Protein AF-A0AAD5JR32-F1 (afdb_monomer)

Radius of gyration: 33.58 Å; Cα contacts (8 Å, |Δi|>4): 907; chains: 1; bounding box: 87×78×101 Å

Mean predicted aligned error: 21.68 Å

Foldseek 3Di:
DPDDADQEDEDQPPVVVVVVCCVPPVNHDYDYPCCLAPVQQAPVSSVVVLVVVCVVSVPVPPPVSVVCVVCCCPGHCNNCLQAADQPDDPPDPCSDVCVLLAVQDDPPQDPVSNVVSNVVSVVVVVVVVVVQLVCQVPPQDDQPDPQLALVVCSVWFRPVVSVVQSVQVVQLVQWDKDADPPDPPALKIWIWGWDDDPDDDIDIDIKIWGADPVQRDIDISSSCCSHNLHDGNRSVNVCVVVVNRHGDCVSVDPVRTSPDDDVVVVDDDPVVCCCVDPVSVVVVVVVVVVVVQCVVQVVPPVSVVVVVVVVVVVVVVVVVVVVVVVVPDDDDDDDDDDDDDDDDDDDDDDDDDDDDDDDDDDDDDDRPVRVVVVVVVVVVVVVVVVVPDDDDDDDDDDDDDDDDDAAEVVVVVVVVCVQQPDPDDPPAQAAQADAPEQGAYEEEDDQSQQCCVVRHLHQHYAPYNYAYEDDHHQHQQPRHQADAHAHYVAQPQDDDPNQLAHPRHAHEAHAHRNHQEELVPRHRPDLQNHQYDAHAQYAYEEACLVRQVRHQNHAEDHHANYAYEDEQVSGDDHLNHAYDHHHHYAYEEEHDLSVQSHNYAAHEQYAYADEDNDQPDAPRSHHNYDHYADPVHHHHDD

Organism: Acer negundo (NCBI:txid4023)

Secondary structure (DSSP, 8-state):
--SPPPSEEEE---HHHHHHHHHH-TTSEEEEHHHHHTS--SHHHHHHHHHHHHHHHT-TT-HHHHHHHHTHHHH-HHHHTTS--TT--TT-TTTSHHHHTTTT--TT--HHHHHHHHHHHHHHHHHHHHHHHHHHHH-PPPPSS--HHHHHHHHHB-HHHHHHHHHHHHHGGGEEEEEPTT-TT-SEEEEEEEEEETTTEEEEEEEEEEEETTTTEEEETT-HHHHHSS--HHHHHHHHHTT-----GGGS-GGGBSS---GGGGS--GGGGGGGSHHHHHHHHHHHHHHHHHHHHHT-HHHHHHHHHHHHHHHHHHHHHHHHTTTS--------------------PPPPPP-------------HHHHHHHHHHHHHHHHHHHSSS-----------PPPP--EEHHHHHHHTHHHHSSS--GGGTT--EEE--SS-EEEEPPGGGGGHHHHS---EEE--SSEEESPPPPPP-SS--EEE--SSS---BS--HHHHT-SS--EEE-TTS-B--BGGG---S-STT-SEEE--SS--EE-SHHHHTT-TT--EEE--SSEE--BGGG----TT--EEE--SS--EEPPPGGGGG-SEEE--SSEEEEE-S-TTS-GGGT-S-SEEESTTSPPPP-

Sequence (638 aa):
MLGCPPKSIITDQDKAIKNAIEVVFSSTQHRWCLWLYNDSITPDEFEERWTMFLENFHVSNNEWLNGLYVERQRWVLAFVKNSFWAGMSSTQHSESMHAFFDGYVNSKTSLKQFVEQYENALHDKVEKEKHADFNSLNTQITCITHYAIEKQFQAVYTNTKFREFQQEVTSKLYCEVSPFPNNILSENFIVKEYVQVGEDNHRSIDFTVHLNEVGCEINCSCRLFESKGILCRHAIAVLIRQGIFCVPNKYILKRWRKDVKRCHSKVKISYDNWDVKPEGQHFDKMCNSFYEVEDLATNNEAKFCMVMEAIECLKAKLTLDARDERSSQCGANLIEDAIGNGELNSNILTPRVAKSNGRPPYKRRQSKVEQIVWKKKKGKQREMKLADNNNCLKDQKAVESAEVATINIESFASLGCHIFGTQESTALEALDTLDLSQNRFSGTVPKSFGNLTKISKIFNLDLSHNSLVDPFPVMNVEGIESLDLSYNTFHLNQIPKWVTSSLIIYSLKLAKCGLKLKLDDWKPAETYSYDYIDLSENKISGSPVPLLNRTDYLVGFWVSGNMLKFNIESLRIVKRLKNLNLSRNLVFGKLPEAVSGLDKLNVSYNHLCGKIPAAKFPATAYVGNDCLCGSPLQPCKE

Nearest PDB structures (foldseek):
  1ogq-assembly1_A  TM=8.318E-01  e=1.800E-09  Phaseolus vulgaris
  8ikw-assembly1_A  TM=7.771E-01  e=3.739E-10  Phaseolus vulgaris
  5xjx-assembly4_D  TM=7.301E-01  e=1.100E-05  Arabidopsis thaliana
  6qwn-assembly1_A  TM=6.883E-01  e=1.921E-05  Arabidopsis thaliana
  6tme-assembly2_B  TM=6.934E-01  e=8.790E-05  Arabidopsis thaliana

InterPro domains:
  IPR001611 Leucine-rich repeat [PF00560] (431-452)
  IPR006564 Zinc finger, PMZ-type [SM00575] (218-245)
  IPR007527 Zinc finger, SWIM-type [PF04434] (207-241)
  IPR007527 Zinc finger, SWIM-type [PS50966] (207-243)
  IPR018289 MULE transposase domain [PF10551] (4-36)
  IPR031052 FHY3/FAR1 family [PTHR31669] (1-319)
  IPR032675 Leucine-rich repeat domain superfamily [G3DSA:3.80.10.10] (366-637)

Structure (mmCIF, N/CA/C/O backbone):
data_AF-A0AAD5JR32-F1
#
_entry.id   AF-A0AAD5JR32-F1
#
loop_
_atom_site.group_PDB
_atom_site.id
_atom_site.type_symbol
_atom_site.label_atom_id
_atom_site.label_alt_id
_atom_site.label_comp_id
_atom_site.label_asym_id
_atom_site.label_entity_id
_atom_site.label_seq_id
_atom_site.pdbx_PDB_ins_code
_atom_site.Cartn_x
_atom_site.Cartn_y
_atom_site.Cartn_z
_atom_site.occupancy
_atom_site.B_iso_or_equiv
_atom_site.auth_seq_id
_atom_site.auth_comp_id
_atom_site.auth_asym_id
_atom_site.auth_atom_id
_atom_site.pdbx_PDB_model_num
ATOM 1 N N . MET A 1 1 ? 47.779 -24.381 -17.313 1.00 39.00 1 MET A N 1
ATOM 2 C CA . MET A 1 1 ? 48.203 -22.995 -17.607 1.00 39.00 1 MET A CA 1
ATOM 3 C C . MET A 1 1 ? 48.065 -22.181 -16.330 1.00 39.00 1 MET A C 1
ATOM 5 O O . MET A 1 1 ? 46.946 -21.959 -15.894 1.00 39.00 1 MET A O 1
ATOM 9 N N . LEU A 1 2 ? 49.170 -21.838 -15.669 1.00 37.72 2 LEU A N 1
ATOM 10 C CA . LEU A 1 2 ? 49.171 -21.070 -14.418 1.00 37.72 2 LEU A CA 1
ATOM 11 C C . LEU A 1 2 ? 49.887 -19.743 -14.682 1.00 37.72 2 LEU A C 1
ATOM 13 O O . LEU A 1 2 ? 51.057 -19.761 -15.042 1.00 37.72 2 LEU A O 1
ATOM 17 N N . GLY A 1 3 ? 49.178 -18.622 -14.527 1.00 49.91 3 GLY A N 1
ATOM 18 C CA . GLY A 1 3 ? 49.776 -17.279 -14.503 1.00 49.91 3 GLY A CA 1
ATOM 19 C C . GLY A 1 3 ? 49.304 -16.282 -15.566 1.00 49.91 3 GLY A C 1
ATOM 20 O O . GLY A 1 3 ? 49.646 -15.111 -15.453 1.00 49.91 3 GLY A O 1
ATOM 21 N N . CYS A 1 4 ? 48.506 -16.682 -16.560 1.00 55.41 4 CYS A N 1
ATOM 22 C CA . CYS A 1 4 ? 47.946 -15.739 -17.537 1.00 55.41 4 CYS A CA 1
ATOM 23 C C . CYS A 1 4 ? 46.508 -15.343 -17.155 1.00 55.41 4 CYS A C 1
ATOM 25 O O . CYS A 1 4 ? 45.722 -16.236 -16.820 1.00 55.41 4 CYS A O 1
ATOM 27 N N . PRO A 1 5 ? 46.141 -14.048 -17.213 1.00 52.25 5 PRO A N 1
ATOM 28 C CA . PRO A 1 5 ? 44.753 -13.629 -17.050 1.00 52.25 5 PRO A CA 1
ATOM 29 C C . PRO A 1 5 ? 43.883 -14.259 -18.157 1.00 52.25 5 PRO A C 1
ATOM 31 O O . PRO A 1 5 ? 44.352 -14.416 -19.290 1.00 52.25 5 PRO A O 1
ATOM 34 N N . PRO A 1 6 ? 42.640 -14.673 -17.853 1.00 60.19 6 PRO A N 1
ATOM 35 C CA . PRO A 1 6 ? 41.743 -15.245 -18.854 1.00 60.19 6 PRO A CA 1
ATOM 36 C C . PRO A 1 6 ? 41.482 -14.227 -19.971 1.00 60.19 6 PRO A C 1
ATOM 38 O O . PRO A 1 6 ? 41.302 -13.044 -19.703 1.00 60.19 6 PRO A O 1
ATOM 41 N N . LYS A 1 7 ? 41.452 -14.666 -21.234 1.00 58.16 7 LYS A N 1
ATOM 42 C CA . LYS A 1 7 ? 41.224 -13.762 -22.381 1.00 58.16 7 LYS A CA 1
ATOM 43 C C . LYS A 1 7 ? 39.828 -13.122 -22.356 1.00 58.16 7 LYS A C 1
ATOM 45 O O . LYS A 1 7 ? 39.668 -11.974 -22.759 1.00 58.16 7 LYS A O 1
ATOM 50 N N . SER A 1 8 ? 38.837 -13.854 -21.850 1.00 57.09 8 SER A N 1
ATOM 51 C CA . SER A 1 8 ? 37.471 -13.377 -21.637 1.00 57.09 8 SER A CA 1
ATOM 52 C C . SER A 1 8 ? 36.865 -14.046 -20.401 1.00 57.09 8 SER A C 1
ATOM 54 O O . SER A 1 8 ? 37.230 -15.177 -20.068 1.00 57.09 8 SER A O 1
ATOM 56 N N . ILE A 1 9 ? 35.964 -13.341 -19.711 1.00 60.50 9 ILE A N 1
ATOM 57 C CA . ILE A 1 9 ? 35.181 -13.861 -18.585 1.00 60.50 9 ILE A CA 1
ATOM 58 C C . ILE A 1 9 ? 33.697 -13.606 -18.870 1.00 60.50 9 ILE A C 1
ATOM 60 O O . ILE A 1 9 ? 33.314 -12.484 -19.207 1.00 60.50 9 ILE A O 1
ATOM 64 N N . ILE A 1 10 ? 32.885 -14.654 -18.702 1.00 59.47 10 ILE A N 1
ATOM 65 C CA . ILE A 1 10 ? 31.426 -14.628 -18.844 1.00 59.47 10 ILE A CA 1
ATOM 66 C C . ILE A 1 10 ? 30.810 -14.716 -17.447 1.00 59.47 10 ILE A C 1
ATOM 68 O O . ILE A 1 10 ? 31.121 -15.636 -16.691 1.00 59.47 10 ILE A O 1
ATOM 72 N N . THR A 1 11 ? 29.951 -13.756 -17.105 1.00 58.25 11 THR A N 1
ATOM 73 C CA . THR A 1 11 ? 29.276 -13.664 -15.799 1.00 58.25 11 THR A CA 1
ATOM 74 C C . THR A 1 11 ? 27.777 -13.402 -15.966 1.00 58.25 11 THR A C 1
ATOM 76 O O . THR A 1 11 ? 27.306 -13.016 -17.043 1.00 58.25 11 THR A O 1
ATOM 79 N N . ASP A 1 12 ? 27.022 -13.615 -14.891 1.00 52.78 12 ASP A N 1
ATOM 80 C CA . ASP A 1 12 ? 25.567 -13.465 -14.760 1.00 52.78 12 ASP A CA 1
ATOM 81 C C . ASP A 1 12 ? 25.119 -12.032 -14.394 1.00 52.78 12 ASP A C 1
ATOM 83 O O . ASP A 1 12 ? 24.034 -11.836 -13.859 1.00 52.78 12 ASP A O 1
ATOM 87 N N . GLN A 1 13 ? 25.931 -11.018 -14.724 1.00 48.25 13 GLN A N 1
ATOM 88 C CA . GLN A 1 13 ? 25.723 -9.596 -14.389 1.00 48.25 13 GLN A CA 1
ATOM 89 C C . GLN A 1 13 ? 25.782 -9.230 -12.892 1.00 48.25 13 GLN A C 1
ATOM 91 O O . GLN A 1 13 ? 25.357 -8.133 -12.521 1.00 48.25 13 GLN A O 1
ATOM 96 N N . ASP A 1 14 ? 26.367 -10.053 -12.015 1.00 51.72 14 ASP A N 1
ATOM 97 C CA . ASP A 1 14 ? 26.630 -9.601 -10.643 1.00 51.72 14 ASP A CA 1
ATOM 98 C C . ASP A 1 14 ? 27.580 -8.379 -10.652 1.00 51.72 14 ASP A C 1
ATOM 100 O O . ASP A 1 14 ? 28.755 -8.452 -11.031 1.00 51.72 14 ASP A O 1
ATOM 104 N N . LYS A 1 15 ? 27.051 -7.219 -10.237 1.00 51.50 15 LYS A N 1
ATOM 105 C CA . LYS A 1 15 ? 27.754 -5.924 -10.238 1.00 51.50 15 LYS A CA 1
ATOM 106 C C . LYS A 1 15 ? 29.010 -5.947 -9.359 1.00 51.50 15 LYS A C 1
ATOM 108 O O . LYS A 1 15 ? 29.984 -5.264 -9.667 1.00 51.50 15 LYS A O 1
ATOM 113 N N . ALA A 1 16 ? 29.020 -6.743 -8.289 1.00 55.22 16 ALA A N 1
ATOM 114 C CA . ALA A 1 16 ? 30.195 -6.901 -7.441 1.00 55.22 16 ALA A CA 1
ATOM 115 C C . ALA A 1 16 ? 31.270 -7.754 -8.129 1.00 55.22 16 ALA A C 1
ATOM 117 O O . ALA A 1 16 ? 32.452 -7.422 -8.035 1.00 55.22 16 ALA A O 1
ATOM 118 N N . ILE A 1 17 ? 30.874 -8.804 -8.857 1.00 55.25 17 ILE A N 1
ATOM 119 C CA . ILE A 1 17 ? 31.794 -9.611 -9.669 1.00 55.25 17 ILE A CA 1
ATOM 120 C C . ILE A 1 17 ? 32.388 -8.771 -10.806 1.00 55.25 17 ILE A C 1
ATOM 122 O O . ILE A 1 17 ? 33.600 -8.817 -11.004 1.00 55.25 17 ILE A O 1
ATOM 126 N N . LYS A 1 18 ? 31.580 -7.949 -11.491 1.00 56.31 18 LYS A N 1
ATOM 127 C CA . LYS A 1 18 ? 32.058 -7.009 -12.520 1.00 56.31 18 LYS A CA 1
ATOM 128 C C . LYS A 1 18 ? 33.171 -6.111 -11.975 1.00 56.31 18 LYS A C 1
ATOM 130 O O . LYS A 1 18 ? 34.277 -6.107 -12.509 1.00 56.31 18 LYS A O 1
ATOM 135 N N . ASN A 1 19 ? 32.892 -5.408 -10.878 1.00 60.81 19 ASN A N 1
ATOM 136 C CA . ASN A 1 19 ? 33.844 -4.479 -10.272 1.00 60.81 19 ASN A CA 1
ATOM 137 C C . ASN A 1 19 ? 35.122 -5.201 -9.813 1.00 60.81 19 ASN A C 1
ATOM 139 O O . ASN A 1 19 ? 36.224 -4.681 -9.954 1.00 60.81 19 ASN A O 1
ATOM 143 N N . ALA A 1 20 ? 34.993 -6.421 -9.283 1.00 63.84 20 ALA A N 1
ATOM 144 C CA . ALA A 1 20 ? 36.144 -7.221 -8.880 1.00 63.84 20 ALA A CA 1
ATOM 145 C C . ALA A 1 20 ? 36.997 -7.667 -10.080 1.00 63.84 20 ALA A C 1
ATOM 147 O O . ALA A 1 20 ? 38.223 -7.650 -9.991 1.00 63.84 20 ALA A O 1
ATOM 148 N N . ILE A 1 21 ? 36.377 -8.049 -11.199 1.00 60.19 21 ILE A N 1
ATOM 149 C CA . ILE A 1 21 ? 37.086 -8.458 -12.417 1.00 60.19 21 ILE A CA 1
ATOM 150 C C . ILE A 1 21 ? 37.795 -7.269 -13.065 1.00 60.19 21 ILE A C 1
ATOM 152 O O . ILE A 1 21 ? 38.949 -7.423 -13.444 1.00 60.19 21 ILE A O 1
ATOM 156 N N . GLU A 1 22 ? 37.165 -6.095 -13.148 1.00 62.47 22 GLU A N 1
ATOM 157 C CA . GLU A 1 22 ? 37.807 -4.883 -13.687 1.00 62.47 22 GLU A CA 1
ATOM 158 C C . GLU A 1 22 ? 39.073 -4.506 -12.900 1.00 62.47 22 GLU A C 1
ATOM 160 O O . GLU A 1 22 ? 40.083 -4.119 -13.486 1.00 62.47 22 GLU A O 1
ATOM 165 N N . VAL A 1 23 ? 39.049 -4.686 -11.575 1.00 67.06 23 VAL A N 1
ATOM 166 C CA . VAL A 1 23 ? 40.195 -4.410 -10.694 1.00 67.06 23 VAL A CA 1
ATOM 167 C C . VAL A 1 23 ? 41.284 -5.483 -10.802 1.00 67.06 23 VAL A C 1
ATOM 169 O O . VAL A 1 23 ? 42.470 -5.163 -10.760 1.00 67.06 23 VAL A O 1
ATOM 172 N N . VAL A 1 24 ? 40.908 -6.761 -10.908 1.00 67.44 24 VAL A N 1
ATOM 173 C CA . VAL A 1 24 ? 41.855 -7.892 -10.847 1.00 67.44 24 VAL A CA 1
ATOM 174 C C . VAL A 1 24 ? 42.393 -8.292 -12.228 1.00 67.44 24 VAL A C 1
ATOM 176 O O . VAL A 1 24 ? 43.522 -8.770 -12.331 1.00 67.44 24 VAL A O 1
ATOM 179 N N . PHE A 1 25 ? 41.616 -8.089 -13.291 1.00 63.97 25 PHE A N 1
ATOM 180 C CA . PHE A 1 25 ? 41.894 -8.526 -14.660 1.00 63.97 25 PHE A CA 1
ATOM 181 C C . PHE A 1 25 ? 41.648 -7.393 -15.670 1.00 63.97 25 PHE A C 1
ATOM 183 O O . PHE A 1 25 ? 40.810 -7.495 -16.564 1.00 63.97 25 PHE A O 1
ATOM 190 N N . SER A 1 26 ? 42.417 -6.310 -15.548 1.00 62.31 26 SER A N 1
ATOM 191 C CA . SER A 1 26 ? 42.266 -5.083 -16.348 1.00 62.31 26 SER A CA 1
ATOM 192 C C . SER A 1 26 ? 42.460 -5.255 -17.863 1.00 62.31 26 SER A C 1
ATOM 194 O O . SER A 1 26 ? 42.002 -4.418 -18.636 1.00 62.31 26 SER A O 1
ATOM 196 N N . SER A 1 27 ? 43.121 -6.331 -18.305 1.00 58.84 27 SER A N 1
ATOM 197 C CA . SER A 1 27 ? 43.336 -6.663 -19.723 1.00 58.84 27 SER A CA 1
ATOM 198 C C . SER A 1 27 ? 42.332 -7.675 -20.292 1.00 58.84 27 SER A C 1
ATOM 200 O O . SER A 1 27 ? 42.397 -8.009 -21.476 1.00 58.84 27 SER A O 1
ATOM 202 N N . THR A 1 28 ? 41.407 -8.178 -19.472 1.00 61.22 28 THR A N 1
ATOM 203 C CA . THR A 1 28 ? 40.421 -9.185 -19.871 1.00 61.22 28 THR A CA 1
ATOM 204 C C . THR A 1 28 ? 39.158 -8.522 -20.412 1.00 61.22 28 THR A C 1
ATOM 206 O O . THR A 1 28 ? 38.538 -7.701 -19.739 1.00 61.22 28 THR A O 1
ATOM 209 N N . GLN A 1 29 ? 38.716 -8.912 -21.612 1.00 55.75 29 GLN A N 1
ATOM 210 C CA . GLN A 1 29 ? 37.454 -8.412 -22.161 1.00 55.75 29 GLN A CA 1
ATOM 211 C C . GLN A 1 29 ? 36.259 -9.087 -21.466 1.00 55.75 29 GLN A C 1
ATOM 213 O O . GLN A 1 29 ? 36.004 -10.284 -21.638 1.00 55.75 29 GLN A O 1
ATOM 218 N N . HIS A 1 30 ? 35.528 -8.305 -20.671 1.00 56.25 30 HIS A N 1
ATOM 219 C CA . HIS A 1 30 ? 34.352 -8.735 -19.915 1.00 56.25 30 HIS A CA 1
ATOM 220 C C . HIS A 1 30 ? 33.094 -8.686 -20.795 1.00 56.25 30 HIS A C 1
ATOM 222 O O . HIS A 1 30 ? 32.743 -7.610 -21.281 1.00 56.25 30 HIS A O 1
ATOM 228 N N . ARG A 1 31 ? 32.380 -9.808 -20.990 1.00 53.22 31 ARG A N 1
ATOM 229 C CA . ARG A 1 31 ? 31.105 -9.809 -21.739 1.00 53.22 31 ARG A CA 1
ATOM 230 C C . ARG A 1 31 ? 30.033 -10.699 -21.117 1.00 53.22 31 ARG A C 1
ATOM 232 O O . ARG A 1 31 ? 30.304 -11.723 -20.501 1.00 53.22 31 ARG A O 1
ATOM 239 N N . TRP A 1 32 ? 28.800 -10.214 -21.231 1.00 53.72 32 TRP A N 1
ATOM 240 C CA . TRP A 1 32 ? 27.646 -10.621 -20.436 1.00 53.72 32 TRP A CA 1
ATOM 241 C C . TRP A 1 32 ? 26.884 -11.758 -21.119 1.00 53.72 32 TRP A C 1
ATOM 243 O O . TRP A 1 32 ? 26.597 -11.672 -22.311 1.00 53.72 32 TRP A O 1
ATOM 253 N N . CYS A 1 33 ? 26.466 -12.773 -20.360 1.00 48.09 33 CYS A N 1
ATOM 254 C CA . CYS A 1 33 ? 25.623 -13.855 -20.886 1.00 48.09 33 CYS A CA 1
ATOM 255 C C . CYS A 1 33 ? 24.252 -13.335 -21.387 1.00 48.09 33 CYS A C 1
ATOM 257 O O . CYS A 1 33 ? 23.667 -13.877 -22.324 1.00 48.09 33 CYS A O 1
ATOM 259 N N . LEU A 1 34 ? 23.772 -12.215 -20.826 1.00 47.44 34 LEU A N 1
ATOM 260 C CA . LEU A 1 34 ? 22.494 -11.602 -21.198 1.00 47.44 34 LEU A CA 1
ATOM 261 C C . LEU A 1 34 ? 22.444 -11.043 -22.632 1.00 47.44 34 LEU A C 1
ATOM 263 O O . LEU A 1 34 ? 21.370 -11.042 -23.217 1.00 47.44 34 LEU A O 1
ATOM 267 N N . TRP A 1 35 ? 23.564 -10.603 -23.216 1.00 47.50 35 TRP A N 1
ATOM 268 C CA . TRP A 1 35 ? 23.573 -10.026 -24.574 1.00 47.50 35 TRP A CA 1
ATOM 269 C C . TRP A 1 35 ? 23.298 -11.077 -25.668 1.00 47.50 35 TRP A C 1
ATOM 271 O O . TRP A 1 35 ? 22.727 -10.770 -26.710 1.00 47.50 35 TRP A O 1
ATOM 281 N N . LEU A 1 36 ? 23.649 -12.343 -25.415 1.00 51.78 36 LEU A N 1
ATOM 282 C CA . LEU A 1 36 ? 23.286 -13.477 -26.276 1.00 51.78 36 LEU A CA 1
ATOM 283 C C . LEU A 1 36 ? 21.884 -14.017 -25.938 1.00 51.78 36 LEU A C 1
ATOM 285 O O . LEU A 1 36 ? 21.149 -14.428 -26.834 1.00 51.78 36 LEU A O 1
ATOM 289 N N . TYR A 1 37 ? 21.514 -13.980 -24.653 1.00 50.06 37 TYR A N 1
ATOM 290 C CA . TYR A 1 37 ? 20.273 -14.533 -24.100 1.00 50.06 37 TYR A CA 1
ATOM 291 C C . TYR A 1 37 ? 19.019 -13.660 -24.323 1.00 50.06 37 TYR A C 1
ATOM 293 O O . TYR A 1 37 ? 17.992 -14.203 -24.715 1.00 50.06 37 TYR A O 1
ATOM 301 N N . ASN A 1 38 ? 19.079 -12.340 -24.094 1.00 51.16 38 ASN A N 1
ATOM 302 C CA . ASN A 1 38 ? 17.919 -11.429 -24.107 1.00 51.16 38 ASN A CA 1
ATOM 303 C C . ASN A 1 38 ? 17.800 -10.565 -25.371 1.00 51.16 38 ASN A C 1
ATOM 305 O O . ASN A 1 38 ? 16.684 -10.190 -25.728 1.00 51.16 38 ASN A O 1
ATOM 309 N N . ASP A 1 39 ? 18.910 -10.262 -26.052 1.00 53.44 39 ASP A N 1
ATOM 310 C CA . ASP A 1 39 ? 18.891 -9.310 -27.175 1.00 53.44 39 ASP A CA 1
ATOM 311 C C . ASP A 1 39 ? 18.708 -9.970 -28.546 1.00 53.44 39 ASP A C 1
ATOM 313 O O . ASP A 1 39 ? 18.448 -9.253 -29.516 1.00 53.44 39 ASP A O 1
ATOM 317 N N . SER A 1 40 ? 18.836 -11.301 -28.620 1.00 61.16 40 SER A N 1
ATOM 318 C CA . SER A 1 40 ? 18.624 -12.086 -29.840 1.00 61.16 40 SER A CA 1
ATOM 319 C C . SER A 1 40 ? 17.138 -12.398 -29.990 1.00 61.16 40 SER A C 1
ATOM 321 O O . SER A 1 40 ? 16.545 -13.158 -29.214 1.00 61.16 40 SER A O 1
ATOM 323 N N . ILE A 1 41 ? 16.501 -11.770 -30.971 1.00 62.19 41 ILE A N 1
ATOM 324 C CA . ILE A 1 41 ? 15.051 -11.827 -31.141 1.00 62.19 41 ILE A CA 1
ATOM 325 C C . ILE A 1 41 ? 14.666 -13.060 -31.954 1.00 62.19 41 ILE A C 1
ATOM 327 O O . ILE A 1 41 ? 13.665 -13.706 -31.616 1.00 62.19 41 ILE A O 1
ATOM 331 N N . THR A 1 42 ? 15.489 -13.419 -32.940 1.00 71.31 42 THR A N 1
ATOM 332 C CA . THR A 1 42 ? 15.329 -14.593 -33.803 1.00 71.31 42 THR A CA 1
ATOM 333 C C . THR A 1 42 ? 16.439 -15.627 -33.568 1.00 71.31 42 THR A C 1
ATOM 335 O O . THR A 1 42 ? 17.523 -15.277 -33.091 1.00 71.31 42 THR A O 1
ATOM 338 N N . PRO A 1 43 ? 16.189 -16.911 -33.890 1.00 78.19 43 PRO A N 1
ATOM 339 C CA . PRO A 1 43 ? 17.229 -17.935 -33.938 1.00 78.19 43 PRO A CA 1
ATOM 340 C C . PRO A 1 43 ? 18.428 -17.525 -34.798 1.00 78.19 43 PRO A C 1
ATOM 342 O O . PRO A 1 43 ? 19.556 -17.663 -34.349 1.00 78.19 43 PRO A O 1
ATOM 345 N N . ASP A 1 44 ? 18.190 -16.951 -35.978 1.00 77.38 44 ASP A N 1
ATOM 346 C CA . ASP A 1 44 ? 19.260 -16.578 -36.910 1.00 77.38 44 ASP A CA 1
ATOM 347 C C . ASP A 1 44 ? 20.156 -15.461 -36.352 1.00 77.38 44 ASP A C 1
ATOM 349 O O . ASP A 1 44 ? 21.378 -15.559 -36.430 1.00 77.38 44 ASP A O 1
ATOM 353 N N . GLU A 1 45 ? 19.570 -14.447 -35.700 1.00 74.25 45 GLU A N 1
ATOM 354 C CA . GLU A 1 45 ? 20.330 -13.387 -35.020 1.00 74.25 45 GLU A CA 1
ATOM 355 C C . GLU A 1 45 ? 21.186 -13.964 -33.883 1.00 74.25 45 GLU A C 1
ATOM 357 O O . GLU A 1 45 ? 22.315 -13.522 -33.664 1.00 74.25 45 GLU A O 1
ATOM 362 N N . PHE A 1 46 ? 20.674 -14.972 -33.167 1.00 81.38 46 PHE A N 1
ATOM 363 C CA . PHE A 1 46 ? 21.465 -15.679 -32.164 1.00 81.38 46 PHE A CA 1
ATOM 364 C C . PHE A 1 46 ? 22.636 -16.432 -32.806 1.00 81.38 46 PHE A C 1
ATOM 366 O O . PHE A 1 46 ? 23.755 -16.308 -32.318 1.00 81.38 46 PHE A O 1
ATOM 373 N N . GLU A 1 47 ? 22.401 -17.197 -33.876 1.00 83.88 47 GLU A N 1
ATOM 374 C CA . GLU A 1 47 ? 23.437 -17.990 -34.553 1.00 83.88 47 GLU A CA 1
ATOM 375 C C . GLU A 1 47 ? 24.549 -17.094 -35.130 1.00 83.88 47 GLU A C 1
ATOM 377 O O . GLU A 1 47 ? 25.737 -17.381 -34.951 1.00 83.88 47 GLU A O 1
ATOM 382 N N . GLU A 1 48 ? 24.187 -15.962 -35.740 1.00 80.88 48 GLU A N 1
ATOM 383 C CA . GLU A 1 48 ? 25.135 -14.964 -36.246 1.00 80.88 48 GLU A CA 1
ATOM 384 C C . GLU A 1 48 ? 25.960 -14.353 -35.104 1.00 80.88 48 GLU A C 1
ATOM 386 O O . GLU A 1 48 ? 27.194 -14.384 -35.129 1.00 80.88 48 GLU A O 1
ATOM 391 N N . ARG A 1 49 ? 25.301 -13.867 -34.044 1.00 75.50 49 ARG A N 1
ATOM 392 C CA . ARG A 1 49 ? 25.986 -13.270 -32.885 1.00 75.50 49 ARG A CA 1
ATOM 393 C C . ARG A 1 49 ? 26.844 -14.275 -32.127 1.00 75.50 49 ARG A C 1
ATOM 395 O O . ARG A 1 49 ? 27.902 -13.901 -31.619 1.00 75.50 49 ARG A O 1
ATOM 402 N N . TRP A 1 50 ? 26.406 -15.528 -32.036 1.00 80.62 50 TRP A N 1
ATOM 403 C CA . TRP A 1 50 ? 27.163 -16.616 -31.426 1.00 80.62 50 TRP A CA 1
ATOM 404 C C . TRP A 1 50 ? 28.427 -16.917 -32.232 1.00 80.62 50 TRP A C 1
ATOM 406 O O . TRP A 1 50 ? 29.512 -17.013 -31.659 1.00 80.62 50 TRP A O 1
ATOM 416 N N . THR A 1 51 ? 28.315 -16.976 -33.560 1.00 82.56 51 THR A N 1
ATOM 417 C CA . THR A 1 51 ? 29.456 -17.187 -34.463 1.00 82.56 51 THR A CA 1
ATOM 418 C C . THR A 1 51 ? 30.448 -16.029 -34.373 1.00 82.56 51 THR A C 1
ATOM 420 O O . THR A 1 51 ? 31.624 -16.252 -34.078 1.00 82.56 51 THR A O 1
ATOM 423 N N . MET A 1 52 ? 29.967 -14.784 -34.476 1.00 77.19 52 MET A N 1
ATOM 424 C CA . MET A 1 52 ? 30.789 -13.587 -34.267 1.00 77.19 52 MET A CA 1
ATOM 425 C C . MET A 1 52 ? 31.462 -13.588 -32.893 1.00 77.19 52 MET A C 1
ATOM 427 O O . MET A 1 52 ? 32.602 -13.148 -32.751 1.00 77.19 52 MET A O 1
ATOM 431 N N . PHE A 1 53 ? 30.770 -14.052 -31.853 1.00 76.06 53 PHE A N 1
ATOM 432 C CA . PHE A 1 53 ? 31.341 -14.184 -30.519 1.00 76.06 53 PHE A CA 1
ATOM 433 C C . PHE A 1 53 ? 32.494 -15.201 -30.502 1.00 76.06 53 PHE A C 1
ATOM 435 O O . PHE A 1 53 ? 33.578 -14.882 -30.018 1.00 76.06 53 PHE A O 1
ATOM 442 N N . LEU A 1 54 ? 32.319 -16.395 -31.067 1.00 78.06 54 LEU A N 1
ATOM 443 C CA . LEU A 1 54 ? 33.387 -17.399 -31.098 1.00 78.06 54 LEU A CA 1
ATOM 444 C C . LEU A 1 54 ? 34.627 -16.910 -31.866 1.00 78.06 54 LEU A C 1
ATOM 446 O O . LEU A 1 54 ? 35.753 -17.104 -31.394 1.00 78.06 54 LEU A O 1
ATOM 450 N N . GLU A 1 55 ? 34.417 -16.248 -33.006 1.00 79.75 55 GLU A N 1
ATOM 451 C CA . GLU A 1 55 ? 35.476 -15.729 -33.878 1.00 79.75 55 GLU A CA 1
ATOM 452 C C . GLU A 1 55 ? 36.242 -14.567 -33.245 1.00 79.75 55 GLU A C 1
ATOM 454 O O . GLU A 1 55 ? 37.467 -14.634 -33.130 1.00 79.75 55 GLU A O 1
ATOM 459 N N . ASN A 1 56 ? 35.531 -13.540 -32.765 1.00 72.62 56 ASN A N 1
ATOM 460 C CA . ASN A 1 56 ? 36.138 -12.338 -32.184 1.00 72.62 56 ASN A CA 1
ATOM 461 C C . ASN A 1 56 ? 36.991 -12.639 -30.945 1.00 72.62 56 ASN A C 1
ATOM 463 O O . ASN A 1 56 ? 37.917 -11.893 -30.630 1.00 72.62 56 ASN A O 1
ATOM 467 N N . PHE A 1 57 ? 36.676 -13.720 -30.228 1.00 67.88 57 PHE A N 1
ATOM 468 C CA . PHE A 1 57 ? 37.381 -14.110 -29.008 1.00 67.88 57 PHE A CA 1
ATOM 469 C C . PHE A 1 57 ? 38.327 -15.297 -29.191 1.00 67.88 57 PHE A C 1
ATOM 471 O O . PHE A 1 57 ? 39.042 -15.652 -28.249 1.00 67.88 57 PHE A O 1
ATOM 478 N N . HIS A 1 58 ? 38.374 -15.889 -30.387 1.00 73.12 58 HIS A N 1
ATOM 479 C CA . HIS A 1 58 ? 39.169 -17.080 -30.690 1.00 73.12 58 HIS A CA 1
ATOM 480 C C . HIS A 1 58 ? 38.912 -18.236 -29.702 1.00 73.12 58 HIS A C 1
ATOM 482 O O . HIS A 1 58 ? 39.846 -18.891 -29.230 1.00 73.12 58 HIS A O 1
ATOM 488 N N . VAL A 1 59 ? 37.640 -18.468 -29.354 1.00 73.88 59 VAL A N 1
ATOM 489 C CA . VAL A 1 59 ? 37.203 -19.480 -28.365 1.00 73.88 59 VAL A CA 1
ATOM 490 C C . VAL A 1 59 ? 36.420 -20.641 -28.983 1.00 73.88 59 VAL A C 1
ATOM 492 O O . VAL A 1 59 ? 35.818 -21.432 -28.261 1.00 73.88 59 VAL A O 1
ATOM 495 N N . SER A 1 60 ? 36.474 -20.797 -30.305 1.00 75.12 60 SER A N 1
ATOM 496 C CA . SER A 1 60 ? 35.732 -21.809 -31.074 1.00 75.12 60 SER A CA 1
ATOM 497 C C . SER A 1 60 ? 35.975 -23.260 -30.620 1.00 75.12 60 SER A C 1
ATOM 499 O O . SER A 1 60 ? 35.109 -24.112 -30.775 1.00 75.12 60 SER A O 1
ATOM 501 N N . ASN A 1 61 ? 37.131 -23.545 -30.009 1.00 76.31 61 ASN A N 1
ATOM 502 C CA . ASN A 1 61 ? 37.514 -24.889 -29.553 1.00 76.31 61 ASN A CA 1
ATOM 503 C C . ASN A 1 61 ? 37.214 -25.147 -28.063 1.00 76.31 61 ASN A C 1
ATOM 505 O O . ASN A 1 61 ? 37.735 -26.096 -27.480 1.00 76.31 61 ASN A O 1
ATOM 509 N N . ASN A 1 62 ? 36.433 -24.289 -27.405 1.00 77.44 62 ASN A N 1
ATOM 510 C CA . ASN A 1 62 ? 36.113 -24.451 -25.990 1.00 77.44 62 ASN A CA 1
ATOM 511 C C . ASN A 1 62 ? 34.983 -25.480 -25.791 1.00 77.44 62 ASN A C 1
ATOM 513 O O . ASN A 1 62 ? 33.841 -25.242 -26.182 1.00 77.44 62 ASN A O 1
ATOM 517 N N . GLU A 1 63 ? 35.285 -26.605 -25.134 1.00 76.69 63 GLU A N 1
ATOM 518 C CA . GLU A 1 63 ? 34.318 -27.690 -24.894 1.00 76.69 63 GLU A CA 1
ATOM 519 C C . GLU A 1 63 ? 33.073 -27.244 -24.114 1.00 76.69 63 GLU A C 1
ATOM 521 O O . GLU A 1 63 ? 31.968 -27.690 -24.415 1.00 76.69 63 GLU A O 1
ATOM 526 N N . TRP A 1 64 ? 33.222 -26.338 -23.142 1.00 76.69 64 TRP A N 1
ATOM 527 C CA . TRP A 1 64 ? 32.093 -25.844 -22.352 1.00 76.69 64 TRP A CA 1
ATOM 528 C C . TRP A 1 64 ? 31.160 -24.955 -23.182 1.00 76.69 64 TRP A C 1
ATOM 530 O O . TRP A 1 64 ? 29.944 -25.124 -23.109 1.00 76.69 64 TRP A O 1
ATOM 540 N N . LEU A 1 65 ? 31.706 -24.060 -24.016 1.00 74.31 65 LEU A N 1
ATOM 541 C CA . LEU A 1 65 ? 30.906 -23.242 -24.937 1.00 74.31 65 LEU A CA 1
ATOM 542 C C . LEU A 1 65 ? 30.193 -24.104 -25.981 1.00 74.31 65 LEU A C 1
ATOM 544 O O . LEU A 1 65 ? 29.024 -23.861 -26.269 1.00 74.31 65 LEU A O 1
ATOM 548 N N . ASN A 1 66 ? 30.854 -25.144 -26.490 1.00 78.31 66 ASN A N 1
ATOM 549 C CA . ASN A 1 66 ? 30.224 -26.102 -27.395 1.00 78.31 66 ASN A CA 1
ATOM 550 C C . ASN A 1 66 ? 29.082 -26.862 -26.706 1.00 78.31 66 ASN A C 1
ATOM 552 O O . ASN A 1 66 ? 27.996 -26.971 -27.271 1.00 78.31 66 ASN A O 1
ATOM 556 N N . GLY A 1 67 ? 29.276 -27.314 -25.463 1.00 78.69 67 GLY A N 1
ATOM 557 C CA . GLY A 1 67 ? 28.205 -27.917 -24.665 1.00 78.69 67 GLY A CA 1
ATOM 558 C C . GLY A 1 67 ? 27.032 -26.959 -24.424 1.00 78.69 67 GLY A C 1
ATOM 559 O O . GLY A 1 67 ? 25.874 -27.339 -24.589 1.00 78.69 67 GLY A O 1
ATOM 560 N N . LEU A 1 68 ? 27.316 -25.692 -24.109 1.00 77.06 68 LEU A N 1
ATOM 561 C CA . LEU A 1 68 ? 26.293 -24.663 -23.914 1.00 77.06 68 LEU A CA 1
ATOM 562 C C . LEU A 1 68 ? 25.507 -24.384 -25.209 1.00 77.06 68 LEU A C 1
ATOM 564 O O . LEU A 1 68 ? 24.285 -24.235 -25.171 1.00 77.06 68 LEU A O 1
ATOM 568 N N . TYR A 1 69 ? 26.185 -24.370 -26.357 1.00 81.62 69 TYR A N 1
ATOM 569 C CA . TYR A 1 69 ? 25.571 -24.201 -27.674 1.00 81.62 69 TYR A CA 1
ATOM 570 C C . TYR A 1 69 ? 24.676 -25.383 -28.080 1.00 81.62 69 TYR A C 1
ATOM 572 O O . TYR A 1 69 ? 23.588 -25.183 -28.630 1.00 81.62 69 TYR A O 1
ATOM 580 N N . VAL A 1 70 ? 25.087 -26.622 -27.784 1.00 84.56 70 VAL A N 1
ATOM 581 C CA . VAL A 1 70 ? 24.254 -27.821 -28.005 1.00 84.56 70 VAL A CA 1
ATOM 582 C C . VAL A 1 70 ? 22.924 -27.698 -27.256 1.00 84.56 70 VAL A C 1
ATOM 584 O O . VAL A 1 70 ? 21.868 -28.024 -27.794 1.00 84.56 70 VAL A O 1
ATOM 587 N N . GLU A 1 71 ? 22.960 -27.124 -26.055 1.00 80.38 71 GLU A N 1
ATOM 588 C CA . GLU A 1 71 ? 21.802 -26.944 -25.179 1.00 80.38 71 GLU A CA 1
ATOM 589 C C . GLU A 1 71 ? 21.021 -25.637 -25.425 1.00 80.38 71 GLU A C 1
ATOM 591 O O . GLU A 1 71 ? 20.104 -25.320 -24.665 1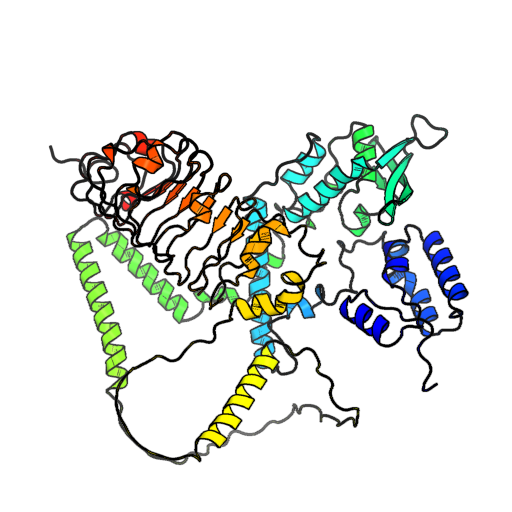.00 80.38 71 GLU A O 1
ATOM 596 N N . ARG A 1 72 ? 21.321 -24.871 -26.487 1.00 82.19 72 ARG A N 1
ATOM 597 C CA . ARG A 1 72 ? 20.712 -23.546 -26.760 1.00 82.19 72 ARG A CA 1
ATOM 598 C C . ARG A 1 72 ? 19.184 -23.531 -26.771 1.00 82.19 72 ARG A C 1
ATOM 600 O O . ARG A 1 72 ? 18.577 -22.561 -26.332 1.00 82.19 72 ARG A O 1
ATOM 607 N N . GLN A 1 73 ? 18.556 -24.639 -27.157 1.00 79.62 73 GLN A N 1
ATOM 608 C CA . GLN A 1 73 ? 17.097 -24.812 -27.138 1.00 79.62 73 GLN A CA 1
ATOM 609 C C . GLN A 1 73 ? 16.479 -24.730 -25.730 1.00 79.62 73 GLN A C 1
ATOM 611 O O . GLN A 1 73 ? 15.267 -24.583 -25.601 1.00 79.62 73 GLN A O 1
ATOM 616 N N . ARG A 1 74 ? 17.285 -24.857 -24.668 1.00 73.12 74 ARG A N 1
ATOM 617 C CA . ARG A 1 74 ? 16.820 -24.878 -23.272 1.00 73.12 74 ARG A CA 1
ATOM 618 C C . ARG A 1 74 ? 17.021 -23.564 -22.533 1.00 73.12 74 ARG A C 1
ATOM 620 O O . ARG A 1 74 ? 16.385 -23.359 -21.504 1.00 73.12 74 ARG A O 1
ATOM 627 N N . TRP A 1 75 ? 17.903 -22.698 -23.024 1.00 71.44 75 TRP A N 1
ATOM 628 C CA . TRP A 1 75 ? 18.251 -21.464 -22.325 1.00 71.44 75 TRP A CA 1
ATOM 629 C C . TRP A 1 75 ? 18.211 -20.226 -23.213 1.00 71.44 75 TRP A C 1
ATOM 631 O O . TRP A 1 75 ? 18.106 -19.145 -22.673 1.00 71.44 75 TRP A O 1
ATOM 641 N N . VAL A 1 76 ? 18.237 -20.310 -24.542 1.00 73.19 76 VAL A N 1
ATOM 642 C CA . VAL A 1 76 ? 18.193 -19.104 -25.383 1.00 73.19 76 VAL A CA 1
ATOM 643 C C . VAL A 1 76 ? 16.748 -18.667 -25.610 1.00 73.19 76 VAL A C 1
ATOM 645 O O . VAL A 1 76 ? 15.932 -19.438 -26.122 1.00 73.19 76 VAL A O 1
ATOM 648 N N . LEU A 1 77 ? 16.439 -17.405 -25.284 1.00 69.69 77 LEU A N 1
ATOM 649 C CA . LEU A 1 77 ? 15.086 -16.845 -25.350 1.00 69.69 77 LEU A CA 1
ATOM 650 C C . LEU A 1 77 ? 14.435 -17.043 -26.726 1.00 69.69 77 LEU A C 1
ATOM 652 O O . LEU A 1 77 ? 13.277 -17.444 -26.802 1.00 69.69 77 LEU A O 1
ATOM 656 N N . ALA A 1 78 ? 15.186 -16.825 -27.811 1.00 74.75 78 ALA A N 1
ATOM 657 C CA . ALA A 1 78 ? 14.717 -17.012 -29.186 1.00 74.75 78 ALA A CA 1
ATOM 658 C C . ALA A 1 78 ? 14.150 -18.420 -29.464 1.00 74.75 78 ALA A C 1
ATOM 660 O O . ALA A 1 78 ? 13.231 -18.553 -30.268 1.00 74.75 78 ALA A O 1
ATOM 661 N N . PHE A 1 79 ? 14.644 -19.448 -28.767 1.00 76.31 79 PHE A N 1
ATOM 662 C CA . PHE A 1 79 ? 14.220 -20.838 -28.936 1.00 76.31 79 PHE A CA 1
ATOM 663 C C . PHE A 1 79 ? 13.158 -21.284 -27.915 1.00 76.31 79 PHE A C 1
ATOM 665 O O . PHE A 1 79 ? 12.313 -22.116 -28.236 1.00 76.31 79 PHE A O 1
ATOM 672 N N . VAL A 1 80 ? 13.128 -20.699 -26.708 1.00 75.62 80 VAL A N 1
ATOM 673 C CA . VAL A 1 80 ? 12.137 -21.049 -25.662 1.00 75.62 80 VAL A CA 1
ATOM 674 C C . VAL A 1 80 ? 10.836 -20.242 -25.733 1.00 75.62 80 VAL A C 1
ATOM 676 O O . VAL A 1 80 ? 9.871 -20.558 -25.039 1.00 75.62 80 VAL A O 1
ATOM 679 N N . LYS A 1 81 ? 10.783 -19.208 -26.578 1.00 74.25 81 LYS A N 1
ATOM 680 C CA . LYS A 1 81 ? 9.635 -18.302 -26.771 1.00 74.25 81 LYS A CA 1
ATOM 681 C C . LYS A 1 81 ? 8.298 -19.008 -27.046 1.00 74.25 81 LYS A C 1
ATOM 683 O O . LYS A 1 81 ? 7.257 -18.472 -26.687 1.00 74.25 81 LYS A O 1
ATOM 688 N N . ASN A 1 82 ? 8.320 -20.206 -27.629 1.00 77.62 82 ASN A N 1
ATOM 689 C CA . ASN A 1 82 ? 7.111 -20.974 -27.956 1.00 77.62 82 ASN A CA 1
ATOM 690 C C . ASN A 1 82 ? 6.536 -21.782 -26.777 1.00 77.62 82 ASN A C 1
ATOM 692 O O . ASN A 1 82 ? 5.457 -22.357 -26.902 1.00 77.62 82 ASN A O 1
ATOM 696 N N . SER A 1 83 ? 7.236 -21.843 -25.645 1.00 81.56 83 SER A N 1
ATOM 697 C CA . SER A 1 83 ? 6.812 -22.587 -24.456 1.00 81.56 83 SER A CA 1
ATOM 698 C C . SER A 1 83 ? 6.295 -21.634 -23.388 1.00 81.56 83 SER A C 1
ATOM 700 O O . SER A 1 83 ? 6.853 -20.559 -23.215 1.00 81.56 83 SER A O 1
ATOM 702 N N . PHE A 1 84 ? 5.284 -22.036 -22.615 1.00 83.38 84 PHE A N 1
ATOM 703 C CA . PHE A 1 84 ? 4.795 -21.234 -21.490 1.00 83.38 84 PHE A CA 1
ATOM 704 C C . PHE A 1 84 ? 5.665 -21.431 -20.242 1.00 83.38 84 PHE A C 1
ATOM 706 O O . PHE A 1 84 ? 5.715 -22.526 -19.682 1.00 83.38 84 PHE A O 1
ATOM 713 N N . TRP A 1 85 ? 6.297 -20.357 -19.763 1.00 78.56 85 TRP A N 1
ATOM 714 C CA . TRP A 1 85 ? 7.132 -20.349 -18.549 1.00 78.56 85 TRP A CA 1
ATOM 715 C C . TRP A 1 85 ? 6.819 -19.177 -17.609 1.00 78.56 85 TRP A C 1
ATOM 717 O O . TRP A 1 85 ? 7.517 -18.969 -16.618 1.00 78.56 85 TRP A O 1
ATOM 727 N N . ALA A 1 86 ? 5.743 -18.425 -17.874 1.00 80.38 86 ALA A N 1
ATOM 728 C CA . ALA A 1 86 ? 5.246 -17.350 -17.010 1.00 80.38 86 ALA A CA 1
ATOM 729 C C . ALA A 1 86 ? 6.280 -16.248 -16.688 1.00 80.38 86 ALA A C 1
ATOM 731 O O . ALA A 1 86 ? 6.121 -15.520 -15.710 1.00 80.38 86 ALA A O 1
ATOM 732 N N . GLY A 1 87 ? 7.327 -16.115 -17.506 1.00 70.38 87 GLY A N 1
ATOM 733 C CA . GLY A 1 87 ? 8.414 -15.165 -17.275 1.00 70.38 87 GLY A CA 1
ATOM 734 C C . GLY A 1 87 ? 9.466 -15.608 -16.249 1.00 70.38 87 GLY A C 1
ATOM 735 O O . GLY A 1 87 ? 10.363 -14.820 -15.981 1.00 70.38 87 GLY A O 1
ATOM 736 N N . MET A 1 88 ? 9.395 -16.833 -15.713 1.00 67.81 88 MET A N 1
ATOM 737 C CA . MET A 1 88 ? 10.386 -17.392 -14.778 1.00 67.81 88 MET A CA 1
ATOM 738 C C . MET A 1 88 ? 11.643 -17.912 -15.496 1.00 67.81 88 MET A C 1
ATOM 740 O O . MET A 1 88 ? 11.585 -18.927 -16.192 1.00 67.81 88 MET A O 1
ATOM 744 N N . SER A 1 89 ? 12.798 -17.279 -15.291 1.00 60.44 89 SER A N 1
ATOM 745 C CA . SER A 1 89 ? 14.083 -17.784 -15.800 1.00 60.44 89 SER A CA 1
ATOM 746 C C . SER A 1 89 ? 14.902 -18.398 -14.666 1.00 60.44 89 SER A C 1
ATOM 748 O O . SER A 1 89 ? 15.282 -17.708 -13.725 1.00 60.44 89 SER A O 1
ATOM 750 N N . SER A 1 90 ? 15.221 -19.692 -14.757 1.00 51.62 90 SER A N 1
ATOM 751 C CA . SER A 1 90 ? 15.885 -20.474 -13.697 1.00 51.62 90 SER A CA 1
ATOM 752 C C . SER A 1 90 ? 17.327 -20.058 -13.366 1.00 51.62 90 SER A C 1
ATOM 754 O O . SER A 1 90 ? 17.982 -20.717 -12.562 1.00 51.62 90 SER A O 1
ATOM 756 N N . THR A 1 91 ? 17.853 -19.005 -13.990 1.00 51.78 91 THR A N 1
ATOM 757 C CA . THR A 1 91 ? 19.225 -18.518 -13.797 1.00 51.78 91 THR A CA 1
ATOM 758 C C . THR A 1 91 ? 19.372 -17.559 -12.615 1.00 51.78 91 THR A C 1
ATOM 760 O O . THR A 1 91 ? 20.497 -17.256 -12.231 1.00 51.78 91 THR A O 1
ATOM 763 N N . GLN A 1 92 ? 18.278 -17.107 -11.991 1.00 47.09 92 GLN A N 1
ATOM 764 C CA . GLN A 1 92 ? 18.348 -16.161 -10.878 1.00 47.09 92 GLN A CA 1
ATOM 765 C C . GLN A 1 92 ? 18.296 -16.857 -9.512 1.00 47.09 92 GLN A C 1
ATOM 767 O O . GLN A 1 92 ? 17.282 -17.426 -9.102 1.00 47.09 92 GLN A O 1
ATOM 772 N N . HIS A 1 93 ? 19.385 -16.748 -8.745 1.00 47.72 93 HIS A N 1
ATOM 773 C CA . HIS A 1 93 ? 19.448 -17.193 -7.347 1.00 47.72 93 HIS A CA 1
ATOM 774 C C . HIS A 1 93 ? 18.334 -16.568 -6.474 1.00 47.72 93 HIS A C 1
ATOM 776 O O . HIS A 1 93 ? 17.872 -17.219 -5.534 1.00 47.72 93 HIS A O 1
ATOM 782 N N . SER A 1 94 ? 17.866 -15.362 -6.824 1.00 45.41 94 SER A N 1
ATOM 783 C CA . SER A 1 94 ? 16.764 -14.617 -6.191 1.00 45.41 94 SER A CA 1
ATOM 784 C C . SER A 1 94 ? 15.358 -15.151 -6.487 1.00 45.41 94 SER A C 1
ATOM 786 O O . SER A 1 94 ? 14.428 -14.797 -5.772 1.00 45.41 94 SER A O 1
ATOM 788 N N . GLU A 1 95 ? 15.186 -16.013 -7.491 1.00 46.59 95 GLU A N 1
ATOM 789 C CA . GLU A 1 95 ? 13.895 -16.648 -7.822 1.00 46.59 95 GLU A CA 1
ATOM 790 C C . GLU A 1 95 ? 13.859 -18.139 -7.429 1.00 46.59 95 GLU A C 1
ATOM 792 O O . GLU A 1 95 ? 12.833 -18.811 -7.534 1.00 46.59 95 GLU A O 1
ATOM 797 N N . SER A 1 96 ? 14.991 -18.672 -6.958 1.00 58.00 96 SER A N 1
ATOM 798 C CA . SER A 1 96 ? 15.175 -20.087 -6.618 1.00 58.00 96 SER A CA 1
ATOM 799 C C . SER A 1 96 ? 14.643 -20.456 -5.222 1.00 58.00 96 SER A C 1
ATOM 801 O O . SER A 1 96 ? 14.327 -19.591 -4.402 1.00 58.00 96 SER A O 1
ATOM 803 N N . MET A 1 97 ? 14.636 -21.756 -4.884 1.00 57.19 97 MET A N 1
ATOM 804 C CA . MET A 1 97 ? 14.351 -22.230 -3.515 1.00 57.19 97 MET A CA 1
ATOM 805 C C . MET A 1 97 ? 15.215 -21.543 -2.444 1.00 57.19 97 MET A C 1
ATOM 807 O O . MET A 1 97 ? 14.799 -21.453 -1.293 1.00 57.19 97 MET A O 1
ATOM 811 N N . HIS A 1 98 ? 16.394 -21.022 -2.800 1.00 60.28 98 HIS A N 1
ATOM 812 C CA . HIS A 1 98 ? 17.216 -20.266 -1.861 1.00 60.28 98 HIS A CA 1
ATOM 813 C C . HIS A 1 98 ? 16.576 -18.951 -1.425 1.00 60.28 98 HIS A C 1
ATOM 815 O O . HIS A 1 98 ? 16.711 -18.619 -0.257 1.00 60.28 98 HIS A O 1
ATOM 821 N N . ALA A 1 99 ? 15.859 -18.249 -2.306 1.00 64.94 99 ALA A N 1
ATOM 822 C CA . ALA A 1 99 ? 15.129 -17.036 -1.945 1.00 64.94 99 ALA A CA 1
ATOM 823 C C . ALA A 1 99 ? 13.914 -17.343 -1.063 1.00 64.94 99 ALA A C 1
ATOM 825 O O . ALA A 1 99 ? 13.623 -16.600 -0.132 1.00 64.94 99 ALA A O 1
ATOM 826 N N . PHE A 1 100 ? 13.248 -18.478 -1.303 1.00 69.62 100 PHE A N 1
ATOM 827 C CA . PHE A 1 100 ? 12.154 -18.946 -0.448 1.00 69.62 100 PHE A CA 1
ATOM 828 C C . PHE A 1 100 ? 12.616 -19.217 0.993 1.00 69.62 100 PHE A C 1
ATOM 830 O O . PHE A 1 100 ? 11.914 -18.869 1.935 1.00 69.62 100 PHE A O 1
ATOM 837 N N . PHE A 1 101 ? 13.806 -19.800 1.170 1.00 75.31 101 PHE A N 1
ATOM 838 C CA . PHE A 1 101 ? 14.380 -20.057 2.495 1.00 75.31 101 PHE A CA 1
ATOM 839 C C . PHE A 1 101 ? 15.313 -18.953 3.000 1.00 75.31 101 PHE A C 1
ATOM 841 O O . PHE A 1 101 ? 15.930 -19.125 4.061 1.00 75.31 101 PHE A O 1
ATOM 848 N N . ASP A 1 102 ? 15.457 -17.844 2.269 1.00 70.50 102 ASP A N 1
ATOM 849 C CA . ASP A 1 102 ? 16.376 -16.785 2.666 1.00 70.50 102 ASP A CA 1
ATOM 850 C C . ASP A 1 102 ? 15.871 -16.128 3.953 1.00 70.50 102 ASP A C 1
ATOM 852 O O . ASP A 1 102 ? 14.717 -15.728 4.071 1.00 70.50 102 ASP A O 1
ATOM 856 N N . GLY A 1 103 ? 16.733 -16.085 4.967 1.00 74.69 103 GLY A N 1
ATOM 857 C CA . GLY A 1 103 ? 16.361 -15.682 6.327 1.00 74.69 103 GLY A CA 1
ATOM 858 C C . GLY A 1 103 ? 15.845 -16.804 7.241 1.00 74.69 103 GLY A C 1
ATOM 859 O O . GLY A 1 103 ? 15.898 -16.617 8.456 1.00 74.69 103 GLY A O 1
ATOM 860 N N . TYR A 1 104 ? 15.465 -17.970 6.709 1.00 75.00 104 TYR A N 1
ATOM 861 C CA . TYR A 1 104 ? 14.927 -19.103 7.482 1.00 75.00 104 TYR A CA 1
ATOM 862 C C . TYR A 1 104 ? 15.953 -20.232 7.688 1.00 75.00 104 TYR A C 1
ATOM 864 O O . TYR A 1 104 ? 16.083 -20.784 8.783 1.00 75.00 104 TYR A O 1
ATOM 872 N N . VAL A 1 105 ? 16.741 -20.569 6.659 1.00 78.38 105 VAL A N 1
ATOM 873 C CA . VAL A 1 105 ? 17.655 -21.731 6.674 1.00 78.38 105 VAL A CA 1
ATOM 874 C C . VAL A 1 105 ? 19.101 -21.318 6.387 1.00 78.38 105 VAL A C 1
ATOM 876 O O . VAL A 1 105 ? 19.377 -20.426 5.591 1.00 78.38 105 VAL A O 1
ATOM 879 N N . ASN A 1 106 ? 20.064 -21.979 7.035 1.00 79.12 106 ASN A N 1
ATOM 880 C CA . ASN A 1 106 ? 21.492 -21.835 6.747 1.00 79.12 106 ASN A CA 1
ATOM 881 C C . ASN A 1 106 ? 22.232 -23.178 6.891 1.00 79.12 106 ASN A C 1
ATOM 883 O O . ASN A 1 106 ? 21.662 -24.178 7.316 1.00 79.12 106 ASN A O 1
ATOM 887 N N . SER A 1 107 ? 23.533 -23.192 6.583 1.00 75.31 107 SER A N 1
ATOM 888 C CA . SER A 1 107 ? 24.379 -24.398 6.611 1.00 75.31 107 SER A CA 1
ATOM 889 C C . SER A 1 107 ? 24.527 -25.068 7.985 1.00 75.31 107 SER A C 1
ATOM 891 O O . SER A 1 107 ? 25.046 -26.177 8.058 1.00 75.31 107 SER A O 1
ATOM 893 N N . LYS A 1 108 ? 24.111 -24.407 9.072 1.00 73.81 108 LYS A N 1
ATOM 894 C CA . LYS A 1 108 ? 24.141 -24.923 10.449 1.00 73.81 108 LYS A CA 1
ATOM 895 C C . LYS A 1 108 ? 22.754 -25.292 10.978 1.00 73.81 108 LYS A C 1
ATOM 897 O O . LYS A 1 108 ? 22.663 -25.739 12.119 1.00 73.81 108 LYS A O 1
ATOM 902 N N . THR A 1 109 ? 21.692 -25.088 10.197 1.00 74.06 109 THR A N 1
ATOM 903 C CA . THR A 1 109 ? 20.333 -25.490 10.573 1.00 74.06 109 THR A CA 1
ATOM 904 C C . THR A 1 109 ? 20.274 -27.016 10.635 1.00 74.06 109 THR A C 1
ATOM 906 O O . THR A 1 109 ? 20.579 -27.691 9.652 1.00 74.06 109 THR A O 1
ATOM 909 N N . SER A 1 110 ? 19.924 -27.572 11.798 1.00 81.94 110 SER A N 1
ATOM 910 C CA . SER A 1 110 ? 19.752 -29.023 11.939 1.00 81.94 110 SER A CA 1
ATOM 911 C C . SER A 1 110 ? 18.506 -29.496 11.188 1.00 81.94 110 SER A C 1
ATOM 913 O O . SER A 1 110 ? 17.611 -28.703 10.916 1.00 81.94 110 SER A O 1
ATOM 915 N N . LEU A 1 111 ? 18.402 -30.794 10.890 1.00 75.62 111 LEU A N 1
ATOM 916 C CA . LEU A 1 111 ? 17.249 -31.328 10.157 1.00 75.62 111 LEU A CA 1
ATOM 917 C C . LEU A 1 111 ? 15.914 -31.063 10.880 1.00 75.62 111 LEU A C 1
ATOM 919 O O . LEU A 1 111 ? 14.933 -30.711 10.237 1.00 75.62 111 LEU A O 1
ATOM 923 N N . LYS A 1 112 ? 15.890 -31.147 12.217 1.00 75.00 112 LYS A N 1
ATOM 924 C CA . LYS A 1 112 ? 14.700 -30.805 13.014 1.00 75.00 112 LYS A CA 1
ATOM 925 C C . LYS A 1 112 ? 14.333 -29.324 12.871 1.00 75.00 112 LYS A C 1
ATOM 927 O O . LYS A 1 112 ? 13.187 -28.999 12.591 1.00 75.00 112 LYS A O 1
ATOM 932 N N . GLN A 1 113 ? 15.317 -28.436 13.016 1.00 65.62 113 GLN A N 1
ATOM 933 C CA . GLN A 1 113 ? 15.107 -26.994 12.858 1.00 65.62 113 GLN A CA 1
ATOM 934 C C . GLN A 1 113 ? 14.727 -26.627 11.425 1.00 65.62 113 GLN A C 1
ATOM 936 O O . GLN A 1 113 ? 14.010 -25.661 11.212 1.00 65.62 113 GLN A O 1
ATOM 941 N N . PHE A 1 114 ? 15.207 -27.380 10.436 1.00 80.25 114 PHE A N 1
ATOM 942 C CA . PHE A 1 114 ? 14.853 -27.167 9.042 1.00 80.25 114 PHE A CA 1
ATOM 943 C C . PHE A 1 114 ? 13.363 -27.387 8.817 1.00 80.25 114 PHE A C 1
ATOM 945 O O . PHE A 1 114 ? 12.759 -26.571 8.136 1.00 80.25 114 PHE A O 1
ATOM 952 N N . VAL A 1 115 ? 12.777 -28.433 9.413 1.00 76.25 115 VAL A N 1
ATOM 953 C CA . VAL A 1 115 ? 11.329 -28.661 9.335 1.00 76.25 115 VAL A CA 1
ATOM 954 C C . VAL A 1 115 ? 10.596 -27.442 9.888 1.00 76.25 115 VAL A C 1
ATOM 956 O O . VAL A 1 115 ? 9.883 -26.803 9.132 1.00 76.25 115 VAL A O 1
ATOM 959 N N . GLU A 1 116 ? 10.880 -27.023 11.125 1.00 69.31 116 GLU A N 1
ATOM 960 C CA . GLU A 1 116 ? 10.253 -25.842 11.756 1.00 69.31 116 GLU A CA 1
ATOM 961 C C . GLU A 1 116 ? 10.446 -24.538 10.949 1.00 69.31 116 GLU A C 1
ATOM 963 O O . GLU A 1 116 ? 9.557 -23.697 10.864 1.00 69.31 116 GLU A O 1
ATOM 968 N N . GLN A 1 117 ? 11.612 -24.334 10.335 1.00 75.94 117 GLN A N 1
ATOM 969 C CA . GLN A 1 117 ? 11.882 -23.139 9.526 1.00 75.94 117 GLN A CA 1
ATOM 970 C C . GLN A 1 117 ? 11.238 -23.202 8.138 1.00 75.94 117 GLN A C 1
ATOM 972 O O . GLN A 1 117 ? 10.853 -22.169 7.595 1.00 75.94 117 GLN A O 1
ATOM 977 N N . TYR A 1 118 ? 11.086 -24.401 7.579 1.00 78.69 118 TYR A N 1
ATOM 978 C CA . TYR A 1 118 ? 10.312 -24.638 6.368 1.00 78.69 118 TYR A CA 1
ATOM 979 C C . TYR A 1 118 ? 8.839 -24.292 6.596 1.00 78.69 118 TYR A C 1
ATOM 981 O O . TYR A 1 118 ? 8.234 -23.615 5.767 1.00 78.69 118 TYR A O 1
ATOM 989 N N . GLU A 1 119 ? 8.298 -24.710 7.743 1.00 71.50 119 GLU A N 1
ATOM 990 C CA . GLU A 1 119 ? 6.939 -24.396 8.186 1.00 71.50 119 GLU A CA 1
ATOM 991 C C . GLU A 1 119 ? 6.695 -22.879 8.209 1.00 71.50 119 GLU A C 1
ATOM 993 O O . GLU A 1 119 ? 5.757 -22.375 7.589 1.00 71.50 119 GLU A O 1
ATOM 998 N N . ASN A 1 120 ? 7.609 -22.135 8.839 1.00 72.75 120 ASN A N 1
ATOM 999 C CA . ASN A 1 120 ? 7.538 -20.676 8.931 1.00 72.75 120 ASN A CA 1
ATOM 1000 C C . ASN A 1 120 ? 7.671 -19.981 7.565 1.00 72.75 120 ASN A C 1
ATOM 1002 O O . ASN A 1 120 ? 6.909 -19.061 7.270 1.00 72.75 120 ASN A O 1
ATOM 1006 N N . ALA A 1 121 ? 8.602 -20.428 6.713 1.00 78.06 121 ALA A N 1
ATOM 1007 C CA . ALA A 1 121 ? 8.777 -19.878 5.365 1.00 78.06 121 ALA A CA 1
ATOM 1008 C C . ALA A 1 121 ? 7.526 -20.084 4.495 1.00 78.06 121 ALA A C 1
ATOM 1010 O O . ALA A 1 121 ? 7.144 -19.217 3.705 1.00 78.06 121 ALA A O 1
ATOM 1011 N N . LEU A 1 122 ? 6.860 -21.233 4.653 1.00 77.62 122 LEU A N 1
ATOM 1012 C CA . LEU A 1 122 ? 5.608 -21.522 3.967 1.00 77.62 122 LEU A CA 1
ATOM 1013 C C . LEU A 1 122 ? 4.467 -20.637 4.486 1.00 77.62 122 LEU A C 1
ATOM 1015 O O . LEU A 1 122 ? 3.703 -20.116 3.675 1.00 77.62 122 LEU A O 1
ATOM 1019 N N . HIS A 1 123 ? 4.377 -20.436 5.803 1.00 70.56 123 HIS A N 1
ATOM 1020 C CA . HIS A 1 123 ? 3.372 -19.572 6.422 1.00 70.56 123 HIS A CA 1
ATOM 1021 C C . HIS A 1 123 ? 3.465 -18.121 5.926 1.00 70.56 123 HIS A C 1
ATOM 1023 O O . HIS A 1 123 ? 2.488 -17.602 5.390 1.00 70.56 123 HIS A O 1
ATOM 1029 N N . ASP A 1 124 ? 4.654 -17.514 5.983 1.00 76.75 124 ASP A N 1
ATOM 1030 C CA . ASP A 1 124 ? 4.910 -16.152 5.484 1.00 76.75 124 ASP A CA 1
ATOM 1031 C C . ASP A 1 124 ? 4.539 -16.007 3.995 1.00 76.75 124 ASP A C 1
ATOM 1033 O O . ASP A 1 124 ? 3.927 -15.025 3.571 1.00 76.75 124 ASP A O 1
ATOM 1037 N N . LYS A 1 125 ? 4.828 -17.027 3.176 1.00 79.06 125 LYS A N 1
ATOM 1038 C CA . LYS A 1 125 ? 4.431 -17.031 1.761 1.00 79.06 125 LYS A CA 1
ATOM 1039 C C . LYS A 1 125 ? 2.911 -17.050 1.576 1.00 79.06 125 LYS A C 1
ATOM 1041 O O . LYS A 1 125 ? 2.405 -16.354 0.695 1.00 79.06 125 LYS A O 1
ATOM 1046 N N . VAL A 1 126 ? 2.190 -17.830 2.381 1.00 76.25 126 VAL A N 1
ATOM 1047 C CA . VAL A 1 126 ? 0.720 -17.890 2.345 1.00 76.25 126 VAL A CA 1
ATOM 1048 C C . VAL A 1 126 ? 0.109 -16.572 2.817 1.00 76.25 126 VAL A C 1
ATOM 1050 O O . VAL A 1 126 ? -0.839 -16.094 2.197 1.00 76.25 126 VAL A O 1
ATOM 1053 N N . GLU A 1 127 ? 0.643 -15.953 3.870 1.00 75.88 127 GLU A N 1
ATOM 1054 C CA . GLU A 1 127 ? 0.184 -14.640 4.338 1.00 75.88 127 GLU A CA 1
ATOM 1055 C C . GLU A 1 127 ? 0.389 -13.552 3.280 1.00 75.88 127 GLU A C 1
ATOM 1057 O O . GLU A 1 127 ? -0.542 -12.800 2.982 1.00 75.88 127 GLU A O 1
ATOM 1062 N N . LYS A 1 128 ? 1.559 -13.523 2.629 1.00 80.31 128 LYS A N 1
ATOM 1063 C CA . LYS A 1 128 ? 1.832 -12.617 1.501 1.00 80.31 128 LYS A CA 1
ATOM 1064 C C . LYS A 1 128 ? 0.876 -12.839 0.330 1.00 80.31 128 LYS A C 1
ATOM 1066 O O . LYS A 1 128 ? 0.399 -11.863 -0.249 1.00 80.31 128 LYS A O 1
ATOM 1071 N N . GLU A 1 129 ? 0.555 -14.092 -0.010 1.00 80.56 129 GLU A N 1
ATOM 1072 C CA . GLU A 1 129 ? -0.448 -14.401 -1.041 1.00 80.56 129 GLU A CA 1
ATOM 1073 C C . GLU A 1 129 ? -1.842 -13.897 -0.630 1.00 80.56 129 GLU A C 1
ATOM 1075 O O . GLU A 1 129 ? -2.484 -13.201 -1.415 1.00 80.56 129 GLU A O 1
ATOM 1080 N N . LYS A 1 130 ? -2.281 -14.159 0.612 1.00 77.69 130 LYS A N 1
ATOM 1081 C CA . LYS A 1 130 ? -3.571 -13.676 1.145 1.00 77.69 130 LYS A CA 1
ATOM 1082 C C . LYS A 1 130 ? -3.668 -12.152 1.094 1.00 77.69 130 LYS A C 1
ATOM 1084 O O . LYS A 1 130 ? -4.696 -11.617 0.683 1.00 77.69 130 LYS A O 1
ATOM 1089 N N . HIS A 1 131 ? -2.602 -11.453 1.478 1.00 78.56 131 HIS A N 1
ATOM 1090 C CA . HIS A 1 131 ? -2.550 -9.995 1.432 1.00 78.56 131 HIS A CA 1
ATOM 1091 C C . HIS A 1 131 ? -2.601 -9.464 -0.013 1.00 78.56 131 HIS A C 1
ATOM 1093 O O . HIS A 1 131 ? -3.350 -8.535 -0.311 1.00 78.56 131 HIS A O 1
ATOM 1099 N N . ALA A 1 132 ? -1.868 -10.083 -0.945 1.00 80.69 132 ALA A N 1
ATOM 1100 C CA . ALA A 1 132 ? -1.891 -9.707 -2.360 1.00 80.69 132 ALA A CA 1
ATOM 1101 C C . ALA A 1 132 ? -3.254 -9.968 -3.034 1.00 80.69 132 ALA A C 1
ATOM 1103 O O . ALA A 1 132 ? -3.712 -9.151 -3.844 1.00 80.69 132 ALA A O 1
ATOM 1104 N N . ASP A 1 133 ? -3.918 -11.075 -2.689 1.00 80.44 133 ASP A N 1
ATOM 1105 C CA . ASP A 1 133 ? -5.273 -11.389 -3.148 1.00 80.44 133 ASP A CA 1
ATOM 1106 C C . ASP A 1 133 ? -6.283 -10.379 -2.569 1.00 80.44 133 ASP A C 1
ATOM 1108 O O . ASP A 1 133 ? -7.091 -9.827 -3.319 1.00 80.44 133 ASP A O 1
ATOM 1112 N N . PHE A 1 134 ? -6.187 -10.047 -1.273 1.00 78.19 134 PHE A N 1
ATOM 1113 C CA . PHE A 1 134 ? -7.003 -9.002 -0.642 1.00 78.19 134 PHE A CA 1
ATOM 1114 C C . PHE A 1 134 ? -6.835 -7.651 -1.349 1.00 78.19 134 PHE A C 1
ATOM 1116 O O . PHE A 1 134 ? -7.827 -7.023 -1.719 1.00 78.19 134 PHE A O 1
ATOM 1123 N N . ASN A 1 135 ? -5.599 -7.224 -1.615 1.00 78.38 135 ASN A N 1
ATOM 1124 C CA . ASN A 1 135 ? -5.332 -5.969 -2.318 1.00 78.38 135 ASN A CA 1
ATOM 1125 C C . ASN A 1 135 ? -5.868 -5.988 -3.756 1.00 78.38 135 ASN A C 1
ATOM 1127 O O . ASN A 1 135 ? -6.400 -4.988 -4.226 1.00 78.38 135 ASN A O 1
ATOM 1131 N N . SER A 1 136 ? -5.777 -7.119 -4.462 1.00 83.94 136 SER A N 1
ATOM 1132 C CA . SER A 1 136 ? -6.299 -7.244 -5.833 1.00 83.94 136 SER A CA 1
ATOM 1133 C C . SER A 1 136 ? -7.829 -7.179 -5.910 1.00 83.94 136 SER A C 1
ATOM 1135 O O . SER A 1 136 ? -8.375 -6.771 -6.939 1.00 83.94 136 SER A O 1
ATOM 1137 N N . LEU A 1 137 ? -8.522 -7.585 -4.842 1.00 79.38 137 LEU A N 1
ATOM 1138 C CA . LEU A 1 137 ? -9.982 -7.544 -4.744 1.00 79.38 137 LEU A CA 1
ATOM 1139 C C . LEU A 1 137 ? -10.508 -6.184 -4.274 1.00 79.38 137 LEU A C 1
ATOM 1141 O O . LEU A 1 137 ? -11.554 -5.753 -4.752 1.00 79.38 137 LEU A O 1
ATOM 1145 N N . ASN A 1 138 ? -9.794 -5.517 -3.364 1.00 72.44 138 ASN A N 1
ATOM 1146 C CA . ASN A 1 138 ? -10.274 -4.296 -2.709 1.00 72.44 138 ASN A CA 1
ATOM 1147 C C . ASN A 1 138 ? -9.695 -3.002 -3.295 1.00 72.44 138 ASN A C 1
ATOM 1149 O O . ASN A 1 138 ? -10.278 -1.937 -3.108 1.00 72.44 138 ASN A O 1
ATOM 1153 N N . THR A 1 139 ? -8.583 -3.083 -4.026 1.00 78.19 139 THR A N 1
ATOM 1154 C CA . THR A 1 139 ? -7.926 -1.922 -4.634 1.00 78.19 139 THR A CA 1
ATOM 1155 C C . THR A 1 139 ? -7.964 -2.043 -6.150 1.00 78.19 139 THR A C 1
ATOM 1157 O O . THR A 1 139 ? -7.447 -3.007 -6.714 1.00 78.19 139 THR A O 1
ATOM 1160 N N . GLN A 1 140 ? -8.538 -1.044 -6.825 1.00 83.75 140 GLN A N 1
ATOM 1161 C CA . GLN A 1 140 ? -8.610 -0.983 -8.285 1.00 83.75 140 GLN A CA 1
ATOM 1162 C C . GLN A 1 140 ? -7.578 0.009 -8.830 1.00 83.75 140 GLN A C 1
ATOM 1164 O O . GLN A 1 140 ? -7.630 1.200 -8.539 1.00 83.75 140 GLN A O 1
ATOM 1169 N N . ILE A 1 141 ? -6.646 -0.482 -9.648 1.00 86.50 141 ILE A N 1
ATOM 1170 C CA . ILE A 1 141 ? -5.678 0.364 -10.361 1.00 86.50 141 ILE A CA 1
ATOM 1171 C C . ILE A 1 141 ? -6.402 1.086 -11.490 1.00 86.50 141 ILE A C 1
ATOM 1173 O O . ILE A 1 141 ? -7.070 0.429 -12.282 1.00 86.50 141 ILE A O 1
ATOM 1177 N N . THR A 1 142 ? -6.273 2.405 -11.594 1.00 90.19 142 THR A N 1
ATOM 1178 C CA . THR A 1 142 ? -6.905 3.213 -12.645 1.00 90.19 142 THR A CA 1
ATOM 1179 C C . THR A 1 142 ? -6.357 2.883 -14.037 1.00 90.19 142 THR A C 1
ATOM 1181 O O . THR A 1 142 ? -5.175 2.588 -14.207 1.00 90.19 142 THR A O 1
ATOM 1184 N N . CYS A 1 143 ? -7.230 2.916 -15.049 1.00 92.19 143 CYS A N 1
ATOM 1185 C CA . CYS A 1 143 ? -6.802 2.794 -16.443 1.00 92.19 143 CYS A CA 1
ATOM 1186 C C . CYS A 1 143 ? -6.069 4.071 -16.871 1.00 92.19 143 CYS A C 1
ATOM 1188 O O . CYS A 1 143 ? -6.524 5.173 -16.564 1.00 92.19 143 CYS A O 1
ATOM 1190 N N . ILE A 1 144 ? -4.970 3.913 -17.601 1.00 92.06 144 ILE A N 1
ATOM 1191 C CA . ILE A 1 144 ? -4.172 5.011 -18.162 1.00 92.06 144 ILE A CA 1
ATOM 1192 C C . ILE A 1 144 ? -4.695 5.462 -19.530 1.00 92.06 144 ILE A C 1
ATOM 1194 O O . ILE A 1 144 ? -4.420 6.576 -19.964 1.00 92.06 144 ILE A O 1
ATOM 1198 N N . THR A 1 145 ? -5.462 4.615 -20.217 1.00 91.06 145 THR A N 1
ATOM 1199 C CA . THR A 1 145 ? -6.117 4.933 -21.485 1.00 91.06 145 THR A CA 1
ATOM 1200 C C . THR A 1 145 ? -7.626 4.709 -21.400 1.00 91.06 145 THR A C 1
ATOM 1202 O O . THR A 1 145 ? -8.161 4.122 -20.458 1.00 91.06 145 THR A O 1
ATOM 1205 N N . HIS A 1 146 ? -8.341 5.175 -22.422 1.00 91.62 146 HIS A N 1
ATOM 1206 C CA . HIS A 1 146 ? -9.783 4.963 -22.550 1.00 91.62 146 HIS A CA 1
ATOM 1207 C C . HIS A 1 146 ? -10.148 3.703 -23.349 1.00 91.62 146 HIS A C 1
ATOM 1209 O O . HIS A 1 146 ? -11.335 3.446 -23.558 1.00 91.62 146 HIS A O 1
ATOM 1215 N N . TYR A 1 147 ? -9.166 2.907 -23.793 1.00 91.75 147 TYR A N 1
ATOM 1216 C CA . TYR A 1 147 ? -9.437 1.709 -24.585 1.00 91.75 147 TYR A CA 1
ATOM 1217 C C . TYR A 1 147 ? -10.192 0.657 -23.761 1.00 91.75 147 TYR A C 1
ATOM 1219 O O . TYR A 1 147 ? -9.806 0.328 -22.638 1.00 91.75 147 TYR A O 1
ATOM 1227 N N . ALA A 1 148 ? -11.253 0.081 -24.336 1.00 93.88 148 ALA A N 1
ATOM 1228 C CA . ALA A 1 148 ? -12.067 -0.925 -23.649 1.00 93.88 148 ALA A CA 1
ATOM 1229 C C . ALA A 1 148 ? -11.264 -2.187 -23.282 1.00 93.88 148 ALA A C 1
ATOM 1231 O O . ALA A 1 148 ? -11.544 -2.800 -22.253 1.00 93.88 148 ALA A O 1
ATOM 1232 N N . ILE A 1 149 ? -10.216 -2.507 -24.049 1.00 94.44 149 ILE A N 1
ATOM 1233 C CA . ILE A 1 149 ? -9.352 -3.666 -23.802 1.00 94.44 149 ILE A CA 1
ATOM 1234 C C . ILE A 1 149 ? -8.651 -3.514 -22.453 1.00 94.44 149 ILE A C 1
ATOM 1236 O O . ILE A 1 149 ? -8.561 -4.464 -21.687 1.00 94.44 149 ILE A O 1
ATOM 1240 N N . GLU A 1 150 ? -8.250 -2.293 -22.095 1.00 95.50 150 GLU A N 1
ATOM 1241 C CA . GLU A 1 150 ? -7.634 -2.015 -20.802 1.00 95.50 150 GLU A CA 1
ATOM 1242 C C . GLU A 1 150 ? -8.617 -2.242 -19.653 1.00 95.50 150 GLU A C 1
ATOM 1244 O O . GLU A 1 150 ? -8.299 -2.962 -18.706 1.00 95.50 150 GLU A O 1
ATOM 1249 N N . LYS A 1 151 ? -9.848 -1.734 -19.777 1.00 94.00 151 LYS A N 1
ATOM 1250 C CA . LYS A 1 151 ? -10.913 -1.988 -18.795 1.00 94.00 151 LYS A CA 1
ATOM 1251 C C . LYS A 1 151 ? -11.243 -3.477 -18.671 1.00 94.00 151 LYS A C 1
ATOM 1253 O O . LYS A 1 151 ? -11.482 -3.958 -17.564 1.00 94.00 151 LYS A O 1
ATOM 1258 N N . GLN A 1 152 ? -11.231 -4.213 -19.784 1.00 95.75 152 GLN A N 1
ATOM 1259 C CA . GLN A 1 152 ? -11.480 -5.653 -19.801 1.00 95.75 152 GLN A CA 1
ATOM 1260 C C . GLN A 1 152 ? -10.462 -6.399 -18.930 1.00 95.75 152 GLN A C 1
ATOM 1262 O O . GLN A 1 152 ? -10.857 -7.204 -18.089 1.00 95.75 152 GLN A O 1
ATOM 1267 N N . PHE A 1 153 ? -9.167 -6.108 -19.086 1.00 95.44 153 PHE A N 1
ATOM 1268 C CA . PHE A 1 153 ? -8.119 -6.726 -18.271 1.00 95.44 153 PHE A CA 1
ATOM 1269 C C . PHE A 1 153 ? -8.128 -6.220 -16.817 1.00 95.44 153 PHE A C 1
ATOM 1271 O O . PHE A 1 153 ? -7.967 -7.032 -15.907 1.00 95.44 153 PHE A O 1
ATOM 1278 N N . GLN A 1 154 ? -8.405 -4.934 -16.568 1.00 95.31 154 GLN A N 1
ATOM 1279 C CA . GLN A 1 154 ? -8.526 -4.346 -15.219 1.00 95.31 154 GLN A CA 1
ATOM 1280 C C . GLN A 1 154 ? -9.564 -5.072 -14.347 1.00 95.31 154 GLN A C 1
ATOM 1282 O O . GLN A 1 154 ? -9.363 -5.280 -13.145 1.00 95.31 154 GLN A O 1
ATOM 1287 N N . ALA A 1 155 ? -10.687 -5.461 -14.956 1.00 92.38 155 ALA A N 1
ATOM 1288 C CA . ALA A 1 155 ? -11.783 -6.120 -14.259 1.00 92.38 155 ALA A CA 1
ATOM 1289 C C . ALA A 1 155 ? -11.399 -7.514 -13.734 1.00 92.38 155 ALA A C 1
ATOM 1291 O O . ALA A 1 155 ? -11.882 -7.924 -12.679 1.00 92.38 155 ALA A O 1
ATOM 1292 N N . VAL A 1 156 ? -10.520 -8.234 -14.439 1.00 93.75 156 VAL A N 1
ATOM 1293 C CA . VAL A 1 156 ? -10.273 -9.666 -14.198 1.00 93.75 156 VAL A CA 1
ATOM 1294 C C . VAL A 1 156 ? -8.864 -9.995 -13.719 1.00 93.75 156 VAL A C 1
ATOM 1296 O O . VAL A 1 156 ? -8.701 -10.995 -13.023 1.00 93.75 156 VAL A O 1
ATOM 1299 N N . TYR A 1 157 ? -7.841 -9.209 -14.058 1.00 94.81 157 TYR A N 1
ATOM 1300 C CA . TYR A 1 157 ? -6.459 -9.485 -13.655 1.00 94.81 157 TYR A CA 1
ATOM 1301 C C . TYR A 1 157 ? -6.190 -9.124 -12.193 1.00 94.81 157 TYR A C 1
ATOM 1303 O O . TYR A 1 157 ? -6.820 -8.233 -11.620 1.00 94.81 157 TYR A O 1
ATOM 1311 N N . THR A 1 158 ? -5.228 -9.825 -11.586 1.00 92.50 158 THR A N 1
ATOM 1312 C CA . THR A 1 158 ? -4.602 -9.369 -10.337 1.00 92.50 158 THR A CA 1
ATOM 1313 C C . THR A 1 158 ? -3.897 -8.034 -10.561 1.00 92.50 158 THR A C 1
ATOM 1315 O O . THR A 1 158 ? -3.468 -7.731 -11.676 1.00 92.50 158 THR A O 1
ATOM 1318 N N . ASN A 1 159 ? -3.731 -7.239 -9.503 1.00 91.19 159 ASN A N 1
ATOM 1319 C CA . ASN A 1 159 ? -3.158 -5.895 -9.621 1.00 91.19 159 ASN A CA 1
ATOM 1320 C C . ASN A 1 159 ? -1.759 -5.905 -10.257 1.00 91.19 159 ASN A C 1
ATOM 1322 O O . ASN A 1 159 ? -1.479 -5.106 -11.148 1.00 91.19 159 ASN A O 1
ATOM 1326 N N . THR A 1 160 ? -0.908 -6.862 -9.883 1.00 91.25 160 THR A N 1
ATOM 1327 C CA . THR A 1 160 ? 0.427 -7.027 -10.479 1.00 91.25 160 THR A CA 1
ATOM 1328 C C . THR A 1 160 ? 0.356 -7.328 -11.975 1.00 91.25 160 THR A C 1
ATOM 1330 O O . THR A 1 160 ? 1.038 -6.682 -12.767 1.00 91.25 160 THR A O 1
ATOM 1333 N N . LYS A 1 161 ? -0.502 -8.269 -12.390 1.00 93.38 161 LYS A N 1
ATOM 1334 C CA . LYS A 1 161 ? -0.619 -8.649 -13.805 1.00 93.38 161 LYS A CA 1
ATOM 1335 C C . LYS A 1 161 ? -1.302 -7.588 -14.650 1.00 93.38 161 LYS A C 1
ATOM 1337 O O . LYS A 1 161 ? -0.958 -7.435 -15.819 1.00 93.38 161 LYS A O 1
ATOM 1342 N N . PHE A 1 162 ? -2.208 -6.811 -14.066 1.00 95.81 162 PHE A N 1
ATOM 1343 C CA . PHE A 1 162 ? -2.770 -5.654 -14.741 1.00 95.81 162 PHE A CA 1
ATOM 1344 C C . PHE A 1 162 ? -1.712 -4.570 -14.997 1.00 95.81 162 PHE A C 1
ATOM 1346 O O . PHE A 1 162 ? -1.676 -4.041 -16.101 1.00 95.81 162 PHE A O 1
ATOM 1353 N N . ARG A 1 163 ? -0.789 -4.307 -14.057 1.00 94.38 163 ARG A N 1
ATOM 1354 C CA . ARG A 1 163 ? 0.332 -3.374 -14.294 1.00 94.38 163 ARG A CA 1
ATOM 1355 C C . ARG A 1 163 ? 1.245 -3.827 -15.433 1.00 94.38 163 ARG A C 1
ATOM 1357 O O . ARG A 1 163 ? 1.588 -3.013 -16.283 1.00 94.38 163 ARG A O 1
ATOM 1364 N N . GLU A 1 164 ? 1.602 -5.113 -15.482 1.00 93.94 164 GLU A N 1
ATOM 1365 C CA . GLU A 1 164 ? 2.384 -5.675 -16.599 1.00 93.94 164 GLU A CA 1
ATOM 1366 C C . GLU A 1 164 ? 1.652 -5.487 -17.941 1.00 93.94 164 GLU A C 1
ATOM 1368 O O . GLU A 1 164 ? 2.255 -5.091 -18.934 1.00 93.94 164 GLU A O 1
ATOM 1373 N N . PHE A 1 165 ? 0.331 -5.693 -17.971 1.00 95.69 165 PHE A N 1
ATOM 1374 C CA . PHE A 1 165 ? -0.471 -5.426 -19.166 1.00 95.69 165 PHE A CA 1
ATOM 1375 C C . PHE A 1 165 ? -0.526 -3.927 -19.520 1.00 95.69 165 PHE A C 1
ATOM 1377 O O . PHE A 1 165 ? -0.383 -3.572 -20.688 1.00 95.69 165 PHE A O 1
ATOM 1384 N N . GLN A 1 166 ? -0.678 -3.030 -18.538 1.00 95.62 166 GLN A N 1
ATOM 1385 C CA . GLN A 1 166 ? -0.656 -1.578 -18.766 1.00 95.62 166 GLN A CA 1
ATOM 1386 C C . GLN A 1 166 ? 0.675 -1.112 -19.359 1.00 95.62 166 GLN A C 1
ATOM 1388 O O . GLN A 1 166 ? 0.677 -0.259 -20.243 1.00 95.62 166 GLN A O 1
ATOM 1393 N N . GLN A 1 167 ? 1.797 -1.701 -18.938 1.00 94.06 167 GLN A N 1
ATOM 1394 C CA . GLN A 1 167 ? 3.100 -1.425 -19.544 1.00 94.06 167 GLN A CA 1
ATOM 1395 C C . GLN A 1 167 ? 3.112 -1.766 -21.040 1.00 94.06 167 GLN A C 1
ATOM 1397 O O . GLN A 1 167 ? 3.610 -0.966 -21.830 1.00 94.06 167 GLN A O 1
ATOM 1402 N N . GLU A 1 168 ? 2.517 -2.888 -21.459 1.00 95.62 168 GLU A N 1
ATOM 1403 C CA . GLU A 1 168 ? 2.372 -3.229 -22.883 1.00 95.62 168 GLU A CA 1
ATOM 1404 C C . GLU A 1 168 ? 1.432 -2.254 -23.619 1.00 95.62 168 GLU A C 1
ATOM 1406 O O . GLU A 1 168 ? 1.728 -1.835 -24.741 1.00 95.62 168 GLU A O 1
ATOM 1411 N N . VAL A 1 169 ? 0.340 -1.814 -22.979 1.00 95.06 169 VAL A N 1
ATOM 1412 C CA . VAL A 1 169 ? -0.587 -0.810 -23.539 1.00 95.06 169 VAL A CA 1
ATOM 1413 C C . VAL A 1 169 ? 0.095 0.544 -23.750 1.00 95.06 169 VAL A C 1
ATOM 1415 O O . VAL A 1 169 ? -0.168 1.186 -24.770 1.00 95.06 169 VAL A O 1
ATOM 1418 N N . THR A 1 170 ? 0.952 0.993 -22.830 1.00 92.94 170 THR A N 1
ATOM 1419 C CA . THR A 1 170 ? 1.741 2.228 -22.988 1.00 92.94 170 THR A CA 1
ATOM 1420 C C . THR A 1 170 ? 2.830 2.048 -24.032 1.00 92.94 170 THR A C 1
ATOM 1422 O O . THR A 1 170 ? 2.995 2.894 -24.905 1.00 92.94 170 THR A O 1
ATOM 1425 N N . SER A 1 171 ? 3.540 0.920 -23.990 1.00 90.62 171 SER A N 1
ATOM 1426 C CA . SER A 1 171 ? 4.682 0.664 -24.872 1.00 90.62 171 SER A CA 1
ATOM 1427 C C . SER A 1 171 ? 4.290 0.539 -26.344 1.00 90.62 171 SER A C 1
ATOM 1429 O O . SER A 1 171 ? 5.139 0.703 -27.216 1.00 90.62 171 SER A O 1
ATOM 1431 N N . LYS A 1 172 ? 3.001 0.337 -26.655 1.00 92.25 172 LYS A N 1
ATOM 1432 C CA . LYS A 1 172 ? 2.504 0.414 -28.038 1.00 92.25 172 LYS A CA 1
ATOM 1433 C C . LYS A 1 172 ? 2.778 1.770 -28.703 1.00 92.25 172 LYS A C 1
ATOM 1435 O O . LYS A 1 172 ? 2.767 1.837 -29.922 1.00 92.25 172 LYS A O 1
ATOM 1440 N N . LEU A 1 173 ? 2.984 2.847 -27.932 1.00 89.81 173 LEU A N 1
ATOM 1441 C CA . LEU A 1 173 ? 3.316 4.174 -28.471 1.00 89.81 173 LEU A CA 1
ATOM 1442 C C . LEU A 1 173 ? 4.619 4.163 -29.282 1.00 89.81 173 LEU A C 1
ATOM 1444 O O . LEU A 1 173 ? 4.790 4.988 -30.170 1.00 89.81 173 LEU A O 1
ATOM 1448 N N . TYR A 1 174 ? 5.502 3.204 -29.004 1.00 90.69 174 TYR A N 1
ATOM 1449 C CA . TYR A 1 174 ? 6.749 2.990 -29.733 1.00 90.69 174 TYR A CA 1
ATOM 1450 C C . TYR A 1 174 ? 6.595 2.004 -30.899 1.00 90.69 174 TYR A C 1
ATOM 1452 O O . TYR A 1 174 ? 7.596 1.566 -31.457 1.00 90.69 174 TYR A O 1
ATOM 1460 N N . CYS A 1 175 ? 5.363 1.617 -31.248 1.00 92.88 175 CYS A N 1
ATOM 1461 C CA . CYS A 1 175 ? 5.064 0.678 -32.323 1.00 92.88 175 CYS A CA 1
ATOM 1462 C C . CYS A 1 175 ? 4.380 1.386 -33.496 1.00 92.88 175 CYS A C 1
ATOM 1464 O O . CYS A 1 175 ? 3.339 2.023 -33.338 1.00 92.88 175 CYS A O 1
ATOM 1466 N N . GLU A 1 176 ? 4.914 1.192 -34.694 1.00 92.75 176 GLU A N 1
ATOM 1467 C CA . GLU A 1 176 ? 4.326 1.636 -35.951 1.00 92.75 176 GLU A CA 1
ATOM 1468 C C . GLU A 1 176 ? 3.780 0.427 -36.716 1.00 92.75 176 GLU A C 1
ATOM 1470 O O . GLU A 1 176 ? 4.504 -0.525 -36.995 1.00 92.75 176 GLU A O 1
ATOM 1475 N N . VAL A 1 177 ? 2.485 0.444 -37.039 1.00 92.75 177 VAL A N 1
ATOM 1476 C CA . VAL A 1 177 ? 1.804 -0.681 -37.697 1.00 92.75 177 VAL A CA 1
ATOM 1477 C C . VAL A 1 177 ? 1.621 -0.388 -39.181 1.00 92.75 177 VAL A C 1
ATOM 1479 O O . VAL A 1 177 ? 0.932 0.571 -39.542 1.00 92.75 177 VAL A O 1
ATOM 1482 N N . SER A 1 178 ? 2.147 -1.262 -40.032 1.00 90.12 178 SER A N 1
ATOM 1483 C CA . SER A 1 178 ? 1.946 -1.256 -41.479 1.00 90.12 178 SER A CA 1
ATOM 1484 C C . SER A 1 178 ? 1.322 -2.580 -41.955 1.00 90.12 178 SER A C 1
ATOM 1486 O O . SER A 1 178 ? 1.582 -3.644 -41.386 1.00 90.12 178 SER A O 1
ATOM 1488 N N . PRO A 1 179 ? 0.438 -2.553 -42.968 1.00 83.69 179 PRO A N 1
ATOM 1489 C CA . PRO A 1 179 ? -0.049 -3.781 -43.590 1.00 83.69 179 PRO A CA 1
ATOM 1490 C C . PRO A 1 179 ? 1.096 -4.475 -44.338 1.00 83.69 179 PRO A C 1
ATOM 1492 O O . PRO A 1 179 ? 2.012 -3.813 -44.831 1.00 83.69 179 PRO A O 1
ATOM 1495 N N . PHE A 1 180 ? 1.046 -5.804 -44.441 1.00 79.38 180 PHE A N 1
ATOM 1496 C CA . PHE A 1 180 ? 2.049 -6.543 -45.206 1.00 79.38 180 PHE A CA 1
ATOM 1497 C C . PHE A 1 180 ? 2.038 -6.098 -46.684 1.00 79.38 180 PHE A C 1
ATOM 1499 O O . PHE A 1 180 ? 0.955 -5.950 -47.268 1.00 79.38 180 PHE A O 1
ATOM 1506 N N . PRO A 1 181 ? 3.209 -5.858 -47.307 1.00 67.56 181 PRO A N 1
ATOM 1507 C CA . PRO A 1 181 ? 3.269 -5.385 -48.683 1.00 67.56 181 PRO A CA 1
ATOM 1508 C C . PRO A 1 181 ? 2.550 -6.360 -49.627 1.00 67.56 181 PRO A C 1
ATOM 1510 O O . PRO A 1 181 ? 2.789 -7.565 -49.586 1.00 67.56 181 PRO A O 1
ATOM 1513 N N . ASN A 1 182 ? 1.683 -5.803 -50.482 1.00 58.81 182 ASN A N 1
ATOM 1514 C CA . ASN A 1 182 ? 0.869 -6.462 -51.518 1.00 58.81 182 ASN A CA 1
ATOM 1515 C C . ASN A 1 182 ? -0.525 -6.993 -51.132 1.00 58.81 182 ASN A C 1
ATOM 1517 O O . ASN A 1 182 ? -1.142 -7.652 -51.968 1.00 58.81 182 ASN A O 1
ATOM 1521 N N . ASN A 1 183 ? -1.089 -6.681 -49.957 1.00 55.22 183 ASN A N 1
ATOM 1522 C CA . ASN A 1 183 ? -2.519 -6.947 -49.735 1.00 55.22 183 ASN A CA 1
ATOM 1523 C C . ASN A 1 183 ? -3.167 -5.980 -48.724 1.00 55.22 183 ASN A C 1
ATOM 1525 O O . ASN A 1 183 ? -2.819 -5.961 -47.547 1.00 55.22 183 ASN A O 1
ATOM 1529 N N . ILE A 1 184 ? -4.128 -5.170 -49.183 1.00 56.91 184 ILE A N 1
ATOM 1530 C CA . ILE A 1 184 ? -4.826 -4.155 -48.364 1.00 56.91 184 ILE A CA 1
ATOM 1531 C C . ILE A 1 184 ? -5.754 -4.818 -47.323 1.00 56.91 184 ILE A C 1
ATOM 1533 O O . ILE A 1 184 ? -6.042 -4.222 -46.290 1.00 56.91 184 ILE A O 1
ATOM 1537 N N . LEU A 1 185 ? -6.148 -6.075 -47.564 1.00 62.75 185 LEU A N 1
ATOM 1538 C CA . LEU A 1 185 ? -6.936 -6.934 -46.667 1.00 62.75 185 LEU A CA 1
ATOM 1539 C C . LEU A 1 185 ? -6.074 -8.038 -46.023 1.00 62.75 185 LEU A C 1
ATOM 1541 O O . LEU A 1 185 ? -6.551 -9.137 -45.754 1.00 62.75 185 LEU A O 1
ATOM 1545 N N . SER A 1 186 ? -4.772 -7.791 -45.855 1.00 66.69 186 SER A N 1
ATOM 1546 C CA . SER A 1 186 ? -3.858 -8.775 -45.275 1.00 66.69 186 SER A CA 1
ATOM 1547 C C . SER A 1 186 ? -4.220 -9.071 -43.817 1.00 66.69 186 SER A C 1
ATOM 1549 O O . SER A 1 186 ? -4.166 -8.179 -42.975 1.00 66.69 186 SER A O 1
ATOM 1551 N N . GLU A 1 187 ? -4.456 -10.346 -43.500 1.00 82.88 187 GLU A N 1
ATOM 1552 C CA . GLU A 1 187 ? -4.475 -10.858 -42.119 1.00 82.88 187 GLU A CA 1
ATOM 1553 C C . GLU A 1 187 ? -3.099 -10.716 -41.437 1.00 82.88 187 GLU A C 1
ATOM 1555 O O . GLU A 1 187 ? -2.974 -10.890 -40.231 1.00 82.88 187 GLU A O 1
ATOM 1560 N N . ASN A 1 188 ? -2.043 -10.399 -42.192 1.00 89.56 188 ASN A N 1
ATOM 1561 C CA . ASN A 1 188 ? -0.689 -10.184 -41.688 1.00 89.56 188 ASN A CA 1
ATOM 1562 C C . ASN A 1 188 ? -0.319 -8.694 -41.658 1.00 89.56 188 ASN A C 1
ATOM 1564 O O . ASN A 1 188 ? -0.498 -7.968 -42.641 1.00 89.56 188 ASN A O 1
ATOM 1568 N N . PHE A 1 189 ? 0.292 -8.275 -40.556 1.00 91.31 189 PHE A N 1
ATOM 1569 C CA . PHE A 1 189 ? 0.762 -6.923 -40.281 1.00 91.31 189 PHE A CA 1
ATOM 1570 C C . PHE A 1 189 ? 2.242 -6.948 -39.921 1.00 91.31 189 PHE A C 1
ATOM 1572 O O . PHE A 1 189 ? 2.717 -7.877 -39.263 1.00 91.31 189 PHE A O 1
ATOM 1579 N N . ILE A 1 190 ? 2.957 -5.900 -40.317 1.00 91.50 190 ILE A N 1
ATOM 1580 C CA . ILE A 1 190 ? 4.317 -5.627 -39.868 1.00 91.50 190 ILE A CA 1
ATOM 1581 C C . ILE A 1 190 ? 4.226 -4.530 -38.807 1.00 91.50 190 ILE A C 1
ATOM 1583 O O . ILE A 1 190 ? 3.615 -3.484 -39.020 1.00 91.50 190 ILE A O 1
ATOM 1587 N N . VAL A 1 191 ? 4.798 -4.786 -37.636 1.00 92.88 191 VAL A N 1
ATOM 1588 C CA . VAL A 1 191 ? 4.847 -3.841 -36.523 1.00 92.88 191 VAL A CA 1
ATOM 1589 C C . VAL A 1 191 ? 6.297 -3.497 -36.246 1.00 92.88 191 VAL A C 1
ATOM 1591 O O . VAL A 1 191 ? 7.048 -4.336 -35.756 1.00 92.88 191 VAL A O 1
ATOM 1594 N N . LYS A 1 192 ? 6.678 -2.260 -36.542 1.00 91.81 192 LYS A N 1
ATOM 1595 C CA . LYS A 1 192 ? 8.012 -1.730 -36.287 1.00 91.81 192 LYS A CA 1
ATOM 1596 C C . LYS A 1 192 ? 8.067 -1.128 -34.888 1.00 91.81 192 LYS A C 1
ATOM 1598 O O . LYS A 1 192 ? 7.380 -0.149 -34.615 1.00 91.81 192 LYS A O 1
ATOM 1603 N N . GLU A 1 193 ? 8.854 -1.715 -33.995 1.00 89.50 193 GLU A N 1
ATOM 1604 C CA . GLU A 1 193 ? 9.078 -1.217 -32.635 1.00 89.50 193 GLU A CA 1
ATOM 1605 C C . GLU A 1 193 ? 10.393 -0.438 -32.552 1.00 89.50 193 GLU A C 1
ATOM 1607 O O . GLU A 1 193 ? 11.449 -0.958 -32.919 1.00 89.50 193 GLU A O 1
ATOM 1612 N N . TYR A 1 194 ? 10.343 0.787 -32.029 1.00 84.00 194 TYR A N 1
ATOM 1613 C CA . TYR A 1 194 ? 11.521 1.609 -31.761 1.00 84.00 194 TYR A CA 1
ATOM 1614 C C . TYR A 1 194 ? 12.054 1.324 -30.352 1.00 84.00 194 TYR A C 1
ATOM 1616 O O . TYR A 1 194 ? 11.392 1.606 -29.355 1.00 84.00 194 TYR A O 1
ATOM 1624 N N . VAL A 1 195 ? 13.264 0.767 -30.269 1.00 78.94 195 VAL A N 1
ATOM 1625 C CA . VAL A 1 195 ? 13.926 0.381 -29.016 1.00 78.94 195 VAL A CA 1
ATOM 1626 C C . VAL A 1 195 ? 15.179 1.226 -28.809 1.00 78.94 195 VAL A C 1
ATOM 1628 O O . VAL A 1 195 ? 16.024 1.329 -29.700 1.00 78.94 195 VAL A O 1
ATOM 1631 N N . GLN A 1 196 ? 15.316 1.808 -27.619 1.00 67.38 196 GLN A N 1
ATOM 1632 C CA . GLN A 1 196 ? 16.497 2.573 -27.225 1.00 67.38 196 GLN A CA 1
ATOM 1633 C C . GLN A 1 196 ? 17.688 1.634 -26.960 1.00 67.38 196 GLN A C 1
ATOM 1635 O O . GLN A 1 196 ? 17.568 0.643 -26.239 1.00 67.38 196 GLN A O 1
ATOM 1640 N N . VAL A 1 197 ? 18.842 1.939 -27.554 1.00 59.66 197 VAL A N 1
ATOM 1641 C CA .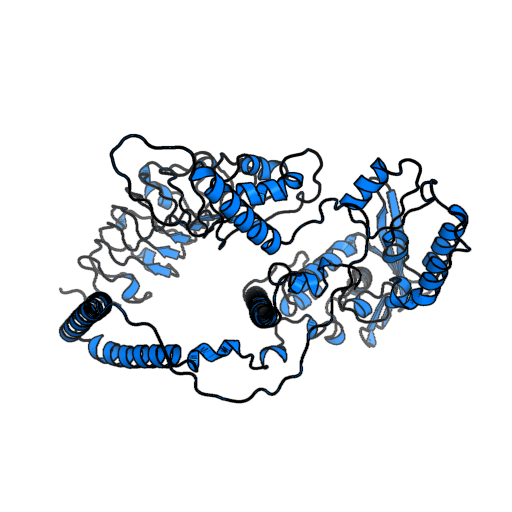 VAL A 1 197 ? 20.106 1.203 -27.416 1.00 59.66 197 VAL A CA 1
ATOM 1642 C C . VAL A 1 197 ? 21.180 2.182 -26.938 1.00 59.66 197 VAL A C 1
ATOM 1644 O O . VAL A 1 197 ? 21.817 2.861 -27.736 1.00 59.66 197 VAL A O 1
ATOM 1647 N N . GLY A 1 198 ? 21.399 2.255 -25.626 1.00 55.91 198 GLY A N 1
ATOM 1648 C CA . GLY A 1 198 ? 22.308 3.241 -25.022 1.00 55.91 198 GLY A CA 1
ATOM 1649 C C . GLY A 1 198 ? 21.665 4.622 -24.849 1.00 55.91 198 GLY A C 1
ATOM 1650 O O . GLY A 1 198 ? 20.452 4.757 -24.976 1.00 55.91 198 GLY A O 1
ATOM 1651 N N . GLU A 1 199 ? 22.468 5.636 -24.518 1.00 47.56 199 GLU A N 1
ATOM 1652 C CA . GLU A 1 199 ? 21.952 6.966 -24.153 1.00 47.56 199 GLU A CA 1
ATOM 1653 C C . GLU A 1 199 ? 21.283 7.691 -25.339 1.00 47.56 199 GLU A C 1
ATOM 1655 O O . GLU A 1 199 ? 20.216 8.264 -25.138 1.00 47.56 199 GLU A O 1
ATOM 1660 N N . ASP A 1 200 ? 21.788 7.537 -26.577 1.00 51.47 200 ASP A N 1
ATOM 1661 C CA . ASP A 1 200 ? 21.332 8.341 -27.733 1.00 51.47 200 ASP A CA 1
ATOM 1662 C C . ASP A 1 200 ? 20.932 7.565 -29.010 1.00 51.47 200 ASP A C 1
ATOM 1664 O O . ASP A 1 200 ? 20.440 8.168 -29.967 1.00 51.47 200 ASP A O 1
ATOM 1668 N N . ASN A 1 201 ? 21.096 6.237 -29.077 1.00 62.66 201 ASN A N 1
ATOM 1669 C CA . ASN A 1 201 ? 20.790 5.478 -30.300 1.00 62.66 201 ASN A CA 1
ATOM 1670 C C . ASN A 1 201 ? 19.446 4.745 -30.214 1.00 62.66 201 ASN A C 1
ATOM 1672 O O . ASN A 1 201 ? 19.093 4.171 -29.188 1.00 62.66 201 ASN A O 1
ATOM 1676 N N . HIS A 1 202 ? 18.716 4.707 -31.329 1.00 68.12 202 HIS A N 1
ATOM 1677 C CA . HIS A 1 202 ? 17.473 3.949 -31.471 1.00 68.12 202 HIS A CA 1
ATOM 1678 C C . HIS A 1 202 ? 17.644 2.889 -32.558 1.00 68.12 202 HIS A C 1
ATOM 1680 O O . HIS A 1 202 ? 18.151 3.182 -33.640 1.00 68.12 202 HIS A O 1
ATOM 1686 N N . ARG A 1 203 ? 17.197 1.659 -32.285 1.00 78.69 203 ARG A N 1
ATOM 1687 C CA . ARG A 1 203 ? 17.054 0.608 -33.300 1.00 78.69 203 ARG A CA 1
ATOM 1688 C C . ARG A 1 203 ? 15.579 0.320 -33.534 1.00 78.69 203 ARG A C 1
ATOM 1690 O O . ARG A 1 203 ? 14.806 0.280 -32.582 1.00 78.69 203 ARG A O 1
ATOM 1697 N N . SER A 1 204 ? 15.196 0.088 -34.782 1.00 80.00 204 SER A N 1
ATOM 1698 C CA . SER A 1 204 ? 13.863 -0.410 -35.114 1.00 80.00 204 SER A CA 1
ATOM 1699 C C . SER A 1 204 ? 13.898 -1.922 -35.304 1.00 80.00 204 SER A C 1
ATOM 1701 O O . SER A 1 204 ? 14.784 -2.424 -35.996 1.00 80.00 204 SER A O 1
ATOM 1703 N N . ILE A 1 205 ? 12.941 -2.636 -34.723 1.00 82.19 205 ILE A N 1
ATOM 1704 C CA . ILE A 1 205 ? 12.768 -4.078 -34.910 1.00 82.19 205 ILE A CA 1
ATOM 1705 C C . ILE A 1 205 ? 11.391 -4.329 -35.504 1.00 82.19 205 ILE A C 1
ATOM 1707 O O . ILE A 1 205 ? 10.392 -3.854 -34.966 1.00 82.19 205 ILE A O 1
ATOM 1711 N N . ASP A 1 206 ? 11.338 -5.126 -36.564 1.00 86.06 206 ASP A N 1
ATOM 1712 C CA . ASP A 1 206 ? 10.084 -5.497 -37.204 1.00 86.06 206 ASP A CA 1
ATOM 1713 C C . ASP A 1 206 ? 9.557 -6.822 -36.635 1.00 86.06 206 ASP A C 1
ATOM 1715 O O . ASP A 1 206 ? 10.244 -7.845 -36.605 1.00 86.06 206 ASP A O 1
ATOM 1719 N N . PHE A 1 207 ? 8.300 -6.807 -36.203 1.00 88.69 207 PHE A N 1
ATOM 1720 C CA . PHE A 1 207 ? 7.548 -7.975 -35.761 1.00 88.69 207 PHE A CA 1
ATOM 1721 C C . PHE A 1 207 ? 6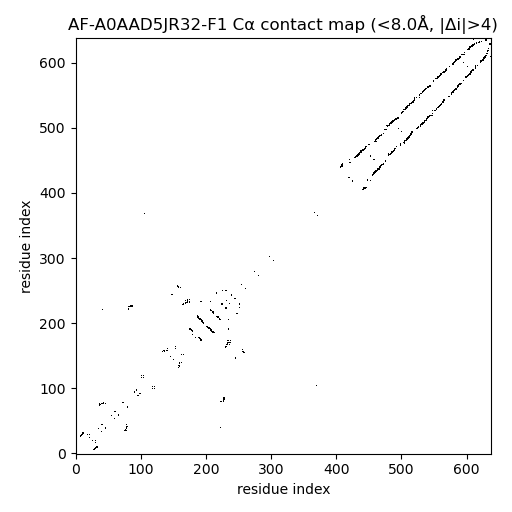.418 -8.269 -36.739 1.00 88.69 207 PHE A C 1
ATOM 1723 O O . PHE A 1 207 ? 5.797 -7.361 -37.283 1.00 88.69 207 PHE A O 1
ATOM 1730 N N . THR A 1 208 ? 6.117 -9.548 -36.950 1.00 89.75 208 THR A N 1
ATOM 1731 C CA . THR A 1 208 ? 4.969 -9.961 -37.762 1.00 89.75 208 THR A CA 1
ATOM 1732 C C . THR A 1 208 ? 3.820 -10.331 -36.842 1.00 89.75 208 THR A C 1
ATOM 1734 O O . THR A 1 208 ? 3.985 -11.147 -35.932 1.00 89.75 208 THR A O 1
ATOM 1737 N N . VAL A 1 209 ? 2.656 -9.737 -37.083 1.00 93.44 209 VAL A N 1
ATOM 1738 C CA . VAL A 1 209 ? 1.421 -10.027 -36.357 1.00 93.44 209 VAL A CA 1
ATOM 1739 C C . VAL A 1 209 ? 0.390 -10.552 -37.341 1.00 93.44 209 VAL A C 1
ATOM 1741 O O . VAL A 1 209 ? 0.057 -9.877 -38.308 1.00 93.44 209 VAL A O 1
ATOM 1744 N N . HIS A 1 210 ? -0.120 -11.746 -37.080 1.00 92.12 210 HIS A N 1
ATOM 1745 C CA . HIS A 1 210 ? -1.228 -12.336 -37.813 1.00 92.12 210 HIS A CA 1
ATOM 1746 C C . HIS A 1 210 ? -2.516 -12.143 -37.010 1.00 92.12 210 HIS A C 1
ATOM 1748 O O . HIS A 1 210 ? -2.538 -12.458 -35.819 1.00 92.12 210 HIS A O 1
ATOM 1754 N N . LEU A 1 211 ? -3.564 -11.623 -37.641 1.00 91.50 211 LEU A N 1
ATOM 1755 C CA . LEU A 1 211 ? -4.896 -11.438 -37.084 1.00 91.50 211 LEU A CA 1
ATOM 1756 C C . LEU A 1 211 ? -5.930 -12.025 -38.048 1.00 91.50 211 LEU A C 1
ATOM 1758 O O . LEU A 1 211 ? -6.185 -11.465 -39.109 1.00 91.50 211 LEU A O 1
ATOM 1762 N N . ASN A 1 212 ? -6.576 -13.107 -37.628 1.00 88.00 212 ASN A N 1
ATOM 1763 C CA . ASN A 1 212 ? -7.781 -13.615 -38.270 1.00 88.00 212 ASN A CA 1
ATOM 1764 C C . ASN A 1 212 ? -9.004 -12.964 -37.604 1.00 88.00 212 ASN A C 1
ATOM 1766 O O . ASN A 1 212 ? -9.309 -13.229 -36.434 1.00 88.00 212 ASN A O 1
ATOM 1770 N N . GLU A 1 213 ? -9.688 -12.097 -38.353 1.00 76.12 213 GLU A N 1
ATOM 1771 C CA . GLU A 1 213 ? -10.826 -11.300 -37.878 1.00 76.12 213 GLU A CA 1
ATOM 1772 C C . GLU A 1 213 ? -12.041 -12.159 -37.502 1.00 76.12 213 GLU A C 1
ATOM 1774 O O . GLU A 1 213 ? -12.724 -11.863 -36.522 1.00 76.12 213 GLU A O 1
ATOM 1779 N N . VAL A 1 214 ? -12.279 -13.267 -38.215 1.00 73.88 214 VAL A N 1
ATOM 1780 C CA . VAL A 1 214 ? -13.446 -14.141 -38.002 1.00 73.88 214 VAL A CA 1
ATOM 1781 C C . VAL A 1 214 ? -13.353 -14.870 -36.657 1.00 73.88 214 VAL A C 1
ATOM 1783 O O . VAL A 1 214 ? -14.350 -15.026 -35.954 1.00 73.88 214 VAL A O 1
ATOM 1786 N N . GLY A 1 215 ? -12.147 -15.297 -36.270 1.00 71.19 215 GLY A N 1
ATOM 1787 C CA . GLY A 1 215 ? -11.887 -15.991 -35.000 1.00 71.19 215 GLY A CA 1
ATOM 1788 C C . GLY A 1 215 ? -11.352 -15.098 -33.873 1.00 71.19 215 GLY A C 1
ATOM 1789 O O . GLY A 1 215 ? -11.098 -15.597 -32.765 1.00 71.19 215 GLY A O 1
ATOM 1790 N N . CYS A 1 216 ? -11.118 -13.809 -34.163 1.00 80.06 216 CYS A N 1
ATOM 1791 C CA . CYS A 1 216 ? -10.281 -12.905 -33.370 1.00 80.06 216 CYS A CA 1
ATOM 1792 C C . CYS A 1 216 ? -9.006 -13.627 -32.887 1.00 80.06 216 CYS A C 1
ATOM 1794 O O . CYS A 1 216 ? -8.691 -13.661 -31.693 1.00 80.06 216 CYS A O 1
ATOM 1796 N N . GLU A 1 217 ? -8.329 -14.313 -33.810 1.00 89.31 217 GLU A N 1
ATOM 1797 C CA . GLU A 1 217 ? -7.090 -15.039 -33.540 1.00 89.31 217 GLU A CA 1
ATOM 1798 C C . GLU A 1 217 ? -5.909 -14.155 -33.869 1.00 89.31 217 GLU A C 1
ATOM 1800 O O . GLU A 1 217 ? -5.598 -13.932 -35.032 1.00 89.31 217 GLU A O 1
ATOM 1805 N N . ILE A 1 218 ? -5.263 -13.655 -32.821 1.00 92.75 218 ILE A N 1
ATOM 1806 C CA . ILE A 1 218 ? -4.037 -12.887 -32.917 1.00 92.75 218 ILE A CA 1
ATOM 1807 C C . ILE A 1 218 ? -2.822 -13.719 -32.515 1.00 92.75 218 ILE A C 1
ATOM 1809 O O . ILE A 1 218 ? -2.833 -14.414 -31.492 1.00 92.75 218 ILE A O 1
ATOM 1813 N N . ASN A 1 219 ? -1.773 -13.621 -33.323 1.00 90.94 219 ASN A N 1
ATOM 1814 C CA . ASN A 1 219 ? -0.484 -14.262 -33.125 1.00 90.94 219 ASN A CA 1
ATOM 1815 C C . ASN A 1 219 ? 0.623 -13.254 -33.452 1.00 90.94 219 ASN A C 1
ATOM 1817 O O . ASN A 1 219 ? 0.560 -12.589 -34.480 1.00 90.94 219 ASN A O 1
ATOM 1821 N N . CYS A 1 220 ? 1.628 -13.126 -32.588 1.00 92.00 220 CYS A N 1
ATOM 1822 C CA . CYS A 1 220 ? 2.763 -12.235 -32.809 1.00 92.00 220 CYS A CA 1
ATOM 1823 C C . CYS A 1 220 ? 4.071 -13.027 -32.796 1.00 92.00 220 CYS A C 1
ATOM 1825 O O . CYS A 1 220 ? 4.296 -13.853 -31.909 1.00 92.00 220 CYS A O 1
ATOM 1827 N N . SER A 1 221 ? 4.986 -12.708 -33.714 1.00 87.88 221 SER A N 1
ATOM 1828 C CA . SER A 1 221 ? 6.330 -13.297 -33.755 1.00 87.88 221 SER A CA 1
ATOM 1829 C C . SER A 1 221 ? 7.158 -13.031 -32.489 1.00 87.88 221 SER A C 1
ATOM 1831 O O . SER A 1 221 ? 8.120 -13.750 -32.228 1.00 87.88 221 SER A O 1
ATOM 1833 N N . CYS A 1 222 ? 6.775 -12.056 -31.653 1.00 86.19 222 CYS A N 1
ATOM 1834 C CA . CYS A 1 222 ? 7.425 -11.806 -30.365 1.00 86.19 222 CYS A CA 1
ATOM 1835 C C . CYS A 1 222 ? 7.142 -12.902 -29.317 1.00 86.19 222 CYS A C 1
ATOM 1837 O O . CYS A 1 222 ? 7.892 -13.019 -28.346 1.00 86.19 222 CYS A O 1
ATOM 1839 N N . ARG A 1 223 ? 6.064 -13.684 -29.499 1.00 86.94 223 ARG A N 1
ATOM 1840 C CA . ARG A 1 223 ? 5.642 -14.810 -28.646 1.00 86.94 223 ARG A CA 1
ATOM 1841 C C . ARG A 1 223 ? 5.452 -14.492 -27.155 1.00 86.94 223 ARG A C 1
ATOM 1843 O O . ARG A 1 223 ? 5.605 -15.359 -26.290 1.00 86.94 223 ARG A O 1
ATOM 1850 N N . LEU A 1 224 ? 5.148 -13.239 -26.806 1.00 88.06 224 LEU A N 1
ATOM 1851 C CA . LEU A 1 224 ? 5.000 -12.836 -25.398 1.00 88.06 224 LEU A CA 1
ATOM 1852 C C . LEU A 1 224 ? 3.795 -13.518 -24.736 1.00 88.06 224 LEU A C 1
ATOM 1854 O O . LEU A 1 224 ? 3.844 -13.873 -23.558 1.00 88.06 224 LEU A O 1
ATOM 1858 N N . PHE A 1 225 ? 2.721 -13.726 -25.497 1.00 91.38 225 PHE A N 1
ATOM 1859 C CA . PHE A 1 225 ? 1.531 -14.388 -24.985 1.00 91.38 225 PHE A CA 1
ATOM 1860 C C . PHE A 1 225 ? 1.789 -15.880 -24.746 1.00 91.38 225 PHE A C 1
ATOM 1862 O O . PHE A 1 225 ? 1.435 -16.406 -23.698 1.00 91.38 225 PHE A O 1
ATOM 1869 N N . GLU A 1 226 ? 2.477 -16.553 -25.656 1.00 89.19 226 GLU A N 1
ATOM 1870 C CA . GLU A 1 226 ? 2.831 -17.965 -25.537 1.00 89.19 226 GLU A CA 1
ATOM 1871 C C . GLU A 1 226 ? 3.800 -18.203 -24.375 1.00 89.19 226 GLU A C 1
ATOM 1873 O O . GLU A 1 226 ? 3.624 -19.146 -23.607 1.00 89.19 226 GLU A O 1
ATOM 1878 N N . SER A 1 227 ? 4.768 -17.301 -24.188 1.00 84.00 227 SER A N 1
ATOM 1879 C CA . SER A 1 227 ? 5.783 -17.416 -23.136 1.00 84.00 227 SER A CA 1
ATOM 1880 C C . SER A 1 227 ? 5.317 -16.971 -21.748 1.00 84.00 227 SER A C 1
ATOM 1882 O O . SER A 1 227 ? 5.573 -17.661 -20.754 1.00 84.00 227 SER A O 1
ATOM 1884 N N . LYS A 1 228 ? 4.622 -15.830 -21.653 1.00 87.44 228 LYS A N 1
ATOM 1885 C CA . LYS A 1 228 ? 4.215 -15.204 -20.380 1.00 87.44 228 LYS A CA 1
ATOM 1886 C C . LYS A 1 228 ? 2.706 -15.184 -20.143 1.00 87.44 228 LYS A C 1
ATOM 1888 O O . LYS A 1 228 ? 2.269 -15.004 -19.006 1.00 87.44 228 LYS A O 1
ATOM 1893 N N . GLY A 1 229 ? 1.888 -15.383 -21.171 1.00 90.75 229 GLY A N 1
ATOM 1894 C CA . GLY A 1 229 ? 0.428 -15.311 -21.062 1.00 90.75 229 GLY A CA 1
ATOM 1895 C C . GLY A 1 229 ? -0.131 -13.892 -21.024 1.00 90.75 229 GLY A C 1
ATOM 1896 O O . GLY A 1 229 ? -1.221 -13.693 -20.491 1.00 90.75 229 GLY A O 1
ATOM 1897 N N . ILE A 1 230 ? 0.624 -12.910 -21.522 1.00 93.69 230 ILE A N 1
ATOM 1898 C CA . ILE A 1 230 ? 0.235 -11.497 -21.587 1.00 93.69 230 ILE A CA 1
ATOM 1899 C C . ILE A 1 230 ? 0.284 -11.059 -23.050 1.00 93.69 230 ILE A C 1
ATOM 1901 O O . ILE A 1 230 ? 1.251 -11.354 -23.751 1.00 93.69 230 ILE A O 1
ATOM 1905 N N . LEU A 1 231 ? -0.769 -10.386 -23.520 1.00 95.00 231 LEU A N 1
ATOM 1906 C CA . LEU A 1 231 ? -0.793 -9.818 -24.867 1.00 95.00 231 LEU A CA 1
ATOM 1907 C C . LEU A 1 231 ? 0.288 -8.740 -24.997 1.00 95.00 231 LEU A C 1
ATOM 1909 O O . LEU A 1 231 ? 0.352 -7.830 -24.175 1.00 95.00 231 LEU A O 1
ATOM 1913 N N . CYS A 1 232 ? 1.121 -8.842 -26.031 1.00 95.06 232 CYS A N 1
ATOM 1914 C CA . CYS A 1 232 ? 2.172 -7.864 -26.287 1.00 95.06 232 CYS A CA 1
ATOM 1915 C C . CYS A 1 232 ? 1.635 -6.569 -26.889 1.00 95.06 232 CYS A C 1
ATOM 1917 O O . CYS A 1 232 ? 0.606 -6.546 -27.570 1.00 95.06 232 CYS A O 1
ATOM 1919 N N . ARG A 1 233 ? 2.427 -5.510 -26.735 1.00 94.88 233 ARG A N 1
ATOM 1920 C CA . ARG A 1 233 ? 2.272 -4.218 -27.410 1.00 94.88 233 ARG A CA 1
ATOM 1921 C C . ARG A 1 233 ? 2.010 -4.331 -28.914 1.00 94.88 233 ARG A C 1
ATOM 1923 O O . ARG A 1 233 ? 1.168 -3.597 -29.418 1.00 94.88 233 ARG A O 1
ATOM 1930 N N . HIS A 1 234 ? 2.653 -5.269 -29.623 1.00 94.94 234 HIS A N 1
ATOM 1931 C CA . HIS A 1 234 ? 2.473 -5.436 -31.074 1.00 94.94 234 HIS A CA 1
ATOM 1932 C C . HIS A 1 234 ? 1.073 -5.942 -31.413 1.00 94.94 234 HIS A C 1
ATOM 1934 O O . HIS A 1 234 ? 0.403 -5.391 -32.283 1.00 94.94 234 HIS A O 1
ATOM 1940 N N . ALA A 1 235 ? 0.609 -6.958 -30.683 1.00 95.31 235 ALA A N 1
ATOM 1941 C CA . ALA A 1 235 ? -0.733 -7.498 -30.834 1.00 95.31 235 ALA A CA 1
ATOM 1942 C C . ALA A 1 235 ? -1.789 -6.439 -30.475 1.00 95.31 235 ALA A C 1
ATOM 1944 O O . ALA A 1 235 ? -2.743 -6.230 -31.219 1.00 95.31 235 ALA A O 1
ATOM 1945 N N . ILE A 1 236 ? -1.579 -5.712 -29.373 1.00 95.94 236 ILE A N 1
ATOM 1946 C CA . ILE A 1 236 ? -2.457 -4.619 -28.935 1.00 95.94 236 ILE A CA 1
ATOM 1947 C C . ILE A 1 236 ? -2.523 -3.504 -29.992 1.00 95.94 236 ILE A C 1
ATOM 1949 O O . ILE A 1 236 ? -3.611 -3.006 -30.277 1.00 95.94 236 ILE A O 1
ATOM 1953 N N . ALA A 1 237 ? -1.390 -3.122 -30.590 1.00 95.06 237 ALA A N 1
ATOM 1954 C CA . ALA A 1 237 ? -1.334 -2.089 -31.624 1.00 95.06 237 ALA A CA 1
ATOM 1955 C C . ALA A 1 237 ? -2.159 -2.470 -32.864 1.00 95.06 237 ALA A C 1
ATOM 1957 O O . ALA A 1 237 ? -2.913 -1.642 -33.376 1.00 95.06 237 ALA A O 1
ATOM 1958 N N . VAL A 1 238 ? -2.070 -3.729 -33.309 1.00 93.75 238 VAL A N 1
ATOM 1959 C CA . VAL A 1 238 ? -2.854 -4.240 -34.446 1.00 93.75 238 VAL A CA 1
ATOM 1960 C C . VAL A 1 238 ? -4.345 -4.312 -34.116 1.00 93.75 238 VAL A C 1
ATOM 1962 O O . VAL A 1 238 ? -5.149 -3.816 -34.900 1.00 93.75 238 VAL A O 1
ATOM 1965 N N . LEU A 1 239 ? -4.725 -4.843 -32.947 1.00 93.38 239 LEU A N 1
ATOM 1966 C CA . LEU A 1 239 ? -6.131 -4.913 -32.519 1.00 93.38 239 LEU A CA 1
ATOM 1967 C C . LEU A 1 239 ? -6.783 -3.527 -32.492 1.00 93.38 239 LEU A C 1
ATOM 1969 O O . LEU A 1 239 ? -7.851 -3.335 -33.065 1.00 93.38 239 LEU A O 1
ATOM 1973 N N . ILE A 1 240 ? -6.108 -2.543 -31.889 1.00 92.06 240 ILE A N 1
ATOM 1974 C CA . ILE A 1 240 ? -6.601 -1.163 -31.811 1.00 92.06 240 ILE A CA 1
ATOM 1975 C C . ILE A 1 240 ? -6.725 -0.544 -33.206 1.00 92.06 240 ILE A C 1
ATOM 1977 O O . ILE A 1 240 ? -7.728 0.112 -33.487 1.00 92.06 240 ILE A O 1
ATOM 1981 N N . ARG A 1 241 ? -5.743 -0.769 -34.092 1.00 90.62 241 ARG A N 1
ATOM 1982 C CA . ARG A 1 241 ? -5.791 -0.278 -35.478 1.00 90.62 241 ARG A CA 1
ATOM 1983 C C . ARG A 1 241 ? -6.975 -0.861 -36.255 1.00 90.62 241 ARG A C 1
ATOM 1985 O O . ARG A 1 241 ? -7.567 -0.138 -37.047 1.00 90.62 241 ARG A O 1
ATOM 1992 N N . GLN A 1 2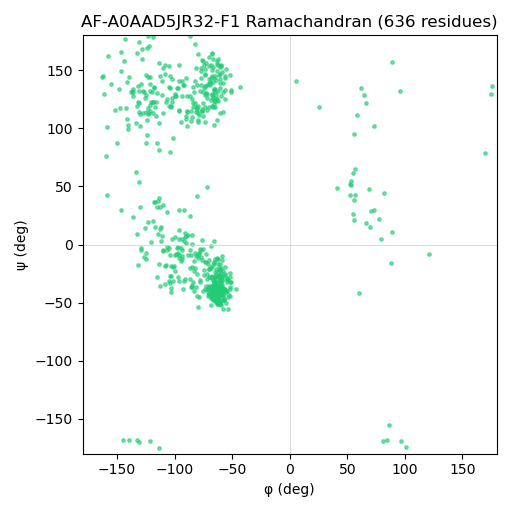42 ? -7.326 -2.121 -36.003 1.00 88.94 242 GLN A N 1
ATOM 1993 C CA . GLN A 1 242 ? -8.482 -2.793 -36.607 1.00 88.94 242 GLN A CA 1
ATOM 1994 C C . GLN A 1 242 ? -9.807 -2.529 -35.873 1.00 88.94 242 GLN A C 1
ATOM 1996 O O . GLN A 1 242 ? -10.819 -3.157 -36.164 1.00 88.94 242 GLN A O 1
ATOM 2001 N N . GLY A 1 243 ? -9.832 -1.612 -34.898 1.00 88.88 243 GLY A N 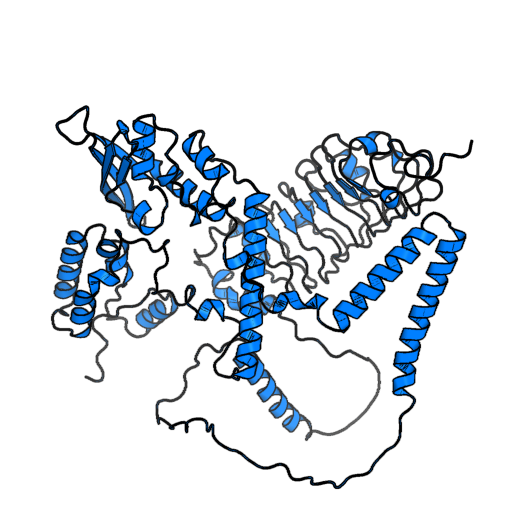1
ATOM 2002 C CA . GLY A 1 243 ? -11.047 -1.285 -34.146 1.00 88.88 243 GLY A CA 1
ATOM 2003 C C . GLY A 1 243 ? -11.522 -2.393 -33.197 1.00 88.88 243 GLY A C 1
ATOM 2004 O O . GLY A 1 243 ? -12.651 -2.345 -32.707 1.00 88.88 243 GLY A O 1
ATOM 2005 N N . ILE A 1 244 ? -10.676 -3.384 -32.903 1.00 90.81 244 ILE A N 1
ATOM 2006 C CA . ILE A 1 244 ? -10.961 -4.461 -31.955 1.00 90.81 244 ILE A CA 1
ATOM 2007 C C . ILE A 1 244 ? -10.512 -4.014 -30.563 1.00 90.81 244 ILE A C 1
ATOM 2009 O O . ILE A 1 244 ? -9.334 -4.053 -30.208 1.00 90.81 244 ILE A O 1
ATOM 2013 N N . PHE A 1 245 ? -11.476 -3.600 -29.744 1.00 90.81 245 PHE A N 1
ATOM 2014 C CA . PHE A 1 245 ? -11.217 -3.107 -28.388 1.00 90.81 245 PHE A CA 1
ATOM 2015 C C . PHE A 1 245 ? -11.534 -4.121 -27.287 1.00 90.81 245 PHE A C 1
ATOM 2017 O O . PHE A 1 245 ? -11.425 -3.775 -26.121 1.00 90.81 245 PHE A O 1
ATOM 2024 N N . CYS A 1 246 ? -11.911 -5.353 -27.619 1.00 91.50 246 CYS A N 1
ATOM 2025 C CA . CYS A 1 246 ? -12.133 -6.429 -26.654 1.00 91.50 246 CYS A CA 1
ATOM 2026 C C . CYS A 1 246 ? -11.608 -7.737 -27.241 1.00 91.50 246 CYS A C 1
ATOM 2028 O O . CYS A 1 246 ? -11.816 -8.004 -28.422 1.00 91.50 246 CYS A O 1
ATOM 2030 N N . VAL A 1 247 ? -10.972 -8.569 -26.418 1.00 92.50 247 VAL A N 1
ATOM 2031 C CA . VAL A 1 247 ? -10.439 -9.869 -26.849 1.00 92.50 247 VAL A CA 1
ATOM 2032 C C . VAL A 1 247 ? -11.236 -11.032 -26.256 1.00 92.50 247 VAL A C 1
ATOM 2034 O O . VAL A 1 247 ? -11.790 -10.908 -25.161 1.00 92.50 247 VAL A O 1
ATOM 2037 N N . PRO A 1 248 ? -11.296 -12.197 -26.922 1.00 91.81 248 PRO A N 1
ATOM 2038 C CA . PRO A 1 248 ? -11.923 -13.381 -26.349 1.00 91.81 248 PRO A CA 1
ATOM 2039 C C . PRO A 1 248 ? -11.210 -13.871 -25.078 1.00 91.81 248 PRO A C 1
ATOM 2041 O O . PRO A 1 248 ? -9.999 -13.711 -24.919 1.00 91.81 248 PRO A O 1
ATOM 2044 N N . ASN A 1 249 ? -11.940 -14.591 -24.217 1.00 89.06 249 ASN A N 1
ATOM 2045 C CA . ASN A 1 249 ? -11.427 -15.140 -22.949 1.00 89.06 249 ASN A CA 1
ATOM 2046 C C . ASN A 1 249 ? -10.186 -16.042 -23.097 1.00 89.06 249 ASN A C 1
ATOM 2048 O O . ASN A 1 249 ? -9.472 -16.242 -22.117 1.00 89.06 249 ASN A O 1
ATOM 2052 N N . LYS A 1 250 ? -9.899 -16.572 -24.296 1.00 90.88 250 LYS A N 1
ATOM 2053 C CA . LYS A 1 250 ? -8.681 -17.356 -24.564 1.00 90.88 250 LYS A CA 1
ATOM 2054 C C . LYS A 1 250 ? -7.392 -16.558 -24.327 1.00 90.88 250 LYS A C 1
ATOM 2056 O O . LYS A 1 250 ? -6.391 -17.152 -23.948 1.00 90.88 250 LYS A O 1
ATOM 2061 N N . TYR A 1 251 ? -7.444 -15.228 -24.450 1.00 93.44 251 TYR A N 1
ATOM 2062 C CA . TYR A 1 251 ? -6.328 -14.321 -24.152 1.00 93.44 251 TYR A CA 1
ATOM 2063 C C . TYR A 1 251 ? -6.289 -13.835 -22.695 1.00 93.44 251 TYR A C 1
ATOM 2065 O O . TYR A 1 251 ? -5.402 -13.075 -22.318 1.00 93.44 251 TYR A O 1
ATOM 2073 N N . ILE A 1 252 ? -7.230 -14.292 -21.862 1.00 93.75 252 ILE A N 1
ATOM 2074 C CA . ILE A 1 252 ? -7.329 -13.968 -20.436 1.00 93.75 252 ILE A CA 1
ATOM 2075 C C . ILE A 1 252 ? -7.103 -15.260 -19.647 1.00 93.75 252 ILE A C 1
ATOM 2077 O O . ILE A 1 252 ? -8.036 -15.993 -19.302 1.00 93.75 252 ILE A O 1
ATOM 2081 N N . LEU A 1 253 ? -5.838 -15.568 -19.360 1.00 91.88 253 LEU A N 1
ATOM 2082 C CA . LEU A 1 253 ? -5.491 -16.825 -18.701 1.00 91.88 253 LEU A CA 1
ATOM 2083 C C . LEU A 1 253 ? -6.052 -16.892 -17.276 1.00 91.88 253 LEU A C 1
ATOM 2085 O O . LEU A 1 253 ? -5.834 -15.996 -16.461 1.00 91.88 253 LEU A O 1
ATOM 2089 N N . LYS A 1 254 ? -6.673 -18.029 -16.927 1.00 89.19 254 LYS A N 1
ATOM 2090 C CA . LYS A 1 254 ? -7.167 -18.314 -15.563 1.00 89.19 254 LYS A CA 1
ATOM 2091 C C . LYS A 1 254 ? -6.105 -18.100 -14.481 1.00 89.19 254 LYS A C 1
ATOM 2093 O O . LYS A 1 254 ? -6.440 -17.692 -13.378 1.00 89.19 254 LYS A O 1
ATOM 2098 N N . ARG A 1 255 ? -4.832 -18.352 -14.804 1.00 88.38 255 ARG A N 1
ATOM 2099 C CA . ARG A 1 255 ? -3.690 -18.173 -13.898 1.00 88.38 255 ARG A CA 1
ATOM 2100 C C . ARG A 1 255 ? -3.548 -16.730 -13.391 1.00 88.38 255 ARG A C 1
ATOM 2102 O O . ARG A 1 255 ? -3.149 -16.539 -12.248 1.00 88.38 255 ARG A O 1
ATOM 2109 N N . TRP A 1 256 ? -3.869 -15.742 -14.227 1.00 92.19 256 TRP A N 1
ATOM 2110 C CA . TRP A 1 256 ? -3.676 -14.311 -13.948 1.00 92.19 256 TRP A CA 1
ATOM 2111 C C . TRP A 1 256 ? -4.901 -13.623 -13.365 1.00 92.19 256 TRP A C 1
ATOM 2113 O O . TRP A 1 256 ? -4.845 -12.447 -13.013 1.00 92.19 256 TRP A O 1
ATOM 2123 N N . ARG A 1 257 ? -6.003 -14.361 -13.244 1.00 90.62 257 ARG A N 1
ATOM 2124 C CA . ARG A 1 257 ? -7.273 -13.828 -12.786 1.00 90.62 257 ARG A CA 1
ATOM 2125 C C . ARG A 1 257 ? -7.351 -13.739 -11.262 1.00 90.62 257 ARG A C 1
ATOM 2127 O O . ARG A 1 257 ? -6.907 -14.652 -10.565 1.00 90.62 257 ARG A O 1
ATOM 2134 N N . LYS A 1 258 ? -7.946 -12.655 -10.758 1.00 88.00 258 LYS A N 1
ATOM 2135 C CA . LYS A 1 258 ? -8.197 -12.431 -9.320 1.00 88.00 258 LYS A CA 1
ATOM 2136 C C . LYS A 1 258 ? -9.483 -13.079 -8.808 1.00 88.00 258 LYS A C 1
ATOM 2138 O O . LYS A 1 258 ? -9.626 -13.305 -7.615 1.00 88.00 258 LYS A O 1
ATOM 2143 N N . ASP A 1 259 ? -10.411 -13.401 -9.704 1.00 81.69 259 ASP A N 1
ATOM 2144 C CA . ASP A 1 259 ? -11.717 -13.983 -9.381 1.00 81.69 259 ASP A CA 1
ATOM 2145 C C . ASP A 1 259 ? -11.712 -15.525 -9.361 1.00 81.69 259 ASP A C 1
ATOM 2147 O O . ASP A 1 259 ? -12.754 -16.164 -9.213 1.00 81.69 259 ASP A O 1
ATOM 2151 N N . VAL A 1 260 ? -10.534 -16.147 -9.483 1.00 81.25 260 VAL A N 1
ATOM 2152 C CA . VAL A 1 260 ? -10.369 -17.604 -9.474 1.00 81.25 260 VAL A CA 1
ATOM 2153 C C . VAL A 1 260 ? -9.840 -18.070 -8.119 1.00 81.25 260 VAL A C 1
ATOM 2155 O O . VAL A 1 260 ? -8.708 -17.776 -7.743 1.00 81.25 260 VAL A O 1
ATOM 2158 N N . LYS A 1 261 ? -10.624 -18.895 -7.415 1.00 67.31 261 LYS A N 1
ATOM 2159 C CA . LYS A 1 261 ? -10.153 -19.615 -6.220 1.00 67.31 261 LYS A CA 1
ATOM 2160 C C . LYS A 1 261 ? -9.189 -20.733 -6.628 1.00 67.31 261 LYS A C 1
ATOM 2162 O O . LYS A 1 261 ? -9.589 -21.681 -7.306 1.00 67.31 261 LYS A O 1
ATOM 2167 N N . ARG A 1 262 ? -7.924 -20.630 -6.217 1.00 66.56 262 ARG A N 1
ATOM 2168 C CA . ARG A 1 262 ? -6.860 -21.578 -6.586 1.00 66.56 262 ARG A CA 1
ATOM 2169 C C . ARG A 1 262 ? -6.968 -22.877 -5.776 1.00 66.56 262 ARG A C 1
ATOM 2171 O O . ARG A 1 262 ? -7.320 -22.855 -4.608 1.00 66.56 262 ARG A O 1
ATOM 2178 N N . CYS A 1 263 ? -6.682 -24.034 -6.376 1.00 57.88 263 CYS A N 1
ATOM 2179 C CA . CYS A 1 263 ? -6.871 -25.328 -5.699 1.00 57.88 263 CYS A CA 1
ATOM 2180 C C . CYS A 1 263 ? -5.957 -25.525 -4.482 1.00 57.88 263 CYS A C 1
ATOM 2182 O O . CYS A 1 263 ? -6.344 -26.223 -3.550 1.00 57.88 263 CYS A O 1
ATOM 2184 N N . HIS A 1 264 ? -4.775 -24.901 -4.459 1.00 62.56 264 HIS A N 1
ATOM 2185 C CA . HIS A 1 264 ? -3.855 -25.003 -3.324 1.00 62.56 264 HIS A CA 1
ATOM 2186 C C . HIS A 1 264 ? -4.371 -24.300 -2.065 1.00 62.56 264 HIS A C 1
ATOM 2188 O O . HIS A 1 264 ? -3.978 -24.695 -0.977 1.00 62.56 264 HIS A O 1
ATOM 2194 N N . SER A 1 265 ? -5.316 -23.358 -2.179 1.00 56.31 265 SER A N 1
ATOM 2195 C CA . SER A 1 265 ? -5.996 -22.780 -1.009 1.00 56.31 265 SER A CA 1
ATOM 2196 C C . SER A 1 265 ? -7.041 -23.714 -0.382 1.00 56.31 265 SER A C 1
ATOM 2198 O O . SER A 1 265 ? -7.620 -23.380 0.646 1.00 56.31 265 SER A O 1
ATOM 2200 N N . LYS A 1 266 ? -7.287 -24.891 -0.982 1.00 48.69 266 LYS A N 1
ATOM 2201 C CA . LYS A 1 266 ? -8.148 -25.958 -0.436 1.00 48.69 266 LYS A CA 1
ATOM 2202 C C . LYS A 1 266 ? -7.364 -27.070 0.263 1.00 48.69 266 LYS A C 1
ATOM 2204 O O . LYS A 1 266 ? -7.973 -27.971 0.836 1.00 48.69 266 LYS A O 1
ATOM 2209 N N . VAL A 1 267 ? -6.036 -27.057 0.171 1.00 51.19 267 VAL A N 1
ATOM 2210 C CA . VAL A 1 267 ? -5.190 -28.022 0.874 1.00 51.19 267 VAL A CA 1
ATOM 2211 C C . VAL A 1 267 ? -5.157 -27.595 2.338 1.00 51.19 267 VAL A C 1
ATOM 2213 O O . VAL A 1 267 ? -4.667 -26.513 2.639 1.00 51.19 267 VAL A O 1
ATOM 2216 N N . LYS A 1 268 ? -5.701 -28.419 3.242 1.00 43.50 268 LYS A N 1
ATOM 2217 C CA . LYS A 1 268 ? -5.532 -28.222 4.689 1.00 43.50 268 LYS A CA 1
ATOM 2218 C C . LYS A 1 268 ? -4.057 -28.434 5.033 1.00 43.50 268 LYS A C 1
ATOM 2220 O O . LYS A 1 268 ? -3.534 -29.525 4.814 1.00 43.50 268 LYS A O 1
ATOM 2225 N N . ILE A 1 269 ? -3.397 -27.399 5.543 1.00 47.84 269 ILE A N 1
ATOM 2226 C CA . ILE A 1 269 ? -1.995 -27.431 5.984 1.00 47.84 269 ILE A CA 1
ATOM 2227 C C . ILE A 1 269 ? -1.999 -27.367 7.522 1.00 47.84 269 ILE A C 1
ATOM 2229 O O . ILE A 1 269 ? -2.884 -26.753 8.112 1.00 47.84 269 ILE A O 1
ATOM 2233 N N . SER A 1 270 ? -1.044 -28.028 8.187 1.00 43.12 270 SER A N 1
ATOM 2234 C CA . SER A 1 270 ? -1.033 -28.284 9.643 1.00 43.12 270 SER A CA 1
ATOM 2235 C C . SER A 1 270 ? -1.073 -27.042 10.553 1.00 43.12 270 SER A C 1
ATOM 2237 O O . SER A 1 270 ? -1.333 -27.190 11.747 1.00 43.12 270 SER A O 1
ATOM 2239 N N . TYR A 1 271 ? -0.854 -25.833 10.028 1.00 50.56 271 TYR A N 1
ATOM 2240 C CA . TYR A 1 271 ? -0.894 -24.583 10.804 1.00 50.56 271 TYR A CA 1
ATOM 2241 C C . TYR A 1 271 ? -2.305 -24.082 11.130 1.00 50.56 271 TYR A C 1
ATOM 2243 O O . TYR A 1 271 ? -2.430 -23.209 11.981 1.00 50.56 271 TYR A O 1
ATOM 2251 N N . ASP A 1 272 ? -3.355 -24.653 10.533 1.00 45.31 272 ASP A N 1
ATOM 2252 C CA . ASP A 1 272 ? -4.755 -24.330 10.867 1.00 45.31 272 ASP A CA 1
ATOM 2253 C C . ASP A 1 272 ? -5.231 -24.976 12.194 1.00 45.31 272 ASP A C 1
ATOM 2255 O O . ASP A 1 272 ? -6.389 -24.848 12.570 1.00 45.31 272 ASP A O 1
ATOM 2259 N N . ASN A 1 273 ? -4.364 -25.675 12.937 1.00 49.06 273 ASN A N 1
ATOM 2260 C CA . ASN A 1 273 ? -4.743 -26.434 14.139 1.00 49.06 273 ASN A CA 1
ATOM 2261 C C . ASN A 1 273 ? -4.626 -25.647 15.464 1.00 49.06 273 ASN A C 1
ATOM 2263 O O . ASN A 1 273 ? -4.374 -26.257 16.506 1.00 49.06 273 ASN A O 1
ATOM 2267 N N . TRP A 1 274 ? -4.791 -24.318 15.474 1.00 50.94 274 TRP A N 1
ATOM 2268 C CA . TRP A 1 274 ? -4.973 -23.599 16.750 1.00 50.94 274 TRP A CA 1
ATOM 2269 C C . TRP A 1 274 ? -6.197 -24.153 17.495 1.00 50.94 274 TRP A C 1
ATOM 2271 O O . TRP A 1 274 ? -6.078 -24.566 18.645 1.00 50.94 274 TRP A O 1
ATOM 2281 N N . ASP A 1 275 ? -7.294 -24.347 16.768 1.00 49.81 275 ASP A N 1
ATOM 2282 C CA . ASP A 1 275 ? -8.582 -24.857 17.258 1.00 49.81 275 ASP A CA 1
ATOM 2283 C C . ASP A 1 275 ? -8.527 -26.322 17.761 1.00 49.81 275 ASP A C 1
ATOM 2285 O O . ASP A 1 275 ? -9.460 -26.825 18.387 1.00 49.81 275 ASP A O 1
ATOM 2289 N N . VAL A 1 276 ? -7.435 -27.051 17.485 1.00 49.44 276 VAL A N 1
ATOM 2290 C CA . VAL A 1 276 ? -7.243 -28.460 17.894 1.00 49.44 276 VAL A CA 1
ATOM 2291 C C . VAL A 1 276 ? -6.296 -28.588 19.091 1.00 49.44 276 VAL A C 1
ATOM 2293 O O . VAL A 1 276 ? -6.290 -29.616 19.769 1.00 49.44 276 VAL A O 1
ATOM 2296 N N . LYS A 1 277 ? -5.490 -27.562 19.382 1.00 54.12 277 LYS A N 1
ATOM 2297 C CA . LYS A 1 277 ? -4.613 -27.568 20.557 1.00 54.12 277 LYS A CA 1
ATOM 2298 C C . LYS A 1 277 ? -5.449 -27.460 21.839 1.00 54.12 277 LYS A C 1
ATOM 2300 O O . LYS A 1 277 ? -6.416 -26.699 21.838 1.00 54.12 277 LYS A O 1
ATOM 2305 N N . PRO A 1 278 ? -5.081 -28.148 22.939 1.00 52.78 278 PRO A N 1
ATOM 2306 C CA . PRO A 1 278 ? -5.785 -28.026 24.215 1.00 52.78 278 PRO A CA 1
ATOM 2307 C C . PRO A 1 278 ? -5.924 -26.567 24.650 1.00 52.78 278 PRO A C 1
ATOM 2309 O O . PRO A 1 278 ? -6.975 -26.162 25.120 1.00 52.78 278 PRO A O 1
ATOM 2312 N N . GLU A 1 279 ? -4.900 -25.748 24.412 1.00 56.91 279 GLU A N 1
ATOM 2313 C CA . GLU A 1 279 ? -4.897 -24.322 24.729 1.00 56.91 279 GLU A CA 1
ATOM 2314 C C . GLU A 1 279 ? -5.890 -23.524 23.872 1.00 56.91 279 GLU A C 1
ATOM 2316 O O . GLU A 1 279 ? -6.565 -22.646 24.402 1.00 56.91 279 GLU A O 1
ATOM 2321 N N . GLY A 1 280 ? -6.019 -23.852 22.582 1.00 50.97 280 GLY A N 1
ATOM 2322 C CA . GLY A 1 280 ? -7.002 -23.237 21.686 1.00 50.97 280 GLY A CA 1
ATOM 2323 C C . GLY A 1 280 ? -8.429 -23.675 22.010 1.00 50.97 280 GLY A C 1
ATOM 2324 O O . GLY A 1 280 ? -9.310 -22.835 22.116 1.00 50.97 280 GLY A O 1
ATOM 2325 N N . GLN A 1 281 ? -8.648 -24.956 22.321 1.00 66.62 281 GLN A N 1
ATOM 2326 C CA . GLN A 1 281 ? -9.949 -25.458 22.785 1.00 66.62 281 GLN A CA 1
ATOM 2327 C C . GLN A 1 281 ? -10.344 -24.884 24.149 1.00 66.62 281 GLN A C 1
ATOM 2329 O O . GLN A 1 281 ? -11.516 -24.592 24.379 1.00 66.62 281 GLN A O 1
ATOM 2334 N N . HIS A 1 282 ? -9.385 -24.713 25.065 1.00 63.88 282 HIS A N 1
ATOM 2335 C CA . HIS A 1 282 ? -9.610 -24.043 26.344 1.00 63.88 282 HIS A CA 1
ATOM 2336 C C . HIS A 1 282 ? -9.971 -22.575 26.124 1.00 63.88 282 HIS A C 1
ATOM 2338 O O . HIS A 1 282 ? -10.934 -22.103 26.723 1.00 63.88 282 HIS A O 1
ATOM 2344 N N . PHE A 1 283 ? -9.247 -21.882 25.243 1.00 58.56 283 PHE A N 1
ATOM 2345 C CA . PHE A 1 283 ? -9.518 -20.493 24.893 1.00 58.56 283 PHE A CA 1
ATOM 2346 C C . PHE A 1 283 ? -10.902 -20.331 24.255 1.00 58.56 283 PHE A C 1
ATOM 2348 O O . PHE A 1 283 ? -11.708 -19.555 24.757 1.00 58.56 283 PHE A O 1
ATOM 2355 N N . ASP A 1 284 ? -11.233 -21.133 23.245 1.00 59.34 284 ASP A N 1
ATOM 2356 C CA . ASP A 1 284 ? -12.525 -21.076 22.558 1.00 59.34 284 ASP A CA 1
ATOM 2357 C C . ASP A 1 284 ? -13.682 -21.440 23.493 1.00 59.34 284 ASP A C 1
ATOM 2359 O O . ASP A 1 284 ? -14.724 -20.786 23.486 1.00 59.34 284 ASP A O 1
ATOM 2363 N N . LYS A 1 285 ? -13.508 -22.444 24.362 1.00 66.38 285 LYS A N 1
ATOM 2364 C CA . LYS A 1 285 ? -14.520 -22.816 25.360 1.00 66.38 285 LYS A CA 1
ATOM 2365 C C . LYS A 1 285 ? -14.728 -21.717 26.403 1.00 66.38 285 LYS A C 1
ATOM 2367 O O . LYS A 1 285 ? -15.870 -21.473 26.798 1.00 66.38 285 LYS A O 1
ATOM 2372 N N . MET A 1 286 ? -13.656 -21.049 26.837 1.00 72.56 286 MET A N 1
ATOM 2373 C CA . MET A 1 286 ? -13.738 -19.892 27.733 1.00 72.56 286 MET A CA 1
ATOM 2374 C C . MET A 1 286 ? -14.423 -18.713 27.043 1.00 72.56 286 MET A C 1
ATOM 2376 O O . MET A 1 286 ? -15.340 -18.146 27.626 1.00 72.56 286 MET A O 1
ATOM 2380 N N . CYS A 1 287 ? -14.055 -18.394 25.800 1.00 59.44 287 CYS A N 1
ATOM 2381 C CA . CYS A 1 287 ? -14.686 -17.334 25.016 1.00 59.44 287 CYS A CA 1
ATOM 2382 C C . CYS A 1 287 ? -16.179 -17.599 24.798 1.00 59.44 287 CYS A C 1
ATOM 2384 O O . CYS A 1 287 ? -16.986 -16.726 25.087 1.00 59.44 287 CYS A O 1
ATOM 2386 N N . ASN A 1 288 ? -16.569 -18.809 24.390 1.00 63.81 288 ASN A N 1
ATOM 2387 C CA . ASN A 1 288 ? -17.978 -19.156 24.174 1.00 63.81 288 ASN A CA 1
ATOM 2388 C C . ASN A 1 288 ? -18.800 -19.080 25.466 1.00 63.81 288 ASN A C 1
ATOM 2390 O O . ASN A 1 288 ? -19.874 -18.487 25.474 1.00 63.81 288 ASN A O 1
ATOM 2394 N N . SER A 1 289 ? -18.268 -19.597 26.578 1.00 67.69 289 SER A N 1
ATOM 2395 C CA . SER A 1 289 ? -18.943 -19.494 27.881 1.00 67.69 289 SER A CA 1
ATOM 2396 C C . SER A 1 289 ? -19.051 -18.037 28.342 1.00 67.69 289 SER A C 1
ATOM 2398 O O . SER A 1 289 ? -20.034 -17.644 28.962 1.00 67.69 289 SER A O 1
ATOM 2400 N N . PHE A 1 290 ? -18.042 -17.220 28.034 1.00 75.94 290 PHE A N 1
ATOM 2401 C CA . PHE A 1 290 ? -18.050 -15.802 28.354 1.00 75.94 290 PHE A CA 1
ATOM 2402 C C . PHE A 1 290 ? -19.071 -15.036 27.517 1.00 75.94 290 PHE A C 1
ATOM 2404 O O . PHE A 1 290 ? -19.771 -14.199 28.070 1.00 75.94 290 PHE A O 1
ATOM 2411 N N . TYR A 1 291 ? -19.219 -15.369 26.233 1.00 61.72 291 TYR A N 1
ATOM 2412 C CA . TYR A 1 291 ? -20.243 -14.787 25.368 1.00 61.72 291 TYR A CA 1
ATOM 2413 C C . TYR A 1 291 ? -21.665 -15.106 25.850 1.00 61.72 291 TYR A C 1
ATOM 2415 O O . TYR A 1 291 ? -22.534 -14.242 25.792 1.00 61.72 291 TYR A O 1
ATOM 2423 N N . GLU A 1 292 ? -21.911 -16.302 26.392 1.00 70.50 292 GLU A N 1
ATOM 2424 C CA . GLU A 1 292 ? -23.206 -16.641 27.005 1.00 70.50 292 GLU A CA 1
ATOM 2425 C C . GLU A 1 292 ? -23.481 -15.815 28.274 1.00 70.50 292 GLU A C 1
ATOM 2427 O O . GLU A 1 292 ? -24.591 -15.324 28.485 1.00 70.50 292 GLU A O 1
ATOM 2432 N N . VAL A 1 293 ? -22.467 -15.627 29.123 1.00 70.50 293 VAL A N 1
ATOM 2433 C CA . VAL A 1 293 ? -22.573 -14.779 30.323 1.00 70.50 293 VAL A CA 1
ATOM 2434 C C . VAL A 1 293 ? -22.736 -13.305 29.944 1.00 70.50 293 VAL A C 1
ATOM 2436 O O . VAL A 1 293 ? -23.517 -12.594 30.578 1.00 70.50 293 VAL A O 1
ATOM 2439 N N . GLU A 1 294 ? -22.033 -12.858 28.904 1.00 67.62 294 GLU A N 1
ATOM 2440 C CA . GLU A 1 294 ? -22.133 -11.518 28.333 1.00 67.62 294 GLU A CA 1
ATOM 2441 C C . GLU A 1 294 ? -23.558 -11.263 27.839 1.00 67.62 294 GLU A C 1
ATOM 2443 O O . GLU A 1 294 ? -24.168 -10.293 28.276 1.00 67.62 294 GLU A O 1
ATOM 2448 N N . ASP A 1 295 ? -24.151 -12.152 27.040 1.00 66.69 295 ASP A N 1
ATOM 2449 C CA . ASP A 1 295 ? -25.528 -12.005 26.542 1.00 66.69 295 ASP A CA 1
ATOM 2450 C C . ASP A 1 295 ? -26.561 -11.900 27.686 1.00 66.69 295 ASP A C 1
ATOM 2452 O O . ASP A 1 295 ? -27.437 -11.028 27.687 1.00 66.69 295 ASP A O 1
ATOM 2456 N N . LEU A 1 296 ? -26.399 -12.705 28.744 1.00 70.69 296 LEU A N 1
ATOM 2457 C CA . LEU A 1 296 ? -27.276 -12.684 29.925 1.00 70.69 296 LEU A CA 1
ATOM 2458 C C . LEU A 1 296 ? -27.102 -11.439 30.814 1.00 70.69 296 LEU A C 1
ATOM 2460 O O . LEU A 1 296 ? -28.030 -11.069 31.550 1.00 70.69 296 LEU A O 1
ATOM 2464 N N . ALA A 1 297 ? -25.924 -10.813 30.785 1.00 68.75 297 ALA A N 1
ATOM 2465 C CA . ALA A 1 297 ? -25.576 -9.658 31.611 1.00 68.75 297 ALA A CA 1
ATOM 2466 C C . ALA A 1 297 ? -25.699 -8.312 30.871 1.00 68.75 297 ALA A C 1
ATOM 2468 O O . ALA A 1 297 ? -25.913 -7.291 31.522 1.00 68.75 297 ALA A O 1
ATOM 2469 N N . THR A 1 298 ? -25.643 -8.304 29.533 1.00 58.91 298 THR A N 1
ATOM 2470 C CA . THR A 1 298 ? -25.557 -7.096 28.681 1.00 58.91 298 THR A CA 1
ATOM 2471 C C . THR A 1 298 ? -26.744 -6.149 28.857 1.00 58.91 298 THR A C 1
ATOM 2473 O O . THR A 1 298 ? -26.597 -4.933 28.771 1.00 58.91 298 THR A O 1
ATOM 2476 N N . ASN A 1 299 ? -27.926 -6.688 29.158 1.00 72.62 299 ASN A N 1
ATOM 2477 C CA . ASN A 1 299 ? -29.155 -5.902 29.289 1.00 72.62 299 ASN A CA 1
ATOM 2478 C C . ASN A 1 299 ? -29.491 -5.514 30.742 1.00 72.62 299 ASN A C 1
ATOM 2480 O O . ASN A 1 299 ? -30.570 -4.976 30.997 1.00 72.62 299 ASN A O 1
ATOM 2484 N N . ASN A 1 300 ? -28.625 -5.819 31.716 1.00 78.81 300 ASN A N 1
ATOM 2485 C CA . ASN A 1 300 ? -28.888 -5.557 33.131 1.00 78.81 300 ASN A CA 1
ATOM 2486 C C . ASN A 1 300 ? -27.628 -5.093 33.872 1.00 78.81 300 ASN A C 1
ATOM 2488 O O . ASN A 1 300 ? -26.756 -5.894 34.196 1.00 78.81 300 ASN A O 1
ATOM 2492 N N . GLU A 1 301 ? -27.602 -3.807 34.223 1.00 65.00 301 GLU A N 1
ATOM 2493 C CA . GLU A 1 301 ? -26.467 -3.130 34.863 1.00 65.00 301 GLU A CA 1
ATOM 2494 C C . GLU A 1 301 ? -25.983 -3.820 36.150 1.00 65.00 301 GLU A C 1
ATOM 2496 O O . GLU A 1 301 ? -24.786 -3.960 36.375 1.00 65.00 301 GLU A O 1
ATOM 2501 N N . ALA A 1 302 ? -26.900 -4.319 36.986 1.00 77.00 302 ALA A N 1
ATOM 2502 C CA . ALA A 1 302 ? -26.528 -5.003 38.225 1.00 77.00 302 ALA A CA 1
ATOM 2503 C C . ALA A 1 302 ? -25.866 -6.365 37.951 1.00 77.00 302 ALA A C 1
ATOM 2505 O O . ALA A 1 302 ? -24.922 -6.745 38.642 1.00 77.00 302 ALA A O 1
ATOM 2506 N N . LYS A 1 303 ? -26.322 -7.089 36.918 1.00 71.81 303 LYS A N 1
ATOM 2507 C CA . LYS A 1 303 ? -25.686 -8.340 36.476 1.00 71.81 303 LYS A CA 1
ATOM 2508 C C . LYS A 1 303 ? -24.348 -8.078 35.790 1.00 71.81 303 LYS A C 1
ATOM 2510 O O . LYS A 1 303 ? -23.412 -8.833 36.022 1.00 71.81 303 LYS A O 1
ATOM 2515 N N . PHE A 1 304 ? -24.245 -7.009 35.002 1.00 76.19 304 PHE A N 1
ATOM 2516 C CA . PHE A 1 304 ? -22.997 -6.570 34.383 1.00 76.19 304 PHE A CA 1
ATOM 2517 C C . PHE A 1 304 ? -21.937 -6.235 35.437 1.00 76.19 304 PHE A C 1
ATOM 2519 O O . PHE A 1 304 ? -20.848 -6.804 35.397 1.00 76.19 304 PHE A O 1
ATOM 2526 N N . CYS A 1 305 ? -22.267 -5.402 36.431 1.00 72.56 305 CYS A N 1
ATOM 2527 C CA . CYS A 1 305 ? -21.356 -5.093 37.536 1.00 72.56 305 CYS A CA 1
ATOM 2528 C C . CYS A 1 305 ? -20.946 -6.358 38.300 1.00 72.56 305 CYS A C 1
ATOM 2530 O O . CYS A 1 305 ? -19.761 -6.559 38.542 1.00 72.56 305 CYS A O 1
ATOM 2532 N N . MET A 1 306 ? -21.891 -7.258 38.591 1.00 83.00 306 MET A N 1
ATOM 2533 C CA . MET A 1 306 ? -21.603 -8.542 39.242 1.00 83.00 306 MET A CA 1
ATOM 2534 C C . MET A 1 306 ? -20.637 -9.418 38.423 1.00 83.00 306 MET A C 1
ATOM 2536 O O . MET A 1 306 ? -19.727 -10.025 38.985 1.00 83.00 306 MET A O 1
ATOM 2540 N N . VAL A 1 307 ? -20.805 -9.480 37.097 1.00 83.50 307 VAL A N 1
ATOM 2541 C CA . VAL A 1 307 ? -19.914 -10.225 36.193 1.00 83.50 307 VAL A CA 1
ATOM 2542 C C . VAL A 1 307 ? -18.532 -9.571 36.125 1.00 83.50 307 VAL A C 1
ATOM 2544 O O . VAL A 1 307 ? -17.528 -10.266 36.254 1.00 83.50 307 VAL A O 1
ATOM 2547 N N . MET A 1 308 ? -18.453 -8.245 36.000 1.00 82.75 308 MET A N 1
ATOM 2548 C CA . MET A 1 308 ? -17.185 -7.509 35.938 1.00 82.75 308 MET A CA 1
ATOM 2549 C C . MET A 1 308 ? -16.396 -7.573 37.248 1.00 82.75 308 MET A C 1
ATOM 2551 O O . MET A 1 308 ? -15.181 -7.774 37.221 1.00 82.75 308 MET A O 1
ATOM 2555 N N . GLU A 1 309 ? -17.070 -7.486 38.395 1.00 83.50 309 GLU A N 1
ATOM 2556 C CA . GLU A 1 309 ? -16.452 -7.709 39.705 1.00 83.50 309 GLU A CA 1
ATOM 2557 C C . GLU A 1 309 ? -15.938 -9.147 39.843 1.00 83.50 309 GLU A C 1
ATOM 2559 O O . GLU A 1 309 ? -14.821 -9.362 40.320 1.00 83.50 309 GLU A O 1
ATOM 2564 N N . ALA A 1 310 ? -16.700 -10.140 39.370 1.00 80.62 310 ALA A N 1
ATOM 2565 C CA . ALA A 1 310 ? -16.259 -11.531 39.359 1.00 80.62 310 ALA A CA 1
ATOM 2566 C C . ALA A 1 310 ? -15.036 -11.749 38.450 1.00 80.62 310 ALA A C 1
ATOM 2568 O O . ALA A 1 310 ? -14.127 -12.485 38.834 1.00 80.62 310 ALA A O 1
ATOM 2569 N N . ILE A 1 311 ? -14.972 -11.088 37.289 1.00 81.62 311 ILE A N 1
ATOM 2570 C CA . ILE A 1 311 ? -13.839 -11.154 36.351 1.00 81.62 311 ILE A CA 1
ATOM 2571 C C . ILE A 1 311 ? -12.588 -10.524 36.949 1.00 81.62 311 ILE A C 1
ATOM 2573 O O . ILE A 1 311 ? -11.523 -11.136 36.905 1.00 81.62 311 ILE A O 1
ATOM 2577 N N . GLU A 1 312 ? -12.690 -9.329 37.529 1.00 75.12 312 GLU A N 1
ATOM 2578 C CA . GLU A 1 312 ? -11.543 -8.687 38.176 1.00 75.12 312 GLU A CA 1
ATOM 2579 C C . GLU A 1 312 ? -11.088 -9.484 39.411 1.00 75.12 312 GLU A C 1
ATOM 2581 O O . GLU A 1 312 ? -9.886 -9.640 39.640 1.00 75.12 312 GLU A O 1
ATOM 2586 N N . CYS A 1 313 ? -12.014 -10.111 40.146 1.00 78.19 313 CYS A N 1
ATOM 2587 C CA . CYS A 1 313 ? -11.679 -11.046 41.221 1.00 78.19 313 CYS A CA 1
ATOM 2588 C C . CYS A 1 313 ? -10.967 -12.312 40.701 1.00 78.19 313 CYS A C 1
ATOM 2590 O O . CYS A 1 313 ? -9.959 -12.732 41.270 1.00 78.19 313 CYS A O 1
ATOM 2592 N N . LEU A 1 314 ? -11.442 -12.912 39.604 1.00 78.75 314 LEU A N 1
ATOM 2593 C CA . LEU A 1 314 ? -10.813 -14.064 38.940 1.00 78.75 314 LEU A CA 1
ATOM 2594 C C . LEU A 1 314 ? -9.414 -13.725 38.427 1.00 78.75 314 LEU A C 1
ATOM 2596 O O . LEU A 1 314 ? -8.472 -14.482 38.639 1.00 78.75 314 LEU A O 1
ATOM 2600 N N . LYS A 1 315 ? -9.263 -12.559 37.804 1.00 68.25 315 LYS A N 1
ATOM 2601 C CA . LYS A 1 315 ? -7.990 -12.037 37.308 1.00 68.25 315 LYS A CA 1
ATOM 2602 C C . LYS A 1 315 ? -6.993 -11.843 38.444 1.00 68.25 315 LYS A C 1
ATOM 2604 O O . LYS A 1 315 ? -5.838 -12.239 38.296 1.00 68.25 315 LYS A O 1
ATOM 2609 N N . ALA A 1 316 ? -7.440 -11.309 39.583 1.00 79.25 316 ALA A N 1
ATOM 2610 C CA . ALA A 1 316 ? -6.630 -11.195 40.792 1.00 79.25 316 ALA A CA 1
ATOM 2611 C C . ALA A 1 316 ? -6.230 -12.571 41.355 1.00 79.25 316 ALA A C 1
ATOM 2613 O O . ALA A 1 316 ? -5.064 -12.770 41.679 1.00 79.25 316 ALA A O 1
ATOM 2614 N N . LYS A 1 317 ? -7.147 -13.548 41.406 1.00 77.31 317 LYS A N 1
ATOM 2615 C CA . LYS A 1 317 ? -6.848 -14.924 41.852 1.00 77.31 317 LYS A CA 1
ATOM 2616 C C . LYS A 1 317 ? -5.823 -15.619 40.951 1.00 77.31 317 LYS A C 1
ATOM 2618 O O . LYS A 1 317 ? -4.808 -16.086 41.445 1.00 77.31 317 LYS A O 1
ATOM 2623 N N . LEU A 1 318 ? -6.006 -15.569 39.632 1.00 69.88 318 LEU A N 1
ATOM 2624 C CA . LEU A 1 318 ? -5.085 -16.175 38.659 1.00 69.88 318 LEU A CA 1
ATOM 2625 C C . LEU A 1 318 ? -3.695 -15.514 38.651 1.00 69.88 318 LEU A C 1
ATOM 2627 O O . LEU A 1 318 ? -2.696 -16.161 38.341 1.00 69.88 318 LEU A O 1
ATOM 2631 N N . THR A 1 319 ? -3.604 -14.225 39.002 1.00 64.19 319 THR A N 1
ATOM 2632 C CA . THR A 1 319 ? -2.309 -13.537 39.169 1.00 64.19 319 THR A CA 1
ATOM 2633 C C . THR A 1 319 ? -1.661 -13.768 40.536 1.00 64.19 319 THR A C 1
ATOM 2635 O O . THR A 1 319 ? -0.443 -13.597 40.650 1.00 64.19 319 THR A O 1
ATOM 2638 N N . LEU A 1 320 ? -2.430 -14.169 41.553 1.00 57.50 320 LEU A N 1
ATOM 2639 C CA . LEU A 1 320 ? -1.933 -14.573 42.872 1.00 57.50 320 LEU A CA 1
ATOM 2640 C C . LEU A 1 320 ? -1.474 -16.040 42.886 1.00 57.50 320 LEU A C 1
ATOM 2642 O O . LEU A 1 320 ? -0.387 -16.305 43.392 1.00 57.50 320 LEU A O 1
ATOM 2646 N N . ASP A 1 321 ? -2.191 -16.955 42.229 1.00 50.38 321 ASP A N 1
ATOM 2647 C CA . ASP A 1 321 ? -1.792 -18.369 42.099 1.00 50.38 321 ASP A CA 1
ATOM 2648 C C . ASP A 1 321 ? -0.443 -18.512 41.364 1.00 50.38 321 ASP A C 1
ATOM 2650 O O . ASP A 1 321 ? 0.420 -19.292 41.761 1.00 50.38 321 ASP A O 1
ATOM 2654 N N . ALA A 1 322 ? -0.167 -17.643 40.381 1.00 47.47 322 ALA A N 1
ATOM 2655 C CA . ALA A 1 322 ? 1.137 -17.566 39.709 1.00 47.47 322 ALA A CA 1
ATOM 2656 C C . ALA A 1 322 ? 2.298 -17.096 40.621 1.00 47.47 322 ALA A C 1
ATOM 2658 O O . ALA A 1 322 ? 3.474 -17.225 40.253 1.00 47.47 322 ALA A O 1
ATOM 2659 N N . ARG A 1 323 ? 1.991 -16.514 41.791 1.00 44.34 323 ARG A N 1
ATOM 2660 C CA . ARG A 1 323 ? 2.963 -16.128 42.829 1.00 44.34 323 ARG A CA 1
ATOM 2661 C C . ARG A 1 323 ? 3.090 -17.193 43.923 1.00 44.34 323 ARG A C 1
ATOM 2663 O O . ARG A 1 323 ? 4.203 -17.366 44.417 1.00 44.34 323 ARG A O 1
ATOM 2670 N N . ASP A 1 324 ? 2.025 -17.934 44.233 1.00 39.03 324 ASP A N 1
ATOM 2671 C CA . ASP A 1 324 ? 2.042 -19.008 45.240 1.00 39.03 324 ASP A CA 1
ATOM 2672 C C . ASP A 1 324 ? 2.563 -20.364 44.727 1.00 39.03 324 ASP A C 1
ATOM 2674 O O . ASP A 1 324 ? 3.158 -21.132 45.491 1.00 39.03 324 ASP A O 1
ATOM 2678 N N . GLU A 1 325 ? 2.519 -20.622 43.416 1.00 36.19 325 GLU A N 1
ATOM 2679 C CA . GLU A 1 325 ? 3.255 -21.753 42.820 1.00 36.19 325 GLU A CA 1
ATOM 2680 C C . GLU A 1 325 ? 4.784 -21.577 42.906 1.00 36.19 325 GLU A C 1
ATOM 2682 O O . GLU A 1 325 ? 5.539 -22.542 42.800 1.00 36.19 325 GLU A O 1
ATOM 2687 N N . ARG A 1 326 ? 5.273 -20.350 43.143 1.00 38.38 326 ARG A N 1
ATOM 2688 C CA . ARG A 1 326 ? 6.707 -20.071 43.356 1.00 38.38 326 ARG A CA 1
ATOM 2689 C C . ARG A 1 326 ? 7.113 -20.006 44.830 1.00 38.38 326 ARG A C 1
ATOM 2691 O O . ARG A 1 326 ? 8.311 -19.955 45.104 1.00 38.38 326 ARG A O 1
ATOM 2698 N N . SER A 1 327 ? 6.162 -20.011 45.767 1.00 34.50 327 SER A N 1
ATOM 2699 C CA . SER A 1 327 ? 6.416 -19.954 47.216 1.00 34.50 327 SER A CA 1
ATOM 2700 C C . SER A 1 327 ? 6.243 -21.311 47.919 1.00 34.50 327 SER A C 1
ATOM 2702 O O . SER A 1 327 ? 6.658 -21.454 49.069 1.00 34.50 327 SER A O 1
ATOM 2704 N N . SER A 1 328 ? 5.724 -22.334 47.228 1.00 35.41 328 SER A N 1
ATOM 2705 C CA . SER A 1 328 ? 5.403 -23.650 47.797 1.00 35.41 328 SER A CA 1
ATOM 2706 C C . SER A 1 328 ? 6.193 -24.828 47.206 1.00 35.41 328 SER A C 1
ATOM 2708 O O . SER A 1 328 ? 5.679 -25.934 47.122 1.00 35.41 328 SER A O 1
ATOM 2710 N N . GLN A 1 329 ? 7.476 -24.654 46.865 1.00 30.73 329 GLN A N 1
ATOM 2711 C CA . GLN A 1 329 ? 8.421 -25.787 46.866 1.00 30.73 329 GLN A CA 1
ATOM 2712 C C . GLN A 1 329 ? 9.880 -25.319 46.945 1.00 30.73 329 GLN A C 1
ATOM 2714 O O . GLN A 1 329 ? 10.639 -25.334 45.981 1.00 30.73 329 GLN A O 1
ATOM 2719 N N . CYS A 1 330 ? 10.293 -24.915 48.150 1.00 23.42 330 CYS A N 1
ATOM 2720 C CA . CYS A 1 330 ? 11.681 -25.067 48.567 1.00 23.42 330 CYS A CA 1
ATOM 2721 C C . CYS A 1 330 ? 11.808 -26.436 49.245 1.00 23.42 330 CYS A C 1
ATOM 2723 O O . CYS A 1 330 ? 11.298 -26.648 50.342 1.00 23.42 330 CYS A O 1
ATOM 2725 N N . GLY A 1 331 ? 12.468 -27.363 48.561 1.00 25.77 331 GLY A N 1
ATOM 2726 C CA . GLY A 1 331 ? 12.907 -28.650 49.083 1.00 25.77 331 GLY A CA 1
ATOM 2727 C C . GLY A 1 331 ? 14.172 -29.032 48.334 1.00 25.77 331 GLY A C 1
ATOM 2728 O O . GLY A 1 331 ? 14.114 -29.635 47.268 1.00 25.77 331 GLY A O 1
ATOM 2729 N N . ALA A 1 332 ? 15.307 -28.564 48.844 1.00 28.89 332 ALA A N 1
ATOM 2730 C CA . ALA A 1 332 ? 16.620 -28.826 48.286 1.00 28.89 332 ALA A CA 1
ATOM 2731 C C . ALA A 1 332 ? 16.999 -30.310 48.409 1.00 28.89 332 ALA A C 1
ATOM 2733 O O . ALA A 1 332 ? 16.845 -30.901 49.473 1.00 28.89 332 ALA A O 1
ATOM 2734 N N . ASN A 1 333 ? 17.620 -30.801 47.333 1.00 29.09 333 ASN A N 1
ATOM 2735 C CA . ASN A 1 333 ? 18.532 -31.943 47.234 1.00 29.09 333 ASN A CA 1
ATOM 2736 C C . ASN A 1 333 ? 17.955 -33.344 47.505 1.00 29.09 333 ASN A C 1
ATOM 2738 O O . ASN A 1 333 ? 17.575 -33.669 48.621 1.00 29.09 333 ASN A O 1
ATOM 2742 N N . LEU A 1 334 ? 18.080 -34.232 46.514 1.00 26.20 334 LEU A N 1
ATOM 2743 C CA . LEU A 1 334 ? 19.137 -35.250 46.515 1.00 26.20 334 LEU A CA 1
ATOM 2744 C C . LEU A 1 334 ? 19.330 -35.843 45.109 1.00 26.20 334 LEU A C 1
ATOM 2746 O O . LEU A 1 334 ? 18.408 -35.934 44.303 1.00 26.20 334 LEU A O 1
ATOM 2750 N N . ILE A 1 335 ? 20.593 -36.150 44.842 1.00 29.88 335 ILE A N 1
ATOM 2751 C CA . ILE A 1 335 ? 21.147 -36.827 43.673 1.00 29.88 335 ILE A CA 1
ATOM 2752 C C . ILE A 1 335 ? 20.842 -38.336 43.770 1.00 29.88 335 ILE A C 1
ATOM 2754 O O . ILE A 1 335 ? 20.690 -38.857 44.870 1.00 29.88 335 ILE A O 1
ATOM 2758 N N . GLU A 1 336 ? 20.874 -38.983 42.601 1.00 27.02 336 GLU A N 1
ATOM 2759 C CA . GLU A 1 336 ? 21.150 -40.407 42.340 1.00 27.02 336 GLU A CA 1
ATOM 2760 C C . GLU A 1 336 ? 19.996 -41.416 42.189 1.00 27.02 336 GLU A C 1
ATOM 2762 O O . GLU A 1 336 ? 19.078 -41.533 42.992 1.00 27.02 336 GLU A O 1
ATOM 2767 N N . ASP A 1 337 ? 20.176 -42.178 41.104 1.00 26.53 337 ASP A N 1
ATOM 2768 C CA . ASP A 1 337 ? 19.736 -43.540 40.825 1.00 26.53 337 ASP A CA 1
ATOM 2769 C C . ASP A 1 337 ? 18.264 -43.839 40.520 1.00 26.53 337 ASP A C 1
ATOM 2771 O O . ASP A 1 337 ? 17.440 -44.099 41.388 1.00 26.53 337 ASP A O 1
ATOM 2775 N N . ALA A 1 338 ? 17.999 -44.019 39.221 1.00 25.86 338 ALA A N 1
ATOM 2776 C CA . ALA A 1 338 ? 17.530 -45.317 38.733 1.00 25.86 338 ALA A CA 1
ATOM 2777 C C . ALA A 1 338 ? 17.784 -45.454 37.224 1.00 25.86 338 ALA A C 1
ATOM 2779 O O . ALA A 1 338 ? 17.049 -44.950 36.374 1.00 25.86 338 ALA A O 1
ATOM 2780 N N . ILE A 1 339 ? 18.850 -46.188 36.913 1.00 28.86 339 ILE A N 1
ATOM 2781 C CA . ILE A 1 339 ? 19.042 -46.913 35.660 1.00 28.86 339 ILE A CA 1
ATOM 2782 C C . ILE A 1 339 ? 17.847 -47.858 35.471 1.00 28.86 339 ILE A C 1
ATOM 2784 O O . ILE A 1 339 ? 17.567 -48.690 36.331 1.00 28.86 339 ILE A O 1
ATOM 2788 N N . GLY A 1 340 ? 17.173 -47.757 34.327 1.00 26.91 340 GLY A N 1
ATOM 2789 C CA . GLY A 1 340 ? 16.138 -48.690 33.890 1.00 26.91 340 GLY A CA 1
ATOM 2790 C C . GLY A 1 340 ? 16.265 -48.930 32.392 1.00 26.91 340 GLY A C 1
ATOM 2791 O O . GLY A 1 340 ? 15.860 -48.096 31.589 1.00 26.91 340 GLY A O 1
ATOM 2792 N N . ASN A 1 341 ? 16.898 -50.050 32.049 1.00 29.86 341 ASN A N 1
ATOM 2793 C CA . ASN A 1 341 ? 17.227 -50.509 30.703 1.00 29.86 341 ASN A CA 1
ATOM 2794 C C . ASN A 1 341 ? 16.033 -50.504 29.733 1.00 29.86 341 ASN A C 1
ATOM 2796 O O . ASN A 1 341 ? 14.989 -51.084 30.020 1.00 29.86 341 ASN A O 1
ATOM 2800 N N . GLY A 1 342 ? 16.251 -49.954 28.539 1.00 27.94 342 GLY A N 1
ATOM 2801 C CA . GLY A 1 342 ? 15.418 -50.149 27.354 1.00 27.94 342 GLY A CA 1
ATOM 2802 C C . GLY A 1 342 ? 16.309 -50.086 26.117 1.00 27.94 342 GLY A C 1
ATOM 2803 O O . GLY A 1 342 ? 17.002 -49.097 25.901 1.00 27.94 342 GLY A O 1
ATOM 2804 N N . GLU A 1 343 ? 16.362 -51.189 25.383 1.00 28.55 343 GLU A N 1
ATOM 2805 C CA . GLU A 1 343 ? 17.406 -51.577 24.436 1.00 28.55 343 GLU A CA 1
ATOM 2806 C C . GLU A 1 343 ? 17.631 -50.629 23.247 1.00 28.55 343 GLU A C 1
ATOM 2808 O O . GLU A 1 343 ? 16.714 -50.045 22.669 1.00 28.55 343 GLU A O 1
ATOM 2813 N N . LEU A 1 344 ? 18.903 -50.558 22.838 1.00 29.75 344 LEU A N 1
ATOM 2814 C CA . LEU A 1 344 ? 19.337 -50.061 21.540 1.00 29.75 344 LEU A CA 1
ATOM 2815 C C . LEU A 1 344 ? 18.658 -50.834 20.403 1.00 29.75 344 LEU A C 1
ATOM 2817 O O . LEU A 1 344 ? 18.781 -52.051 20.318 1.00 29.75 344 LEU A O 1
ATOM 2821 N N . ASN A 1 345 ? 18.146 -50.098 19.419 1.00 29.86 345 ASN A N 1
ATOM 2822 C CA . ASN A 1 345 ? 18.341 -50.487 18.028 1.00 29.86 345 ASN A CA 1
ATOM 2823 C C . ASN A 1 345 ? 18.857 -49.286 17.231 1.00 29.86 345 ASN A C 1
ATOM 2825 O O . ASN A 1 345 ? 18.140 -48.347 16.887 1.00 29.86 345 ASN A O 1
ATOM 2829 N N . SER A 1 346 ? 20.164 -49.317 16.991 1.00 35.19 346 SER A N 1
ATOM 2830 C CA . SER A 1 346 ? 20.888 -48.474 16.052 1.00 35.19 346 SER A CA 1
ATOM 2831 C C . SER A 1 346 ? 20.428 -48.747 14.620 1.00 35.19 346 SER A C 1
ATOM 2833 O O . SER A 1 346 ? 20.260 -49.907 14.256 1.00 35.19 346 SER A O 1
ATOM 2835 N N . ASN A 1 347 ? 20.322 -47.704 13.788 1.00 34.16 347 ASN A N 1
ATOM 2836 C CA . ASN A 1 347 ? 21.125 -47.579 12.557 1.00 34.16 347 ASN A CA 1
ATOM 2837 C C . ASN A 1 347 ? 20.643 -46.429 11.662 1.00 34.16 347 ASN A C 1
ATOM 2839 O O . ASN A 1 347 ? 20.036 -46.669 10.626 1.00 34.16 347 ASN A O 1
ATOM 2843 N N . ILE A 1 348 ? 21.007 -45.186 11.992 1.00 29.11 348 ILE A N 1
ATOM 2844 C CA . ILE A 1 348 ? 21.281 -44.169 10.964 1.00 29.11 348 ILE A CA 1
ATOM 2845 C C . ILE A 1 348 ? 22.487 -43.352 11.437 1.00 29.11 348 ILE A C 1
ATOM 2847 O O . ILE A 1 348 ? 22.373 -42.510 12.325 1.00 29.11 348 ILE A O 1
ATOM 2851 N N . LEU A 1 349 ? 23.663 -43.627 10.868 1.00 35.25 349 LEU A N 1
ATOM 2852 C CA . LEU A 1 349 ? 24.867 -42.822 11.079 1.00 35.25 349 LEU A CA 1
ATOM 2853 C C . LEU A 1 349 ? 24.982 -41.761 9.982 1.00 35.25 349 LEU A C 1
ATOM 2855 O O . LEU A 1 349 ? 24.782 -42.036 8.800 1.00 35.25 349 LEU A O 1
ATOM 2859 N N . THR A 1 350 ? 25.351 -40.548 10.383 1.00 27.97 350 THR A N 1
ATOM 2860 C CA . THR A 1 350 ? 25.726 -39.455 9.483 1.00 27.97 350 THR A CA 1
ATOM 2861 C C . THR A 1 350 ? 27.048 -39.761 8.755 1.00 27.97 350 THR A C 1
ATOM 2863 O O . THR A 1 350 ? 27.951 -40.362 9.346 1.00 27.97 350 THR A O 1
ATOM 2866 N N . PRO A 1 351 ? 27.214 -39.344 7.482 1.00 31.36 351 PRO A N 1
ATOM 2867 C CA . PRO A 1 351 ? 28.444 -39.600 6.741 1.00 31.36 351 PRO A CA 1
ATOM 2868 C C . PRO A 1 351 ? 29.626 -38.808 7.315 1.00 31.36 351 PRO A C 1
ATOM 2870 O O . PRO A 1 351 ? 29.490 -37.653 7.729 1.00 31.36 351 PRO A O 1
ATOM 2873 N N . ARG A 1 352 ? 30.812 -39.429 7.315 1.00 35.44 352 ARG A N 1
ATOM 2874 C CA . ARG A 1 352 ? 32.058 -38.813 7.794 1.00 35.44 352 ARG A CA 1
ATOM 2875 C C . ARG A 1 352 ? 32.494 -37.678 6.864 1.00 35.44 352 ARG A C 1
ATOM 2877 O O . ARG A 1 352 ? 32.711 -37.883 5.674 1.00 35.44 352 ARG A O 1
ATOM 2884 N N . VAL A 1 353 ? 32.677 -36.491 7.440 1.00 36.22 353 VAL A N 1
ATOM 2885 C CA . VAL A 1 353 ? 33.236 -35.313 6.766 1.00 36.22 353 VAL A CA 1
ATOM 2886 C C . VAL A 1 353 ? 34.690 -35.585 6.372 1.00 36.22 353 VAL A C 1
ATOM 2888 O O . VAL A 1 353 ? 35.545 -35.784 7.236 1.00 36.22 353 VAL A O 1
ATOM 2891 N N . ALA A 1 354 ? 34.984 -35.559 5.073 1.00 30.08 354 ALA A N 1
ATOM 2892 C CA . ALA A 1 354 ? 36.351 -35.526 4.567 1.00 30.08 354 ALA A CA 1
ATOM 2893 C C . ALA A 1 354 ? 36.944 -34.116 4.747 1.00 30.08 354 ALA A C 1
ATOM 2895 O O . ALA A 1 354 ? 36.327 -33.118 4.373 1.00 30.08 354 ALA A O 1
ATOM 2896 N N . LYS A 1 355 ? 38.158 -34.020 5.305 1.00 33.00 355 LYS A N 1
ATOM 2897 C CA . LYS A 1 355 ? 38.943 -32.777 5.297 1.00 33.00 355 LYS A CA 1
ATOM 2898 C C . LYS A 1 355 ? 39.619 -32.631 3.934 1.00 33.00 355 LYS A C 1
ATOM 2900 O O . LYS A 1 355 ? 40.591 -33.326 3.660 1.00 33.00 355 LYS A O 1
ATOM 2905 N N . SER A 1 356 ? 39.144 -31.711 3.099 1.00 33.31 356 SER A N 1
ATOM 2906 C CA . SER A 1 356 ? 39.917 -31.240 1.948 1.00 33.31 356 SER A CA 1
ATOM 2907 C C . SER A 1 356 ? 40.912 -30.172 2.404 1.00 33.31 356 SER A C 1
ATOM 2909 O O . SER A 1 356 ? 40.511 -29.137 2.941 1.00 33.31 356 SER A O 1
ATOM 2911 N N . ASN A 1 357 ? 42.202 -30.402 2.167 1.00 37.66 357 ASN A N 1
ATOM 2912 C CA . ASN A 1 357 ? 43.234 -29.377 2.298 1.00 37.66 357 ASN A CA 1
ATOM 2913 C C . ASN A 1 357 ? 43.124 -28.403 1.115 1.00 37.66 357 ASN A C 1
ATOM 2915 O O . ASN A 1 357 ? 43.497 -28.739 -0.006 1.00 37.66 357 ASN A O 1
ATOM 2919 N N . GLY A 1 358 ? 42.605 -27.199 1.368 1.00 32.84 358 GLY A N 1
ATOM 2920 C CA . GLY A 1 358 ? 42.494 -26.122 0.386 1.00 32.84 358 GLY A CA 1
ATOM 2921 C C . GLY A 1 358 ? 42.452 -24.737 1.045 1.00 32.84 358 GLY A C 1
ATOM 2922 O O . GLY A 1 358 ? 41.813 -24.572 2.077 1.00 32.84 358 GLY A O 1
ATOM 2923 N N . ARG A 1 359 ? 43.196 -23.811 0.418 1.00 31.41 359 ARG A N 1
ATOM 2924 C CA . ARG A 1 359 ? 43.431 -22.349 0.575 1.00 31.41 359 ARG A CA 1
ATOM 2925 C C . ARG A 1 359 ? 42.803 -21.572 1.770 1.00 31.41 359 ARG A C 1
ATOM 2927 O O . ARG A 1 359 ? 41.631 -21.762 2.075 1.00 31.41 359 ARG A O 1
ATOM 2934 N N . PRO A 1 360 ? 43.527 -20.601 2.388 1.00 38.38 360 PRO A N 1
ATOM 2935 C CA . PRO A 1 360 ? 43.035 -19.827 3.537 1.00 38.38 360 PRO A CA 1
ATOM 2936 C C . PRO A 1 360 ? 41.743 -19.046 3.233 1.00 38.38 360 PRO A C 1
ATOM 2938 O O . PRO A 1 360 ? 41.563 -18.584 2.103 1.00 38.38 360 PRO A O 1
ATOM 2941 N N . PRO A 1 361 ? 40.858 -18.841 4.227 1.00 37.19 361 PRO A N 1
ATOM 2942 C CA . PRO A 1 361 ? 39.527 -18.300 3.996 1.00 37.19 361 PRO A CA 1
ATOM 2943 C C . PRO A 1 361 ? 39.570 -16.778 3.805 1.00 37.19 361 PRO A C 1
ATOM 2945 O O . PRO A 1 361 ? 39.785 -16.027 4.756 1.00 37.19 361 PRO A O 1
ATOM 2948 N N . TYR A 1 362 ? 39.285 -16.308 2.590 1.00 36.44 362 TYR A N 1
ATOM 2949 C CA . TYR A 1 362 ? 38.728 -14.966 2.414 1.00 36.44 362 TYR A CA 1
ATOM 2950 C C . TYR A 1 362 ? 37.232 -14.993 2.769 1.00 36.44 362 TYR A C 1
ATOM 2952 O O . TYR A 1 362 ? 36.565 -16.024 2.651 1.00 36.44 362 TYR A O 1
ATOM 2960 N N . LYS A 1 363 ? 36.707 -13.874 3.276 1.00 40.78 363 LYS A N 1
ATOM 2961 C CA . LYS A 1 363 ? 35.379 -13.792 3.904 1.00 40.78 363 LYS A CA 1
ATOM 2962 C C . LYS A 1 363 ? 34.250 -14.060 2.901 1.00 40.78 363 LYS A C 1
ATOM 2964 O O . LYS A 1 363 ? 33.850 -13.175 2.152 1.00 40.78 363 LYS A O 1
ATOM 2969 N N . ARG A 1 364 ? 33.677 -15.264 2.960 1.00 42.06 364 ARG A N 1
ATOM 2970 C CA . ARG A 1 364 ? 32.343 -15.573 2.422 1.00 42.06 364 ARG A CA 1
ATOM 2971 C C . ARG A 1 364 ? 31.300 -14.661 3.086 1.00 42.06 364 ARG A C 1
ATOM 2973 O O . ARG A 1 364 ? 31.355 -14.473 4.303 1.00 42.06 364 ARG A O 1
ATOM 2980 N N . ARG A 1 365 ? 30.328 -14.135 2.323 1.00 38.41 365 ARG A N 1
ATOM 2981 C CA . ARG A 1 365 ? 29.137 -13.474 2.893 1.00 38.41 365 ARG A CA 1
ATOM 2982 C C . ARG A 1 365 ? 28.408 -14.470 3.803 1.00 38.41 365 ARG A C 1
ATOM 2984 O O . ARG A 1 365 ? 27.937 -15.509 3.347 1.00 38.41 365 ARG A O 1
ATOM 2991 N N . GLN A 1 366 ? 28.387 -14.170 5.098 1.00 37.62 366 GLN A N 1
ATOM 2992 C CA . GLN A 1 366 ? 27.780 -15.010 6.131 1.00 37.62 366 GLN A CA 1
ATOM 2993 C C . GLN A 1 366 ? 26.279 -14.741 6.221 1.00 37.62 366 GLN A C 1
ATOM 2995 O O . GLN A 1 366 ? 25.868 -13.578 6.259 1.00 37.62 366 GLN A O 1
ATOM 3000 N N . SER A 1 367 ? 25.480 -15.808 6.320 1.00 40.03 367 SER A N 1
ATOM 3001 C CA . SER A 1 367 ? 24.036 -15.696 6.577 1.00 40.03 367 SER A CA 1
ATOM 3002 C C . SER A 1 367 ? 23.770 -14.975 7.905 1.00 40.03 367 SER A C 1
ATOM 3004 O O . SER A 1 367 ? 24.599 -15.018 8.821 1.00 40.03 367 SER A O 1
ATOM 3006 N N . LYS A 1 368 ? 22.598 -14.342 8.049 1.00 41.50 368 LYS A N 1
ATOM 3007 C CA . LYS A 1 368 ? 22.205 -13.634 9.285 1.00 41.50 368 LYS A CA 1
ATOM 3008 C C . LYS A 1 368 ? 22.346 -14.523 10.533 1.00 41.50 368 LYS A C 1
ATOM 3010 O O . LYS A 1 368 ? 22.818 -14.058 11.568 1.00 41.50 368 LYS A O 1
ATOM 3015 N N . VAL A 1 369 ? 22.059 -15.822 10.420 1.00 40.56 369 VAL A N 1
ATOM 3016 C CA . VAL A 1 369 ? 22.208 -16.788 11.523 1.00 40.56 369 VAL A CA 1
ATOM 3017 C C . VAL A 1 369 ? 23.676 -17.074 11.856 1.00 40.56 369 VAL A C 1
ATOM 3019 O O . VAL A 1 369 ? 24.042 -17.146 13.030 1.00 40.56 369 VAL A O 1
ATOM 3022 N N . GLU A 1 370 ? 24.561 -17.166 10.859 1.00 42.12 370 GLU A N 1
ATOM 3023 C CA . GLU A 1 370 ? 25.997 -17.317 11.121 1.00 42.12 370 GLU A CA 1
ATOM 3024 C C . GLU A 1 370 ? 26.591 -16.104 11.840 1.00 42.12 370 GLU A C 1
ATOM 3026 O O . GLU A 1 370 ? 27.419 -16.275 12.740 1.00 42.12 370 GLU A O 1
ATOM 3031 N N . GLN A 1 371 ? 26.133 -14.899 11.497 1.00 46.44 371 GLN A N 1
ATOM 3032 C CA . GLN A 1 371 ? 26.555 -13.667 12.162 1.00 46.44 371 GLN A CA 1
ATOM 3033 C C . GLN A 1 371 ? 26.109 -13.641 13.633 1.00 46.44 371 GLN A C 1
ATOM 3035 O O . GLN A 1 371 ? 26.880 -13.233 14.504 1.00 46.44 371 GLN A O 1
ATOM 3040 N N . ILE A 1 372 ? 24.907 -14.143 13.934 1.00 49.09 372 ILE A N 1
ATOM 3041 C CA . ILE A 1 372 ? 24.386 -14.267 15.306 1.00 49.09 372 ILE A CA 1
ATOM 3042 C C . ILE A 1 372 ? 25.200 -15.292 16.117 1.00 49.09 372 ILE A C 1
ATOM 3044 O O . ILE A 1 372 ? 25.613 -15.009 17.245 1.00 49.09 372 ILE A O 1
ATOM 3048 N N . VAL A 1 373 ? 25.505 -16.463 15.543 1.00 45.81 373 VAL A N 1
ATOM 3049 C CA . VAL A 1 373 ? 26.296 -17.516 16.214 1.00 45.81 373 VAL A CA 1
ATOM 3050 C C . VAL A 1 373 ? 27.740 -17.065 1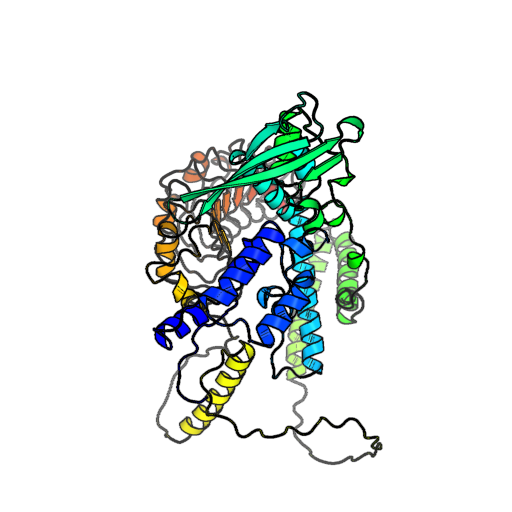6.471 1.00 45.81 373 VAL A C 1
ATOM 3052 O O . VAL A 1 373 ? 28.302 -17.337 17.536 1.00 45.81 373 VAL A O 1
ATOM 3055 N N . TRP A 1 374 ? 28.345 -16.331 15.532 1.00 39.97 374 TRP A N 1
ATOM 3056 C CA . TRP A 1 374 ? 29.682 -15.756 15.696 1.00 39.97 374 TRP A CA 1
ATOM 3057 C C . TRP A 1 374 ? 29.724 -14.693 16.805 1.00 39.97 374 TRP A C 1
ATOM 3059 O O . TRP A 1 374 ? 30.645 -14.696 17.628 1.00 39.97 374 TRP A O 1
ATOM 3069 N N . LYS A 1 375 ? 28.706 -13.821 16.877 1.00 46.09 375 LYS A N 1
ATOM 3070 C CA . LYS A 1 375 ? 28.565 -12.818 17.946 1.00 46.09 375 LYS A CA 1
ATOM 3071 C C . LYS A 1 375 ? 28.460 -13.472 19.333 1.00 46.09 375 LYS A C 1
ATOM 3073 O O . LYS A 1 375 ? 29.157 -13.035 20.246 1.00 46.09 375 LYS A O 1
ATOM 3078 N N . LYS A 1 376 ? 27.720 -14.584 19.473 1.00 45.47 376 LYS A N 1
ATOM 3079 C CA . LYS A 1 376 ? 27.646 -15.357 20.735 1.00 45.47 376 LYS A CA 1
ATOM 3080 C C . LYS A 1 376 ? 28.985 -15.987 21.150 1.00 45.47 376 LYS A C 1
ATOM 3082 O O . LYS A 1 376 ? 29.314 -15.984 22.334 1.00 45.47 376 LYS A O 1
ATOM 3087 N N . LYS A 1 377 ? 29.794 -16.488 20.205 1.00 40.66 377 LYS A N 1
ATOM 3088 C CA . LYS A 1 377 ? 31.128 -17.054 20.513 1.00 40.66 377 LYS A CA 1
ATOM 3089 C C . LYS A 1 377 ? 32.146 -16.002 20.971 1.00 40.66 377 LYS A C 1
ATOM 3091 O O . LYS A 1 377 ? 32.945 -16.292 21.857 1.00 40.66 377 LYS A O 1
ATOM 3096 N N . LYS A 1 378 ? 32.106 -14.784 20.414 1.00 43.84 378 LYS A N 1
ATOM 3097 C CA . LYS A 1 378 ? 32.972 -13.672 20.857 1.00 43.84 378 LYS A CA 1
ATOM 3098 C C . LYS A 1 378 ? 32.605 -13.132 22.246 1.00 43.84 378 LYS A C 1
ATOM 3100 O O . LYS A 1 378 ? 33.500 -12.654 22.936 1.00 43.84 378 LYS A O 1
ATOM 3105 N N . GLY A 1 379 ? 31.336 -13.233 22.653 1.00 42.00 379 GLY A N 1
ATOM 3106 C CA . GLY A 1 379 ? 30.880 -12.874 24.004 1.00 42.00 379 GLY A CA 1
ATOM 3107 C C . GLY A 1 379 ? 31.528 -13.740 25.087 1.00 42.00 379 GLY A C 1
ATOM 3108 O O . GLY A 1 379 ? 32.201 -13.212 25.967 1.00 42.00 379 GLY A O 1
ATOM 3109 N N . LYS A 1 380 ? 31.475 -15.071 24.931 1.00 42.59 380 LYS A N 1
ATOM 3110 C CA . LYS A 1 380 ? 32.063 -16.018 25.901 1.00 42.59 380 LYS A CA 1
ATOM 3111 C C . LYS A 1 380 ? 33.586 -15.885 26.066 1.00 42.59 380 LYS A C 1
ATOM 3113 O O . LYS A 1 380 ? 34.108 -16.068 27.158 1.00 42.59 380 LYS A O 1
ATOM 3118 N N . GLN A 1 381 ? 34.315 -15.533 25.001 1.00 38.53 381 GLN A N 1
ATOM 3119 C CA . GLN A 1 381 ? 35.766 -15.283 25.077 1.00 38.53 381 GLN A CA 1
ATOM 3120 C C . GLN A 1 381 ? 36.130 -13.943 25.738 1.00 38.53 381 GLN A C 1
ATOM 3122 O O . GLN A 1 381 ? 37.261 -13.788 26.199 1.00 38.53 381 GLN A O 1
ATOM 3127 N N . ARG A 1 382 ? 35.210 -12.968 25.767 1.00 46.19 382 ARG A N 1
ATOM 3128 C CA . ARG A 1 382 ? 35.393 -11.698 26.488 1.00 46.19 382 ARG A CA 1
ATOM 3129 C C . ARG A 1 382 ? 35.078 -11.850 27.975 1.00 46.19 382 ARG A C 1
ATOM 3131 O O . ARG A 1 382 ? 35.819 -11.305 28.780 1.00 46.19 382 ARG A O 1
ATOM 3138 N N . GLU A 1 383 ? 34.073 -12.650 28.330 1.00 41.50 383 GLU A N 1
ATOM 3139 C CA . GLU A 1 383 ? 33.721 -12.949 29.729 1.00 41.50 383 GLU A CA 1
ATOM 3140 C C . GLU A 1 383 ? 34.855 -13.666 30.480 1.00 41.50 383 GLU A C 1
ATOM 3142 O O . GLU A 1 383 ? 35.163 -13.296 31.606 1.00 41.50 383 GLU A O 1
ATOM 3147 N N . MET A 1 384 ? 35.578 -14.587 29.830 1.00 39.12 384 MET A N 1
ATOM 3148 C CA . MET A 1 384 ? 36.762 -15.229 30.431 1.00 39.12 384 MET A CA 1
ATOM 3149 C C . MET A 1 384 ? 37.963 -14.287 30.628 1.00 39.12 384 MET A C 1
ATOM 3151 O O . MET A 1 384 ? 38.847 -14.607 31.411 1.00 39.12 384 MET A O 1
ATOM 3155 N N . LYS A 1 385 ? 38.027 -13.144 29.929 1.00 38.81 385 LYS A N 1
ATOM 3156 C CA . LYS A 1 385 ? 39.120 -12.159 30.069 1.00 38.81 385 LYS A CA 1
ATOM 3157 C C . LYS A 1 385 ? 38.813 -11.037 31.064 1.00 38.81 385 LYS A C 1
ATOM 3159 O O . LYS A 1 385 ? 39.723 -10.307 31.438 1.00 38.81 385 LYS A O 1
ATOM 3164 N N . LEU A 1 386 ? 37.549 -10.878 31.461 1.00 39.34 386 LEU A N 1
ATOM 3165 C CA . LEU A 1 386 ? 37.087 -9.831 32.381 1.00 39.34 386 LEU A CA 1
ATOM 3166 C C . LEU A 1 386 ? 37.048 -10.290 33.850 1.00 39.34 386 LEU A C 1
ATOM 3168 O O . LEU A 1 386 ? 36.903 -9.450 34.728 1.00 39.34 386 LEU A O 1
ATOM 3172 N N . ALA A 1 387 ? 37.226 -11.586 34.123 1.00 35.16 387 ALA A N 1
ATOM 3173 C CA . ALA A 1 387 ? 37.251 -12.136 35.481 1.00 35.16 387 ALA A CA 1
ATOM 3174 C C . ALA A 1 387 ? 38.594 -11.945 36.227 1.00 35.16 387 ALA A C 1
ATOM 3176 O O . ALA A 1 387 ? 38.630 -12.138 37.437 1.00 35.16 387 ALA A O 1
ATOM 3177 N N . ASP A 1 388 ? 39.672 -11.533 35.542 1.00 32.47 388 ASP A N 1
ATOM 3178 C CA . ASP A 1 388 ? 41.033 -11.468 36.116 1.00 32.47 388 ASP A CA 1
ATOM 3179 C C . ASP A 1 388 ? 41.468 -10.085 36.642 1.00 32.47 388 ASP A C 1
ATOM 3181 O O . ASP A 1 388 ? 42.505 -9.978 37.289 1.00 32.47 388 ASP A O 1
ATOM 3185 N N . ASN A 1 389 ? 40.697 -9.012 36.424 1.00 32.19 389 ASN A N 1
ATOM 3186 C CA . ASN A 1 389 ? 41.062 -7.671 36.903 1.00 32.19 389 ASN A CA 1
ATOM 3187 C C . ASN A 1 389 ? 40.089 -7.162 37.976 1.00 32.19 389 ASN A C 1
ATOM 3189 O O . ASN A 1 389 ? 39.170 -6.400 37.696 1.00 32.19 389 ASN A O 1
ATOM 3193 N N . ASN A 1 390 ? 40.332 -7.639 39.200 1.00 30.89 390 ASN A N 1
ATOM 3194 C CA . ASN A 1 390 ? 40.236 -6.955 40.499 1.00 30.89 390 ASN A CA 1
ATOM 3195 C C . ASN A 1 390 ? 39.275 -5.753 40.631 1.00 30.89 390 ASN A C 1
ATOM 3197 O O . ASN A 1 390 ? 39.439 -4.713 40.002 1.00 30.89 390 ASN A O 1
ATOM 3201 N N . ASN A 1 391 ? 38.273 -5.862 41.511 1.00 28.38 391 ASN A N 1
ATOM 3202 C CA . ASN A 1 391 ? 38.364 -5.450 42.928 1.00 28.38 391 ASN A CA 1
ATOM 3203 C C . ASN A 1 391 ? 38.785 -3.981 43.121 1.00 28.38 391 ASN A C 1
ATOM 3205 O O . ASN A 1 391 ? 39.976 -3.699 43.197 1.00 28.38 391 ASN A O 1
ATOM 3209 N N . CYS A 1 392 ? 37.816 -3.070 43.289 1.00 24.75 392 CYS A N 1
ATOM 3210 C CA . CYS A 1 392 ? 37.587 -2.323 44.540 1.00 24.75 392 CYS A CA 1
ATOM 3211 C C . CYS A 1 392 ? 36.478 -1.265 44.367 1.00 24.75 392 CYS A C 1
ATOM 3213 O O . CYS A 1 392 ? 36.597 -0.415 43.495 1.00 24.75 392 CYS A O 1
ATOM 3215 N N . LEU A 1 393 ? 35.506 -1.295 45.296 1.00 26.06 393 LEU A N 1
ATOM 3216 C CA . LEU A 1 393 ? 34.684 -0.183 45.827 1.00 26.06 393 LEU A CA 1
ATOM 3217 C C . LEU A 1 393 ? 33.773 0.595 44.847 1.00 26.06 393 LEU A C 1
ATOM 3219 O O . LEU A 1 393 ? 34.233 1.113 43.845 1.00 26.06 393 LEU A O 1
ATOM 3223 N N . LYS A 1 394 ? 32.501 0.912 45.110 1.00 25.55 394 LYS A N 1
ATOM 3224 C CA . LYS A 1 394 ? 31.392 0.485 45.993 1.00 25.55 394 LYS A CA 1
ATOM 3225 C C . LYS A 1 394 ? 30.267 1.509 45.693 1.00 25.55 394 LYS A C 1
ATOM 3227 O O . LYS A 1 394 ? 30.581 2.691 45.673 1.00 25.55 394 LYS A O 1
ATOM 3232 N N . ASP A 1 395 ? 29.013 1.052 45.544 1.00 25.97 395 ASP A N 1
ATOM 3233 C CA . ASP A 1 395 ? 27.744 1.796 45.772 1.00 25.97 395 ASP A CA 1
ATOM 3234 C C . ASP A 1 395 ? 27.435 3.020 44.854 1.00 25.97 395 ASP A C 1
ATOM 3236 O O . ASP A 1 395 ? 28.238 3.926 44.723 1.00 25.97 395 ASP A O 1
ATOM 3240 N N . GLN A 1 396 ? 26.289 3.203 44.176 1.00 24.78 396 GLN A N 1
ATOM 3241 C CA . GLN A 1 396 ? 24.914 2.720 44.353 1.00 24.78 396 GLN A CA 1
ATOM 3242 C C . GLN A 1 396 ? 24.072 2.897 43.055 1.00 24.78 396 GLN A C 1
ATOM 3244 O O . GLN A 1 396 ? 24.156 3.924 42.393 1.00 24.78 396 GLN A O 1
ATOM 3249 N N . LYS A 1 397 ? 23.174 1.922 42.821 1.00 27.52 397 LYS A N 1
ATOM 3250 C CA . LYS A 1 397 ? 21.860 1.943 42.120 1.00 27.52 397 LYS A CA 1
ATOM 3251 C C . LYS A 1 397 ? 21.741 2.391 40.646 1.00 27.52 397 LYS A C 1
ATOM 3253 O O . LYS A 1 397 ? 21.631 3.575 40.363 1.00 27.52 397 LYS A O 1
ATOM 3258 N N . ALA A 1 398 ? 21.427 1.423 39.779 1.00 23.05 398 ALA A N 1
ATOM 3259 C CA . ALA A 1 398 ? 20.205 1.427 38.959 1.00 23.05 398 ALA A CA 1
ATOM 3260 C C . ALA A 1 398 ? 19.917 0.001 38.455 1.00 23.05 398 ALA A C 1
ATOM 3262 O O . ALA A 1 398 ? 20.800 -0.684 37.949 1.00 23.05 398 ALA A O 1
ATOM 3263 N N . VAL A 1 399 ? 18.683 -0.452 38.664 1.00 31.52 399 VAL A N 1
ATOM 3264 C CA . VAL A 1 399 ? 18.135 -1.691 38.105 1.00 31.52 399 VAL A CA 1
ATOM 3265 C C . VAL A 1 399 ? 17.844 -1.426 36.634 1.00 31.52 399 VAL A C 1
ATOM 3267 O O . VAL A 1 399 ? 17.036 -0.547 36.350 1.00 31.52 399 VAL A O 1
ATOM 3270 N N . GLU A 1 400 ? 18.443 -2.188 35.720 1.00 27.45 400 GLU A N 1
ATOM 3271 C CA . GLU A 1 400 ? 17.978 -2.228 34.335 1.00 27.45 400 GLU A CA 1
ATOM 3272 C C . GLU A 1 400 ? 17.929 -3.654 33.783 1.00 27.45 400 GLU A C 1
ATOM 3274 O O . GLU A 1 400 ? 18.798 -4.501 33.990 1.00 27.45 400 GLU A O 1
ATOM 3279 N N . SER A 1 401 ? 16.787 -3.878 33.152 1.00 28.41 401 SER A N 1
ATOM 3280 C CA . SER A 1 401 ? 16.190 -5.069 32.574 1.00 28.41 401 SER A CA 1
ATOM 3281 C C . SER A 1 401 ? 16.979 -5.682 31.415 1.00 28.41 401 SER A C 1
ATOM 3283 O O . SER A 1 401 ? 17.594 -4.986 30.617 1.00 28.41 401 SER A O 1
ATOM 3285 N N . ALA A 1 402 ? 16.872 -7.005 31.281 1.00 25.41 402 ALA A N 1
ATOM 3286 C CA . ALA A 1 402 ? 17.412 -7.779 30.170 1.00 25.41 402 ALA A CA 1
ATOM 3287 C C . ALA A 1 402 ? 16.773 -7.387 28.818 1.00 25.41 402 ALA A C 1
ATOM 3289 O O . ALA A 1 402 ? 15.556 -7.466 28.647 1.00 25.41 402 ALA A O 1
ATOM 3290 N N . GLU A 1 403 ? 17.609 -6.998 27.854 1.00 30.53 403 GLU A N 1
ATOM 3291 C CA . GLU A 1 403 ? 17.221 -6.541 26.515 1.00 30.53 403 GLU A CA 1
ATOM 3292 C C . GLU A 1 403 ? 16.964 -7.702 25.533 1.00 30.53 403 GLU A C 1
ATOM 3294 O O . GLU A 1 403 ? 17.783 -8.609 25.352 1.00 30.53 403 GLU A O 1
ATOM 3299 N N . VAL A 1 404 ? 15.821 -7.636 24.845 1.00 32.34 404 VAL A N 1
ATOM 3300 C CA . VAL A 1 404 ? 15.465 -8.451 23.674 1.00 32.34 404 VAL A CA 1
ATOM 3301 C C . VAL A 1 404 ? 16.252 -7.938 22.462 1.00 32.34 404 VAL A C 1
ATOM 3303 O O . VAL A 1 404 ? 16.313 -6.736 22.229 1.00 32.34 404 VAL A O 1
ATOM 3306 N N . ALA A 1 405 ? 16.846 -8.827 21.659 1.00 37.09 405 ALA A N 1
ATOM 3307 C CA . ALA A 1 405 ? 17.658 -8.429 20.505 1.00 37.09 405 ALA A CA 1
ATOM 3308 C C . ALA A 1 405 ? 16.826 -7.677 19.441 1.00 37.09 405 ALA A C 1
ATOM 3310 O O . ALA A 1 405 ? 16.037 -8.287 18.716 1.00 37.09 405 ALA A O 1
ATOM 3311 N N . THR A 1 406 ? 17.025 -6.362 19.335 1.00 41.09 406 THR A N 1
ATOM 3312 C CA . THR A 1 406 ? 16.433 -5.481 18.315 1.00 41.09 406 THR A CA 1
ATOM 3313 C C . THR A 1 406 ? 17.398 -5.269 17.134 1.00 41.09 406 THR A C 1
ATOM 3315 O O . THR A 1 406 ? 18.614 -5.441 17.273 1.00 41.09 406 THR A O 1
ATOM 3318 N N . ILE A 1 407 ? 16.881 -4.957 15.935 1.00 52.75 407 ILE A N 1
ATOM 3319 C CA . ILE A 1 407 ? 17.707 -4.665 14.745 1.00 52.75 407 ILE A CA 1
ATOM 3320 C C . ILE A 1 407 ? 17.851 -3.148 14.632 1.00 52.75 407 ILE A C 1
ATOM 3322 O O . ILE A 1 407 ? 16.872 -2.464 14.375 1.00 52.75 407 ILE A O 1
ATOM 3326 N N . ASN A 1 408 ? 19.064 -2.613 14.773 1.00 65.94 408 ASN A N 1
ATOM 3327 C CA . ASN A 1 408 ? 19.280 -1.171 14.634 1.00 65.94 408 ASN A CA 1
ATOM 3328 C C . ASN A 1 408 ? 19.023 -0.717 13.176 1.00 65.94 408 ASN A C 1
ATOM 3330 O O . ASN A 1 408 ? 19.623 -1.264 12.242 1.00 65.94 408 ASN A O 1
ATOM 3334 N N . ILE A 1 409 ? 18.166 0.290 12.980 1.00 64.88 409 ILE A N 1
ATOM 3335 C CA . ILE A 1 409 ? 17.855 0.877 11.668 1.00 64.88 409 ILE A CA 1
ATOM 3336 C C . ILE A 1 409 ? 19.095 1.460 10.975 1.00 64.88 409 ILE A C 1
ATOM 3338 O O . ILE A 1 409 ? 19.207 1.369 9.758 1.00 64.88 409 ILE A O 1
ATOM 3342 N N . GLU A 1 410 ? 20.090 1.957 11.715 1.00 58.34 410 GLU A N 1
ATOM 3343 C CA . GLU A 1 410 ? 21.378 2.390 11.158 1.00 58.34 410 GLU A CA 1
ATOM 3344 C C . GLU A 1 410 ? 22.172 1.218 10.575 1.00 58.34 410 GLU A C 1
ATOM 3346 O O . GLU A 1 410 ? 22.908 1.373 9.603 1.00 58.34 410 GLU A O 1
ATOM 3351 N N . SER A 1 411 ? 22.026 0.012 11.131 1.00 55.62 411 SER A N 1
ATOM 3352 C CA . SER A 1 411 ? 22.661 -1.184 10.567 1.00 55.62 411 SER A CA 1
ATOM 3353 C C . SER A 1 411 ? 21.972 -1.625 9.277 1.00 55.62 411 SER A C 1
ATOM 3355 O O . SER A 1 411 ? 22.652 -2.049 8.347 1.00 55.62 411 SER A O 1
ATOM 3357 N N . PHE A 1 412 ? 20.646 -1.482 9.189 1.00 49.56 412 PHE A N 1
ATOM 3358 C CA . PHE A 1 412 ? 19.891 -1.700 7.952 1.00 49.56 412 PHE A CA 1
ATOM 3359 C C . PHE A 1 412 ? 20.249 -0.652 6.891 1.00 49.56 412 PHE A C 1
ATOM 3361 O O . PHE A 1 412 ? 20.599 -1.004 5.765 1.00 49.56 412 PHE A O 1
ATOM 3368 N N . ALA A 1 413 ? 20.276 0.623 7.281 1.00 50.53 413 ALA A N 1
ATOM 3369 C CA . ALA A 1 413 ? 20.676 1.722 6.420 1.00 50.53 413 ALA A CA 1
ATOM 3370 C C . ALA A 1 413 ? 22.143 1.621 5.997 1.00 50.53 413 ALA A C 1
ATOM 3372 O O . ALA A 1 413 ? 22.427 1.954 4.859 1.00 50.53 413 ALA A O 1
ATOM 3373 N N . SER A 1 414 ? 23.056 1.115 6.842 1.00 43.34 414 SER A N 1
ATOM 3374 C CA . SER A 1 414 ? 24.473 0.925 6.488 1.00 43.34 414 SER A CA 1
ATOM 3375 C C . SER A 1 414 ? 24.743 -0.306 5.627 1.00 43.34 414 SER A C 1
ATOM 3377 O O . SER A 1 414 ? 25.591 -0.246 4.739 1.00 43.34 414 SER A O 1
ATOM 3379 N N . LEU A 1 415 ? 23.965 -1.381 5.789 1.00 40.81 415 LEU A N 1
ATOM 3380 C CA . LEU A 1 415 ? 23.888 -2.466 4.803 1.00 40.81 415 LEU A CA 1
ATOM 3381 C C . LEU A 1 415 ? 23.360 -1.949 3.454 1.00 40.81 415 LEU A C 1
ATOM 3383 O O . LEU A 1 415 ? 23.778 -2.438 2.406 1.00 40.81 415 LEU A O 1
ATOM 3387 N N . GLY A 1 416 ? 22.511 -0.919 3.494 1.00 35.50 416 GLY A N 1
ATOM 3388 C CA . GLY A 1 416 ? 22.095 -0.107 2.356 1.00 35.50 416 GLY A CA 1
ATOM 3389 C C . GLY A 1 416 ? 22.957 1.136 2.086 1.00 35.50 416 GLY A C 1
ATOM 3390 O O . GLY A 1 416 ? 22.591 1.909 1.217 1.00 35.50 416 GLY A O 1
ATOM 3391 N N . CYS A 1 417 ? 24.089 1.400 2.757 1.00 32.53 417 CYS A N 1
ATOM 3392 C CA . CYS A 1 417 ? 24.812 2.678 2.575 1.00 32.53 417 CYS A CA 1
ATOM 3393 C C . CYS A 1 417 ? 25.617 2.731 1.269 1.00 32.53 417 CYS A C 1
ATOM 3395 O O . CYS A 1 417 ? 26.119 3.792 0.916 1.00 32.53 417 CYS A O 1
ATOM 3397 N N . HIS A 1 418 ? 25.664 1.639 0.501 1.00 37.91 418 HIS A N 1
ATOM 3398 C CA . HIS A 1 418 ? 25.991 1.711 -0.928 1.00 37.91 418 HIS A CA 1
ATOM 3399 C C . HIS A 1 418 ? 24.862 2.304 -1.790 1.00 37.91 418 HIS A C 1
ATOM 3401 O O . HIS A 1 418 ? 25.072 2.555 -2.969 1.00 37.91 418 HIS A O 1
ATOM 3407 N N . ILE A 1 419 ? 23.679 2.521 -1.214 1.00 37.97 419 ILE A N 1
ATOM 3408 C CA . ILE A 1 419 ? 22.469 2.987 -1.891 1.00 37.97 419 ILE A CA 1
ATOM 3409 C C . ILE A 1 419 ? 22.147 4.449 -1.514 1.00 37.97 419 ILE A C 1
ATOM 3411 O O . ILE A 1 419 ? 21.679 5.204 -2.358 1.00 37.97 419 ILE A O 1
ATOM 3415 N N . PHE A 1 420 ? 22.438 4.886 -0.280 1.00 38.03 420 PHE A N 1
ATOM 3416 C CA . PHE A 1 420 ? 22.006 6.207 0.223 1.00 38.03 420 PHE A CA 1
ATOM 3417 C C . PHE A 1 420 ? 23.121 7.251 0.425 1.00 38.03 420 PHE A C 1
ATOM 3419 O O . PHE A 1 420 ? 22.824 8.385 0.797 1.00 38.03 420 PHE A O 1
ATOM 3426 N N . GLY A 1 421 ? 24.397 6.888 0.240 1.00 33.56 421 GLY A N 1
ATOM 3427 C CA . GLY A 1 421 ? 25.532 7.708 0.696 1.00 33.56 421 GLY A CA 1
ATOM 3428 C C . GLY A 1 421 ? 26.636 8.014 -0.318 1.00 33.56 421 GLY A C 1
ATOM 3429 O O . GLY A 1 421 ? 27.558 8.748 0.027 1.00 33.56 421 GLY A O 1
ATOM 3430 N N . THR A 1 422 ? 26.582 7.498 -1.544 1.00 32.34 422 THR A N 1
ATOM 3431 C CA . THR A 1 422 ? 27.609 7.767 -2.565 1.00 32.34 422 THR A CA 1
ATOM 3432 C C . THR A 1 422 ? 26.945 8.182 -3.869 1.00 32.34 422 THR A C 1
ATOM 3434 O O . THR A 1 422 ? 25.992 7.528 -4.292 1.00 32.34 422 THR A O 1
ATOM 3437 N N . GLN A 1 423 ? 27.430 9.275 -4.472 1.00 41.47 423 GLN A N 1
ATOM 3438 C CA . GLN A 1 423 ? 27.077 9.688 -5.834 1.00 41.47 423 GLN A CA 1
ATOM 3439 C C . GLN A 1 423 ? 27.066 8.454 -6.758 1.00 41.47 423 GLN A C 1
ATOM 3441 O O . GLN A 1 423 ? 27.967 7.624 -6.664 1.00 41.47 423 GLN A O 1
ATOM 3446 N N . GLU A 1 424 ? 26.031 8.347 -7.599 1.00 35.66 424 GLU A N 1
ATOM 3447 C CA . GLU A 1 424 ? 25.828 7.308 -8.632 1.00 35.66 424 GLU A CA 1
ATOM 3448 C C . GLU A 1 424 ? 25.240 5.946 -8.189 1.00 35.66 424 GLU A C 1
ATOM 3450 O O . GLU A 1 424 ? 25.647 4.878 -8.653 1.00 35.66 424 GLU A O 1
ATOM 3455 N N . SER A 1 425 ? 24.193 5.955 -7.354 1.00 36.09 425 SER A N 1
ATOM 3456 C CA . SER A 1 425 ? 23.270 4.811 -7.235 1.00 36.09 425 SER A CA 1
ATOM 3457 C C . SER A 1 425 ? 21.971 5.074 -8.011 1.00 36.09 425 SER A C 1
ATOM 3459 O O . SER A 1 425 ? 20.992 5.555 -7.447 1.00 36.09 425 SER A O 1
ATOM 3461 N N . THR A 1 426 ? 21.927 4.665 -9.280 1.00 38.88 426 THR A N 1
ATOM 3462 C CA . THR A 1 426 ? 20.724 4.686 -10.143 1.00 38.88 426 THR A CA 1
ATOM 3463 C C . THR A 1 426 ? 19.626 3.692 -9.716 1.00 38.88 426 THR A C 1
ATOM 3465 O O . THR A 1 426 ? 18.558 3.632 -10.315 1.00 38.88 426 THR A O 1
ATOM 3468 N N . ALA A 1 427 ? 19.851 2.895 -8.662 1.00 41.03 427 ALA A N 1
ATOM 3469 C CA . ALA A 1 427 ? 18.943 1.827 -8.228 1.00 41.03 427 ALA A CA 1
ATOM 3470 C C . ALA A 1 427 ? 17.710 2.307 -7.429 1.00 41.03 427 ALA A C 1
ATOM 3472 O O . ALA A 1 427 ? 16.838 1.495 -7.131 1.00 41.03 427 ALA A O 1
ATOM 3473 N N . LEU A 1 428 ? 17.626 3.596 -7.072 1.00 42.19 428 LEU A N 1
ATOM 3474 C CA . LEU A 1 428 ? 16.507 4.165 -6.303 1.00 42.19 428 LEU A CA 1
ATOM 3475 C C . LEU A 1 428 ? 15.754 5.296 -7.005 1.00 42.19 428 LEU A C 1
ATOM 3477 O O . LEU A 1 428 ? 14.796 5.822 -6.442 1.00 42.19 428 LEU A O 1
ATOM 3481 N N . GLU A 1 429 ? 16.120 5.647 -8.237 1.00 43.84 429 GLU A N 1
ATOM 3482 C CA . GLU A 1 429 ? 15.481 6.754 -8.969 1.00 43.84 429 GLU A CA 1
ATOM 3483 C C . GLU A 1 429 ? 13.984 6.508 -9.260 1.00 43.84 429 GLU A C 1
ATOM 3485 O O . GLU A 1 429 ? 13.256 7.441 -9.597 1.00 43.84 429 GLU A O 1
ATOM 3490 N N . ALA A 1 430 ? 13.505 5.272 -9.062 1.00 47.56 430 ALA A N 1
ATOM 3491 C CA . ALA A 1 430 ? 12.116 4.856 -9.247 1.00 47.56 430 ALA A CA 1
ATOM 3492 C C . ALA A 1 430 ? 11.371 4.475 -7.950 1.00 47.56 430 ALA A C 1
ATOM 3494 O O . ALA A 1 430 ? 10.227 4.033 -8.038 1.00 47.56 430 ALA A O 1
ATOM 3495 N N . LEU A 1 431 ? 11.987 4.591 -6.761 1.00 55.72 431 LEU A N 1
ATOM 3496 C CA . LEU A 1 431 ? 11.289 4.262 -5.515 1.00 55.72 431 LEU A CA 1
ATOM 3497 C C . LEU A 1 431 ? 10.326 5.395 -5.153 1.00 55.72 431 LEU A C 1
ATOM 3499 O O . LEU A 1 431 ? 10.740 6.520 -4.882 1.00 55.72 431 LEU A O 1
ATOM 3503 N N . ASP A 1 432 ? 9.043 5.070 -5.174 1.00 67.69 432 ASP A N 1
ATOM 3504 C CA . ASP A 1 432 ? 7.931 5.995 -4.997 1.00 67.69 432 ASP A CA 1
ATOM 3505 C C . ASP A 1 432 ? 7.293 5.853 -3.597 1.00 67.69 432 ASP A C 1
ATOM 3507 O O . ASP A 1 432 ? 6.880 6.830 -2.968 1.00 67.69 432 ASP A O 1
ATOM 3511 N N . THR A 1 433 ? 7.336 4.632 -3.060 1.00 71.75 433 THR A N 1
ATOM 3512 C CA . THR A 1 433 ? 6.939 4.252 -1.705 1.00 71.75 433 THR A CA 1
ATOM 3513 C C . THR A 1 433 ? 8.081 3.538 -0.982 1.00 71.75 433 THR A C 1
ATOM 3515 O O . THR A 1 433 ? 8.623 2.550 -1.480 1.00 71.75 433 THR A O 1
ATOM 3518 N N . LEU A 1 434 ? 8.409 3.993 0.228 1.00 77.25 434 LEU A N 1
ATOM 3519 C CA . LEU A 1 434 ? 9.293 3.304 1.165 1.00 77.25 434 LEU A CA 1
ATOM 3520 C C . LEU A 1 434 ? 8.490 2.869 2.394 1.00 77.25 434 LEU A C 1
ATOM 3522 O O . LEU A 1 434 ? 8.182 3.690 3.254 1.00 77.25 434 LEU A O 1
ATOM 3526 N N . ASP A 1 435 ? 8.190 1.575 2.472 1.00 73.31 435 ASP A N 1
ATOM 3527 C CA . ASP A 1 435 ? 7.498 0.950 3.601 1.00 73.31 435 ASP A CA 1
ATOM 3528 C C . ASP A 1 435 ? 8.466 0.043 4.376 1.00 73.31 435 ASP A C 1
ATOM 3530 O O . ASP A 1 435 ? 8.962 -0.962 3.861 1.00 73.31 435 ASP A O 1
ATOM 3534 N N . LEU A 1 436 ? 8.769 0.439 5.612 1.00 74.69 436 LEU A N 1
ATOM 3535 C CA . LEU A 1 436 ? 9.551 -0.314 6.596 1.00 74.69 436 LEU A CA 1
ATOM 3536 C C . LEU A 1 436 ? 8.718 -0.608 7.856 1.00 74.69 436 LEU A C 1
ATOM 3538 O O . LEU A 1 436 ? 9.281 -0.861 8.929 1.00 74.69 436 LEU A O 1
ATOM 3542 N N . SER A 1 437 ? 7.392 -0.549 7.745 1.00 72.19 437 SER A N 1
ATOM 3543 C CA . SER A 1 437 ? 6.473 -0.698 8.867 1.00 72.19 437 SER A CA 1
ATOM 3544 C C . SER A 1 437 ? 6.462 -2.111 9.459 1.00 72.19 437 SER A C 1
ATOM 3546 O O . SER A 1 437 ? 6.967 -3.058 8.856 1.00 72.19 437 SER A O 1
ATOM 3548 N N . GLN A 1 438 ? 5.909 -2.264 10.667 1.00 69.94 438 GLN A N 1
ATOM 3549 C CA . GLN A 1 438 ? 5.663 -3.563 11.324 1.00 69.94 438 GLN A CA 1
ATOM 3550 C C . GLN A 1 438 ? 6.914 -4.438 11.476 1.00 69.94 438 GLN A C 1
ATOM 3552 O O . GLN A 1 438 ? 6.889 -5.664 11.344 1.00 69.94 438 GLN A O 1
ATOM 3557 N N . ASN A 1 439 ? 8.033 -3.794 11.780 1.00 61.38 439 ASN A N 1
ATOM 3558 C CA . ASN A 1 439 ? 9.305 -4.452 12.017 1.00 61.38 439 ASN A CA 1
ATOM 3559 C C . ASN A 1 439 ? 9.734 -4.278 13.485 1.00 61.38 439 ASN A C 1
ATOM 3561 O O . ASN A 1 439 ? 9.010 -3.774 14.341 1.00 61.38 439 ASN A O 1
ATOM 3565 N N . ARG A 1 440 ? 10.937 -4.757 13.816 1.00 73.19 440 ARG A N 1
ATOM 3566 C CA . ARG A 1 440 ? 11.570 -4.551 15.135 1.00 73.19 440 ARG A CA 1
ATOM 3567 C C . ARG A 1 440 ? 12.765 -3.608 15.033 1.00 73.19 440 ARG A C 1
ATOM 3569 O O . ARG A 1 440 ? 13.781 -3.830 15.703 1.00 73.19 440 ARG A O 1
ATOM 3576 N N . PHE A 1 441 ? 12.685 -2.626 14.132 1.00 74.12 441 PHE A N 1
ATOM 3577 C CA . PHE A 1 441 ? 13.759 -1.660 13.965 1.00 74.12 441 PHE A CA 1
ATOM 3578 C C . PHE A 1 441 ? 13.869 -0.785 15.206 1.00 74.12 441 PHE A C 1
ATOM 3580 O O . PHE A 1 441 ? 12.873 -0.245 15.674 1.00 74.12 441 PHE A O 1
ATOM 3587 N N . SER A 1 442 ? 15.078 -0.661 15.740 1.00 81.44 442 SER A N 1
ATOM 3588 C CA . SER A 1 442 ? 15.392 0.172 16.898 1.00 81.44 442 SER A CA 1
ATOM 3589 C C . SER A 1 442 ? 16.468 1.200 16.572 1.00 81.44 442 SER A C 1
ATOM 3591 O O . SER A 1 442 ? 17.094 1.149 15.511 1.00 81.44 442 SER A O 1
ATOM 3593 N N . GLY A 1 443 ? 16.696 2.140 17.486 1.00 84.88 443 GLY A N 1
ATOM 3594 C CA . GLY A 1 443 ? 17.668 3.213 17.290 1.00 84.88 443 GLY A CA 1
ATOM 3595 C C . GLY A 1 443 ? 17.095 4.400 16.518 1.00 84.88 443 GLY A C 1
ATOM 3596 O O . GLY A 1 443 ? 15.882 4.541 16.354 1.00 84.88 443 GLY A O 1
ATOM 3597 N N . THR A 1 444 ? 17.982 5.293 16.098 1.00 88.25 444 THR A N 1
ATOM 3598 C CA . THR A 1 444 ? 17.616 6.594 15.531 1.00 88.25 444 THR A CA 1
ATOM 3599 C C . THR A 1 444 ? 17.521 6.532 14.019 1.00 88.25 444 THR A C 1
ATOM 3601 O O . THR A 1 444 ? 18.364 5.914 13.369 1.00 88.25 444 THR A O 1
ATOM 3604 N N . VAL A 1 445 ? 16.529 7.212 13.439 1.00 86.38 445 VAL A N 1
ATOM 3605 C CA . VAL A 1 445 ? 16.418 7.300 11.978 1.00 86.38 445 VAL A CA 1
ATOM 3606 C C . VAL A 1 445 ? 17.644 8.058 11.431 1.00 86.38 445 VAL A C 1
ATOM 3608 O O . VAL A 1 445 ? 17.925 9.172 11.881 1.00 86.38 445 VAL A O 1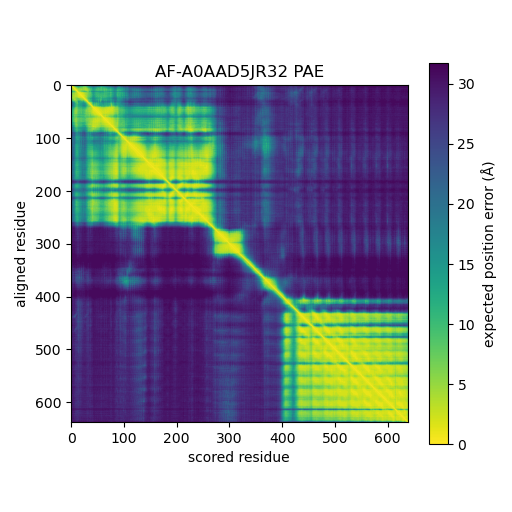
ATOM 3611 N N . PRO A 1 446 ? 18.410 7.487 10.483 1.00 82.56 446 PRO A N 1
ATOM 3612 C CA . PRO A 1 446 ? 19.668 8.082 10.037 1.00 82.56 446 PRO A CA 1
ATOM 3613 C C . PRO A 1 446 ? 19.472 9.430 9.341 1.00 82.56 446 PRO A C 1
ATOM 3615 O O . PRO A 1 446 ? 18.551 9.599 8.548 1.00 82.56 446 PRO A O 1
ATOM 3618 N N . LYS A 1 447 ? 20.413 10.367 9.517 1.00 79.31 447 LYS A N 1
ATOM 3619 C CA . LYS A 1 447 ? 20.379 11.683 8.840 1.00 79.31 447 LYS A CA 1
ATOM 3620 C C . LYS A 1 447 ? 20.318 11.597 7.311 1.00 79.31 447 LYS A C 1
ATOM 3622 O O . LYS A 1 447 ? 19.785 12.507 6.683 1.00 79.31 447 LYS A O 1
ATOM 3627 N N . SER A 1 448 ? 20.826 10.515 6.717 1.00 72.88 448 SER A N 1
ATOM 3628 C CA . SER A 1 448 ? 20.742 10.269 5.272 1.00 72.88 448 SER A CA 1
ATOM 3629 C C . SER A 1 448 ? 19.302 10.166 4.761 1.00 72.88 448 SER A C 1
ATOM 3631 O O . SER A 1 448 ? 19.073 10.465 3.591 1.00 72.88 448 SER A O 1
ATOM 3633 N N . PHE A 1 449 ? 18.325 9.850 5.626 1.00 75.94 449 PHE A N 1
ATOM 3634 C CA . PHE A 1 449 ? 16.906 9.855 5.260 1.00 75.94 449 PHE A CA 1
ATOM 3635 C C . PHE A 1 449 ? 16.434 11.237 4.787 1.00 75.94 449 PHE A C 1
ATOM 3637 O O . PHE A 1 449 ? 15.588 11.327 3.903 1.00 75.94 449 PHE A O 1
ATOM 3644 N N . GLY A 1 450 ? 17.046 12.319 5.280 1.00 70.12 450 GLY A N 1
ATOM 3645 C CA . GLY A 1 450 ? 16.709 13.674 4.846 1.00 70.12 450 GLY A CA 1
ATOM 3646 C C . GLY A 1 450 ? 17.016 13.961 3.371 1.00 70.12 450 GLY A C 1
ATOM 3647 O O . GLY A 1 450 ? 16.398 14.851 2.792 1.00 70.12 450 GLY A O 1
ATOM 3648 N N . ASN A 1 451 ? 17.916 13.188 2.749 1.00 66.94 451 ASN A N 1
ATOM 3649 C CA . ASN A 1 451 ? 18.285 13.322 1.335 1.00 66.94 451 ASN A CA 1
ATOM 3650 C C . ASN A 1 451 ? 17.476 12.410 0.403 1.00 66.94 451 ASN A C 1
ATOM 3652 O O . ASN A 1 451 ? 17.630 12.509 -0.816 1.00 66.94 451 ASN A O 1
ATOM 3656 N N . LEU A 1 452 ? 16.616 11.543 0.950 1.00 63.16 452 LEU A N 1
ATOM 3657 C CA . LEU A 1 452 ? 15.836 10.589 0.163 1.00 63.16 452 LEU A CA 1
ATOM 3658 C C . LEU A 1 452 ? 14.975 11.279 -0.890 1.00 63.16 452 LEU A C 1
ATOM 3660 O O . LEU A 1 452 ? 14.932 10.819 -2.020 1.00 63.16 452 LEU A O 1
ATOM 3664 N N . THR A 1 453 ? 14.383 12.425 -0.572 1.00 57.66 453 THR A N 1
ATOM 3665 C CA . THR A 1 453 ? 13.503 13.160 -1.493 1.00 57.66 453 THR A CA 1
ATOM 3666 C C . THR A 1 453 ? 14.229 13.928 -2.595 1.00 57.66 453 THR A C 1
ATOM 3668 O O . THR A 1 453 ? 13.593 14.345 -3.556 1.00 57.66 453 THR A O 1
ATOM 3671 N N . LYS A 1 454 ? 15.557 14.111 -2.500 1.00 55.34 454 LYS A N 1
ATOM 3672 C CA . LYS A 1 454 ? 16.366 14.707 -3.581 1.00 55.34 454 LYS A CA 1
ATOM 3673 C C . LYS A 1 454 ? 16.843 13.680 -4.608 1.00 55.34 454 LYS A C 1
ATOM 3675 O O . LYS A 1 454 ? 17.079 14.049 -5.751 1.00 55.34 454 LYS A O 1
ATOM 3680 N N . ILE A 1 455 ? 17.042 12.430 -4.186 1.00 51.16 455 ILE A N 1
ATOM 3681 C CA . ILE A 1 455 ? 17.671 11.368 -4.996 1.00 51.16 455 ILE A CA 1
ATOM 3682 C C . ILE A 1 455 ? 16.621 10.383 -5.532 1.00 51.16 455 ILE A C 1
ATOM 3684 O O . ILE A 1 455 ? 16.758 9.859 -6.631 1.00 51.16 455 ILE A O 1
ATOM 3688 N N . SER A 1 456 ? 15.555 10.153 -4.769 1.00 52.72 456 SER A N 1
ATOM 3689 C CA . SER A 1 456 ? 14.454 9.248 -5.097 1.00 52.72 456 SER A CA 1
ATOM 3690 C C . SER A 1 456 ? 13.135 10.006 -4.963 1.00 52.72 456 SER A C 1
ATOM 3692 O O . SER A 1 456 ? 12.926 10.704 -3.972 1.00 52.72 456 SER A O 1
ATOM 3694 N N . LYS A 1 457 ? 12.245 9.912 -5.955 1.00 62.81 457 LYS A N 1
ATOM 3695 C CA . LYS A 1 457 ? 10.928 10.579 -5.968 1.00 62.81 457 LYS A CA 1
ATOM 3696 C C . LYS A 1 457 ? 9.941 9.934 -4.969 1.00 62.81 457 LYS A C 1
ATOM 3698 O O . LYS A 1 457 ? 8.828 9.583 -5.345 1.00 62.81 457 LYS A O 1
ATOM 3703 N N . ILE A 1 458 ? 10.353 9.735 -3.716 1.00 67.69 458 ILE A N 1
ATOM 3704 C CA . ILE A 1 458 ? 9.538 9.093 -2.681 1.00 67.69 458 ILE A CA 1
ATOM 3705 C C . ILE A 1 458 ? 8.452 10.065 -2.237 1.00 67.69 458 ILE A C 1
ATOM 3707 O O . ILE A 1 458 ? 8.758 11.108 -1.656 1.00 67.69 458 ILE A O 1
ATOM 3711 N N . PHE A 1 459 ? 7.200 9.665 -2.451 1.00 76.44 459 PHE A N 1
ATOM 3712 C CA . PHE A 1 459 ? 6.025 10.378 -1.964 1.00 76.44 459 PHE A CA 1
ATOM 3713 C C . PHE A 1 459 ? 5.312 9.686 -0.811 1.00 76.44 459 PHE A C 1
ATOM 3715 O O . PHE A 1 459 ? 4.577 10.350 -0.083 1.00 76.44 459 PHE A O 1
ATOM 3722 N N . ASN A 1 460 ? 5.554 8.393 -0.581 1.00 78.88 460 ASN A N 1
ATOM 3723 C CA . ASN A 1 460 ? 4.996 7.675 0.562 1.00 78.88 460 ASN A CA 1
ATOM 3724 C C . ASN A 1 460 ? 6.104 7.089 1.446 1.00 78.88 460 ASN A C 1
ATOM 3726 O O . ASN A 1 460 ? 6.903 6.274 0.985 1.00 78.88 460 ASN A O 1
ATOM 3730 N N . LEU A 1 461 ? 6.143 7.498 2.713 1.00 85.06 461 LEU A N 1
ATOM 3731 C CA . LEU A 1 461 ? 7.092 7.011 3.711 1.00 85.06 461 LEU A CA 1
ATOM 3732 C C . LEU A 1 461 ? 6.341 6.420 4.905 1.00 85.06 461 LEU A C 1
ATOM 3734 O O . LEU A 1 461 ? 5.722 7.160 5.670 1.00 85.06 461 LEU A O 1
ATOM 3738 N N . ASP A 1 462 ? 6.466 5.108 5.096 1.00 82.44 462 ASP A N 1
ATOM 3739 C CA . ASP A 1 462 ? 5.891 4.387 6.230 1.00 82.44 462 ASP A CA 1
ATOM 3740 C C . ASP A 1 462 ? 6.997 3.733 7.070 1.00 82.44 462 ASP A C 1
ATOM 3742 O O . ASP A 1 462 ? 7.707 2.831 6.624 1.00 82.44 462 ASP A O 1
ATOM 3746 N N . LEU A 1 463 ? 7.171 4.223 8.297 1.00 84.69 463 LEU A N 1
ATOM 3747 C CA . LEU A 1 463 ? 8.098 3.697 9.305 1.00 84.69 463 LEU A CA 1
ATOM 3748 C C . LEU A 1 463 ? 7.351 3.185 10.547 1.00 84.69 463 LEU A C 1
ATOM 3750 O O . LEU A 1 463 ? 7.956 3.021 11.614 1.00 84.69 463 LEU A O 1
ATOM 3754 N N . SER A 1 464 ? 6.038 2.983 10.447 1.00 80.94 464 SER A N 1
ATOM 3755 C CA . SER A 1 464 ? 5.171 2.713 11.591 1.00 80.94 464 SER A CA 1
ATOM 3756 C C . SER A 1 464 ? 5.430 1.357 12.258 1.00 80.94 464 SER A C 1
ATOM 3758 O O . SER A 1 464 ? 6.091 0.483 11.702 1.00 80.94 464 SER A O 1
ATOM 3760 N N . HIS A 1 465 ? 4.926 1.153 13.477 1.00 79.31 465 HIS A N 1
ATOM 3761 C CA . HIS A 1 465 ? 5.006 -0.129 14.193 1.00 79.31 465 HIS A CA 1
ATOM 3762 C C . HIS A 1 465 ? 6.435 -0.690 14.292 1.00 79.31 465 HIS A C 1
ATOM 3764 O O . HIS A 1 465 ? 6.714 -1.822 13.898 1.00 79.31 465 HIS A O 1
ATOM 3770 N N . ASN A 1 466 ? 7.342 0.120 14.829 1.00 79.06 466 ASN A N 1
ATOM 3771 C CA . ASN A 1 466 ? 8.731 -0.238 15.096 1.00 79.06 466 ASN A CA 1
ATOM 3772 C C . ASN A 1 466 ? 9.122 0.193 16.529 1.00 79.06 466 ASN A C 1
ATOM 3774 O O . ASN A 1 466 ? 8.280 0.509 17.368 1.00 79.06 466 ASN A O 1
ATOM 3778 N N . SER A 1 467 ? 10.411 0.159 16.859 1.00 83.94 467 SER A N 1
ATOM 3779 C CA . SER A 1 467 ? 10.986 0.624 18.132 1.00 83.94 467 SER A CA 1
ATOM 3780 C C . SER A 1 467 ? 11.969 1.784 17.911 1.00 83.94 467 SER A C 1
ATOM 3782 O O . SER A 1 467 ? 13.016 1.857 18.559 1.00 83.94 467 SER A O 1
ATOM 3784 N N . LEU A 1 468 ? 11.670 2.667 16.949 1.00 86.88 468 LEU A N 1
ATOM 3785 C CA . LEU A 1 468 ? 12.522 3.806 16.599 1.00 86.88 468 LEU A CA 1
ATOM 3786 C C . LEU A 1 468 ? 12.445 4.905 17.660 1.00 86.88 468 LEU A C 1
ATOM 3788 O O . LEU A 1 468 ? 11.397 5.122 18.273 1.00 86.88 468 LEU A O 1
ATOM 3792 N N . VAL A 1 469 ? 13.562 5.594 17.879 1.00 91.12 469 VAL A N 1
ATOM 3793 C CA . VAL A 1 469 ? 13.722 6.628 18.915 1.00 91.12 469 VAL A CA 1
ATOM 3794 C C . VAL A 1 469 ? 14.278 7.932 18.335 1.00 91.12 469 VAL A C 1
ATOM 3796 O O . VAL A 1 469 ? 14.732 7.987 17.191 1.00 91.12 469 VAL A O 1
ATOM 3799 N N . ASP A 1 470 ? 14.239 8.996 19.133 1.00 85.62 470 ASP A N 1
ATOM 3800 C CA . ASP A 1 470 ? 14.779 10.316 18.792 1.00 85.62 470 ASP A CA 1
ATOM 3801 C C . ASP A 1 470 ? 16.317 10.365 18.808 1.00 85.62 470 ASP A C 1
ATOM 3803 O O . ASP A 1 470 ? 16.942 9.614 19.561 1.00 85.62 470 ASP A O 1
ATOM 3807 N N . PRO A 1 471 ? 16.944 11.309 18.073 1.00 85.69 471 PRO A N 1
ATOM 3808 C CA . PRO A 1 471 ? 16.317 12.344 17.244 1.00 85.69 471 PRO A CA 1
ATOM 3809 C C . PRO A 1 471 ? 15.863 11.834 15.870 1.00 85.69 471 PRO A C 1
ATOM 3811 O O . PRO A 1 471 ? 16.605 11.144 15.175 1.00 85.69 471 PRO A O 1
ATOM 3814 N N . PHE A 1 472 ? 14.667 12.252 15.445 1.00 84.31 472 PHE A N 1
ATOM 3815 C CA . PHE A 1 472 ? 14.221 12.084 14.062 1.00 84.31 472 PHE A CA 1
ATOM 3816 C C . PHE A 1 472 ? 14.879 13.153 13.162 1.00 84.31 472 PHE A C 1
ATOM 3818 O O . PHE A 1 472 ? 14.891 14.333 13.533 1.00 84.31 472 PHE A O 1
ATOM 3825 N N . PRO A 1 473 ? 15.447 12.792 11.997 1.00 83.50 473 PRO A N 1
ATOM 3826 C CA . PRO A 1 473 ? 16.165 13.730 11.146 1.00 83.50 473 PRO A CA 1
ATOM 3827 C C . PRO A 1 473 ? 15.224 14.764 10.520 1.00 83.50 473 PRO A C 1
ATOM 3829 O O . PRO A 1 473 ? 14.032 14.531 10.321 1.00 83.50 473 PRO A O 1
ATOM 3832 N N . VAL A 1 474 ? 15.769 15.931 10.180 1.00 81.31 474 VAL A N 1
ATOM 3833 C CA . VAL A 1 474 ? 15.031 16.904 9.370 1.00 81.31 474 VAL A CA 1
ATOM 3834 C C . VAL A 1 474 ? 14.918 16.345 7.956 1.00 81.31 474 VAL A C 1
ATOM 3836 O O . VAL A 1 474 ? 15.934 16.114 7.301 1.00 81.31 474 VAL A O 1
ATOM 3839 N N . MET A 1 475 ? 13.687 16.122 7.506 1.00 78.31 475 MET A N 1
ATOM 3840 C CA . MET A 1 475 ? 13.400 15.624 6.165 1.00 78.31 475 MET A CA 1
ATOM 3841 C C . MET A 1 475 ? 13.220 16.792 5.197 1.00 78.31 475 MET A C 1
ATOM 3843 O O . MET A 1 475 ? 12.635 17.812 5.568 1.00 78.31 475 MET A O 1
ATOM 3847 N N . ASN A 1 476 ? 13.684 16.644 3.954 1.00 69.00 476 ASN A N 1
ATOM 3848 C CA . ASN A 1 476 ? 13.223 17.512 2.875 1.00 69.00 476 ASN A CA 1
ATOM 3849 C C . ASN A 1 476 ? 11.854 17.002 2.396 1.00 69.00 476 ASN A C 1
ATOM 3851 O O . ASN A 1 476 ? 11.750 15.857 1.972 1.00 69.00 476 ASN A O 1
ATOM 3855 N N . VAL A 1 477 ? 10.811 17.824 2.498 1.00 64.62 477 VAL A N 1
ATOM 3856 C CA . VAL A 1 477 ? 9.409 17.445 2.234 1.00 64.62 477 VAL A CA 1
ATOM 3857 C C . VAL A 1 477 ? 8.889 17.849 0.864 1.00 64.62 477 VAL A C 1
ATOM 3859 O O . VAL A 1 477 ? 7.713 17.639 0.605 1.00 64.62 477 VAL A O 1
ATOM 3862 N N . GLU A 1 478 ? 9.724 18.379 -0.030 1.00 65.56 478 GLU A N 1
ATOM 3863 C CA . GLU A 1 478 ? 9.287 18.766 -1.384 1.00 65.56 478 GLU A CA 1
ATOM 3864 C C . GLU A 1 478 ? 8.702 17.603 -2.215 1.00 65.56 478 GLU A C 1
ATOM 3866 O O . GLU A 1 478 ? 8.123 17.857 -3.265 1.00 65.56 478 GLU A O 1
ATOM 3871 N N . GLY A 1 479 ? 8.813 16.350 -1.747 1.00 68.31 479 GLY A N 1
ATOM 3872 C CA . GLY A 1 479 ? 8.212 15.178 -2.391 1.00 68.31 479 GLY A CA 1
ATOM 3873 C C . GLY A 1 479 ? 7.324 14.282 -1.520 1.00 68.31 479 GLY A C 1
ATOM 3874 O O . GLY A 1 479 ? 6.666 13.432 -2.095 1.00 68.31 479 GLY A O 1
ATOM 3875 N N . ILE A 1 480 ? 7.268 14.432 -0.183 1.00 80.88 480 ILE A N 1
ATOM 3876 C CA . ILE A 1 480 ? 6.499 13.509 0.686 1.00 80.88 480 ILE A CA 1
ATOM 3877 C C . ILE A 1 480 ? 5.044 13.959 0.777 1.00 80.88 480 ILE A C 1
ATOM 3879 O O . ILE A 1 480 ? 4.745 14.988 1.380 1.00 80.88 480 ILE A O 1
ATOM 3883 N N . GLU A 1 481 ? 4.146 13.134 0.257 1.00 85.94 481 GLU A N 1
ATOM 3884 C CA . GLU A 1 481 ? 2.704 13.359 0.266 1.00 85.94 481 GLU A CA 1
ATOM 3885 C C . GLU A 1 481 ? 1.991 12.537 1.360 1.00 85.94 481 GLU A C 1
ATOM 3887 O O . GLU A 1 481 ? 1.008 12.988 1.953 1.00 85.94 481 GLU A O 1
ATOM 3892 N N . SER A 1 482 ? 2.516 11.348 1.680 1.00 88.19 482 SER A N 1
ATOM 3893 C CA . SER A 1 482 ? 2.027 10.461 2.741 1.00 88.19 482 SER A CA 1
ATOM 3894 C C . SER A 1 482 ? 3.152 10.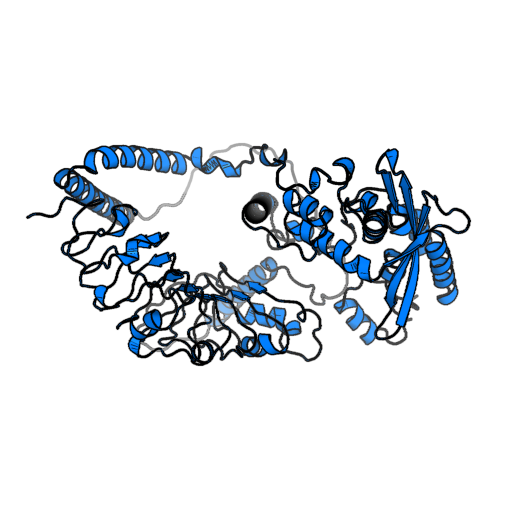089 3.706 1.00 88.19 482 SER A C 1
ATOM 3896 O O . SER A 1 482 ? 4.202 9.592 3.296 1.00 88.19 482 SER A O 1
ATOM 3898 N N . LEU A 1 483 ? 2.926 10.328 4.999 1.00 91.38 483 LEU A N 1
ATOM 3899 C CA . LEU A 1 483 ? 3.877 10.066 6.074 1.00 91.38 483 LEU A CA 1
ATOM 3900 C C . LEU A 1 483 ? 3.209 9.304 7.221 1.00 91.38 483 LEU A C 1
ATOM 3902 O O . LEU A 1 483 ? 2.282 9.818 7.851 1.00 91.38 483 LEU A O 1
ATOM 3906 N N . ASP A 1 484 ? 3.756 8.136 7.553 1.00 91.06 484 ASP A N 1
ATOM 3907 C CA . ASP A 1 484 ? 3.365 7.352 8.722 1.00 91.06 484 ASP A CA 1
ATOM 3908 C C . ASP A 1 484 ? 4.575 7.038 9.614 1.00 91.06 484 ASP A C 1
ATOM 3910 O O . ASP A 1 484 ? 5.499 6.323 9.228 1.00 91.06 484 ASP A O 1
ATOM 3914 N N . LEU A 1 485 ? 4.581 7.603 10.824 1.00 93.00 485 LEU A N 1
ATOM 3915 C CA . LEU A 1 485 ? 5.592 7.348 11.862 1.00 93.00 485 LEU A CA 1
ATOM 3916 C C . LEU A 1 485 ? 4.993 6.656 13.093 1.00 93.00 485 LEU A C 1
ATOM 3918 O O . LEU A 1 485 ? 5.652 6.566 14.137 1.00 93.00 485 LEU A O 1
ATOM 3922 N N . SER A 1 486 ? 3.739 6.212 12.994 1.00 91.00 486 SER A N 1
ATOM 3923 C CA . SER A 1 486 ? 2.937 5.802 14.138 1.00 91.00 486 SER A CA 1
ATOM 3924 C C . SER A 1 486 ? 3.505 4.590 14.882 1.00 91.00 486 SER A C 1
ATOM 3926 O O . SER A 1 486 ? 4.283 3.806 14.346 1.00 91.00 486 SER A O 1
ATOM 3928 N N . TYR A 1 487 ? 3.129 4.426 16.152 1.00 85.19 487 TYR A N 1
ATOM 3929 C CA . TYR A 1 487 ? 3.504 3.269 16.973 1.00 85.19 487 TYR A CA 1
ATOM 3930 C C . TYR A 1 487 ? 5.015 3.000 16.994 1.00 85.19 487 TYR A C 1
ATOM 3932 O O . TYR A 1 487 ? 5.477 1.884 16.765 1.00 85.19 487 TYR A O 1
ATOM 3940 N N . ASN A 1 488 ? 5.774 4.044 17.311 1.00 85.25 488 ASN A N 1
ATOM 3941 C CA . ASN A 1 488 ? 7.205 3.981 17.581 1.00 85.25 488 ASN A CA 1
ATOM 3942 C C . ASN A 1 488 ? 7.496 4.449 19.011 1.00 85.25 488 ASN A C 1
ATOM 3944 O O . ASN A 1 488 ? 6.604 4.853 19.755 1.00 85.25 488 ASN A O 1
ATOM 3948 N N . THR A 1 489 ? 8.762 4.414 19.410 1.00 91.88 489 THR A N 1
ATOM 3949 C CA . THR A 1 489 ? 9.227 4.901 20.719 1.00 91.88 489 THR A CA 1
ATOM 3950 C C . THR A 1 489 ? 9.756 6.339 20.654 1.00 91.88 489 THR A C 1
ATOM 3952 O O . THR A 1 489 ? 10.636 6.725 21.424 1.00 91.88 489 THR A O 1
ATOM 3955 N N . PHE A 1 490 ? 9.223 7.143 19.728 1.00 89.88 490 PHE A N 1
ATOM 3956 C CA . PHE A 1 490 ? 9.547 8.563 19.611 1.00 89.88 490 PHE A CA 1
ATOM 3957 C C . PHE A 1 490 ? 8.978 9.386 20.777 1.00 89.88 490 PHE A C 1
ATOM 3959 O O . PHE A 1 490 ? 7.943 9.069 21.367 1.00 89.88 490 PHE A O 1
ATOM 3966 N N . HIS A 1 491 ? 9.645 10.499 21.048 1.00 91.44 491 HIS A N 1
ATOM 3967 C CA . HIS A 1 491 ? 9.311 11.542 22.006 1.00 91.44 491 HIS A CA 1
ATOM 3968 C C . HIS A 1 491 ? 9.418 12.901 21.312 1.00 91.44 491 HIS A C 1
ATOM 3970 O O . HIS A 1 491 ? 10.096 13.814 21.791 1.00 91.44 491 HIS A O 1
ATOM 3976 N N . LEU A 1 492 ? 8.715 13.054 20.186 1.00 90.56 492 LEU A N 1
ATOM 3977 C CA . LEU A 1 492 ? 8.822 14.245 19.339 1.00 90.56 492 LEU A CA 1
ATOM 3978 C C . LEU A 1 492 ? 8.475 15.540 20.092 1.00 90.56 492 LEU A C 1
ATOM 3980 O O . LEU A 1 492 ? 9.001 16.602 19.765 1.00 90.56 492 LEU A O 1
ATOM 3984 N N . ASN A 1 493 ? 7.616 15.457 21.118 1.00 92.06 493 ASN A N 1
ATOM 3985 C CA . ASN A 1 493 ? 7.028 16.559 21.894 1.00 92.06 493 ASN A CA 1
ATOM 3986 C C . ASN A 1 493 ? 6.186 17.551 21.060 1.00 92.06 493 ASN A C 1
ATOM 3988 O O . ASN A 1 493 ? 5.106 17.934 21.500 1.00 92.06 493 ASN A O 1
ATOM 3992 N N . GLN A 1 494 ? 6.620 17.938 19.863 1.00 93.75 494 GLN A N 1
ATOM 3993 C CA . GLN A 1 494 ? 5.908 18.784 18.906 1.00 93.75 494 GLN A CA 1
ATOM 3994 C C . GLN A 1 494 ? 5.874 18.120 17.525 1.00 93.75 494 GLN A C 1
ATOM 3996 O O . GLN A 1 494 ? 6.700 17.261 17.221 1.00 93.75 494 GLN A O 1
ATOM 4001 N N . ILE A 1 495 ? 4.933 18.535 16.673 1.00 93.25 495 ILE A N 1
ATOM 4002 C CA . ILE A 1 495 ? 4.942 18.139 15.260 1.00 93.25 495 ILE A CA 1
ATOM 4003 C C . ILE A 1 495 ? 6.167 18.800 14.605 1.00 93.25 495 ILE A C 1
ATOM 4005 O O . ILE A 1 495 ? 6.347 20.013 14.764 1.00 93.25 495 ILE A O 1
ATOM 4009 N N . PRO A 1 496 ? 7.032 18.051 13.895 1.00 91.62 496 PRO A N 1
ATOM 4010 C CA . PRO A 1 496 ? 8.251 18.617 13.333 1.00 91.62 496 PRO A CA 1
ATOM 4011 C C . PRO A 1 496 ? 7.982 19.814 12.409 1.00 91.62 496 PRO A C 1
ATOM 4013 O O . PRO A 1 496 ? 7.017 19.831 11.641 1.00 91.62 496 PRO A O 1
ATOM 4016 N N . LYS A 1 497 ? 8.872 20.817 12.444 1.00 89.38 497 LYS A N 1
ATOM 4017 C CA . LYS A 1 497 ? 8.729 22.039 11.629 1.00 89.38 497 LYS A CA 1
ATOM 4018 C C . LYS A 1 497 ? 8.614 21.735 10.137 1.00 89.38 497 LYS A C 1
ATOM 4020 O O . LYS A 1 497 ? 7.797 22.341 9.466 1.00 89.38 497 LYS A O 1
ATOM 4025 N N . TRP A 1 498 ? 9.376 20.762 9.642 1.00 86.44 498 TRP A N 1
ATOM 4026 C CA . TRP A 1 498 ? 9.334 20.350 8.240 1.00 86.44 498 TRP A CA 1
ATOM 4027 C C . TRP A 1 498 ? 7.986 19.724 7.838 1.00 86.44 498 TRP A C 1
ATOM 4029 O O . TRP A 1 498 ? 7.552 19.935 6.715 1.00 86.44 498 TRP A O 1
ATOM 4039 N N . VAL A 1 499 ? 7.276 19.040 8.748 1.00 89.44 499 VAL A N 1
ATOM 4040 C CA . VAL A 1 499 ? 5.888 18.590 8.503 1.00 89.44 499 VAL A CA 1
ATOM 4041 C C . VAL A 1 499 ? 4.968 19.805 8.429 1.00 89.44 499 VAL A C 1
ATOM 4043 O O . VAL A 1 499 ? 4.162 19.932 7.517 1.00 89.44 499 VAL A O 1
ATOM 4046 N N . THR A 1 500 ? 5.125 20.730 9.379 1.00 89.25 500 THR A N 1
ATOM 4047 C CA . THR A 1 500 ? 4.282 21.930 9.493 1.00 89.25 500 THR A CA 1
ATOM 4048 C C . THR A 1 500 ? 4.448 22.866 8.293 1.00 89.25 500 THR A C 1
ATOM 4050 O O . THR A 1 500 ? 3.487 23.509 7.887 1.00 89.25 500 THR A O 1
ATOM 4053 N N . SER A 1 501 ? 5.647 22.936 7.716 1.00 88.31 501 SER A N 1
ATOM 4054 C CA . SER A 1 501 ? 5.972 23.752 6.542 1.00 88.31 501 SER A CA 1
ATOM 4055 C C . SER A 1 501 ? 5.697 23.062 5.202 1.00 88.31 501 SER A C 1
ATOM 4057 O O . SER A 1 501 ? 5.885 23.700 4.170 1.00 88.31 501 SER A O 1
ATOM 4059 N N . SER A 1 502 ? 5.289 21.788 5.190 1.00 86.19 502 SER A N 1
ATOM 4060 C CA . SER A 1 502 ? 4.991 21.085 3.940 1.00 86.19 502 SER A CA 1
ATOM 4061 C C . SER A 1 502 ? 3.723 21.630 3.282 1.00 86.19 502 SER A C 1
ATOM 4063 O O . SER A 1 502 ? 2.735 21.904 3.963 1.00 86.19 502 SER A O 1
ATOM 4065 N N . LEU A 1 503 ? 3.758 21.751 1.953 1.00 85.06 503 LEU A N 1
ATOM 4066 C CA . LEU A 1 503 ? 2.636 22.209 1.124 1.00 85.06 503 LEU A CA 1
ATOM 4067 C C . LEU A 1 503 ? 1.874 21.051 0.458 1.00 85.06 503 LEU A C 1
ATOM 4069 O O . LEU A 1 503 ? 0.839 21.282 -0.160 1.00 85.06 503 LEU A O 1
ATOM 4073 N N . ILE A 1 504 ? 2.400 19.824 0.543 1.00 84.00 504 ILE A N 1
ATOM 4074 C CA . ILE A 1 504 ? 1.937 18.685 -0.269 1.00 84.00 504 ILE A CA 1
ATOM 4075 C C . ILE A 1 504 ? 1.524 17.455 0.548 1.00 84.00 504 ILE A C 1
ATOM 4077 O O . ILE A 1 504 ? 0.996 16.504 -0.021 1.00 84.00 504 ILE A O 1
ATOM 4081 N N . ILE A 1 505 ? 1.738 17.446 1.871 1.00 87.75 505 ILE A N 1
ATOM 4082 C CA . ILE A 1 505 ? 1.307 16.314 2.704 1.00 87.75 505 ILE A CA 1
ATOM 4083 C C . ILE A 1 505 ? -0.223 16.273 2.731 1.00 87.75 505 ILE A C 1
ATOM 4085 O O . ILE A 1 505 ? -0.863 17.206 3.229 1.00 87.75 505 ILE A O 1
ATOM 4089 N N . TYR A 1 506 ? -0.787 15.169 2.238 1.00 89.31 506 TYR A N 1
ATOM 4090 C CA . TYR A 1 506 ? -2.214 14.870 2.333 1.00 89.31 506 TYR A CA 1
ATOM 4091 C C . TYR A 1 506 ? -2.537 13.818 3.394 1.00 89.31 506 TYR A C 1
ATOM 4093 O O . TYR A 1 506 ? -3.632 13.834 3.955 1.00 89.31 506 TYR A O 1
ATOM 4101 N N . SER A 1 507 ? -1.604 12.915 3.704 1.00 91.56 507 SER A N 1
ATOM 4102 C CA . SER A 1 507 ? -1.790 11.859 4.704 1.00 91.56 507 SER A CA 1
ATOM 4103 C C . SER A 1 507 ? -0.709 11.956 5.774 1.00 91.56 507 SER A C 1
ATOM 4105 O O . SER A 1 507 ? 0.467 11.720 5.504 1.00 91.56 507 SER A O 1
ATOM 4107 N N . LEU A 1 508 ? -1.107 12.309 6.997 1.00 94.56 508 LEU A N 1
ATOM 4108 C CA . LEU A 1 508 ? -0.210 12.464 8.138 1.00 94.56 508 LEU A CA 1
ATOM 4109 C C . LEU A 1 508 ? -0.639 11.564 9.294 1.00 94.56 508 LEU A C 1
ATOM 4111 O O . LEU A 1 508 ? -1.696 11.772 9.888 1.00 94.56 508 LEU A O 1
ATOM 4115 N N . LYS A 1 509 ? 0.216 10.615 9.672 1.00 96.06 509 LYS A N 1
ATOM 4116 C CA . LYS A 1 509 ? -0.032 9.707 10.794 1.00 96.06 509 LYS A CA 1
ATOM 4117 C C . LYS A 1 509 ? 1.135 9.723 11.775 1.00 96.06 509 LYS A C 1
ATOM 4119 O O . LYS A 1 509 ? 2.245 9.291 11.476 1.00 96.06 509 LYS A O 1
ATOM 4124 N N . LEU A 1 510 ? 0.864 10.237 12.970 1.00 96.31 510 LEU A N 1
ATOM 4125 C CA . LEU A 1 510 ? 1.805 10.386 14.083 1.00 96.31 510 LEU A CA 1
ATOM 4126 C C . LEU A 1 510 ? 1.214 9.815 15.383 1.00 96.31 510 LEU A C 1
ATOM 4128 O O . LEU A 1 510 ? 1.454 10.339 16.478 1.00 96.31 510 LEU A O 1
ATOM 4132 N N . ALA A 1 511 ? 0.386 8.773 15.275 1.00 95.00 511 ALA A N 1
ATOM 4133 C CA . ALA A 1 511 ? -0.217 8.140 16.439 1.00 95.00 511 ALA A CA 1
ATOM 4134 C C . ALA A 1 511 ? 0.856 7.489 17.325 1.00 95.00 511 ALA A C 1
ATOM 4136 O O . ALA A 1 511 ? 1.735 6.792 16.825 1.00 95.00 511 ALA A O 1
ATOM 4137 N N . LYS A 1 512 ? 0.799 7.692 18.646 1.00 92.44 512 LYS A N 1
ATOM 4138 C CA . LYS A 1 512 ? 1.788 7.152 19.597 1.00 92.44 512 LYS A CA 1
ATOM 4139 C C . LYS A 1 512 ? 3.243 7.501 19.230 1.00 92.44 512 LYS A C 1
ATOM 4141 O O . LYS A 1 512 ? 4.110 6.633 19.188 1.00 92.44 512 LYS A O 1
ATOM 4146 N N . CYS A 1 513 ? 3.516 8.787 18.990 1.00 92.94 513 CYS A N 1
ATOM 4147 C CA . CYS A 1 513 ? 4.862 9.326 18.714 1.00 92.94 513 CYS A CA 1
ATOM 4148 C C . CYS A 1 513 ? 5.390 10.248 19.835 1.00 92.94 513 CYS A C 1
ATOM 4150 O O . CYS A 1 513 ? 6.336 11.015 19.635 1.00 92.94 513 CYS A O 1
ATOM 4152 N N . GLY A 1 514 ? 4.742 10.235 21.005 1.00 92.75 514 GLY A N 1
ATOM 4153 C CA . GLY A 1 514 ? 5.155 11.020 22.169 1.00 92.75 514 GLY A CA 1
ATOM 4154 C C . GLY A 1 514 ? 4.943 12.532 22.021 1.00 92.75 514 GLY A C 1
ATOM 4155 O O . GLY A 1 514 ? 5.680 13.320 22.619 1.00 92.75 514 GLY A O 1
ATOM 4156 N N . LEU A 1 515 ? 3.947 12.953 21.235 1.00 95.88 515 LEU A N 1
ATOM 4157 C CA . LEU A 1 515 ? 3.572 14.360 21.063 1.00 95.88 515 LEU A CA 1
ATOM 4158 C C . LEU A 1 515 ? 2.944 14.932 22.347 1.00 95.88 515 LEU A C 1
ATOM 4160 O O . LEU A 1 515 ? 2.144 14.266 22.999 1.00 95.88 515 LEU A O 1
ATOM 4164 N N . LYS A 1 516 ? 3.297 16.174 22.703 1.00 95.44 516 LYS A N 1
ATOM 4165 C CA . LYS A 1 516 ? 2.864 16.897 23.919 1.00 95.44 516 LYS A CA 1
ATOM 4166 C C . LYS A 1 516 ? 2.471 18.357 23.640 1.00 95.44 516 LYS A C 1
ATOM 4168 O O . LYS A 1 516 ? 2.569 19.210 24.521 1.00 95.44 516 LYS A O 1
ATOM 4173 N N . LEU A 1 517 ? 2.097 18.676 22.403 1.00 95.06 517 LEU A N 1
ATOM 4174 C CA . LEU A 1 517 ? 1.741 20.039 22.009 1.00 95.06 517 LEU A CA 1
ATOM 4175 C C . LEU A 1 517 ? 0.313 20.414 22.432 1.00 95.06 517 LEU A C 1
ATOM 4177 O O . LEU A 1 517 ? -0.525 19.554 22.714 1.00 95.06 517 LEU A O 1
ATOM 4181 N N . LYS A 1 518 ? 0.032 21.717 22.416 1.00 95.81 518 LYS A N 1
ATOM 4182 C CA . LYS A 1 518 ? -1.335 22.227 22.329 1.00 95.81 518 LYS A CA 1
ATOM 4183 C C . LYS A 1 518 ? -1.723 22.330 20.865 1.00 95.81 518 LYS A C 1
ATOM 4185 O O . LYS A 1 518 ? -0.997 22.934 20.080 1.00 95.81 518 LYS A O 1
ATOM 4190 N N . LEU A 1 519 ? -2.852 21.742 20.499 1.00 94.62 519 LEU A N 1
ATOM 4191 C CA . LEU A 1 519 ? -3.279 21.682 19.108 1.00 94.62 519 LEU A CA 1
ATOM 4192 C C . LEU A 1 519 ? -3.637 23.067 18.544 1.00 94.62 519 LEU A C 1
ATOM 4194 O O . LEU A 1 519 ? -3.425 23.302 17.360 1.00 94.62 519 LEU A O 1
ATOM 4198 N N . ASP A 1 520 ? -4.059 24.005 19.400 1.00 92.56 520 ASP A N 1
ATOM 4199 C CA . ASP A 1 520 ? -4.289 25.416 19.048 1.00 92.56 520 ASP A CA 1
ATOM 4200 C C . ASP A 1 520 ? -3.043 26.112 18.477 1.00 92.56 520 ASP A C 1
ATOM 4202 O O . ASP A 1 520 ? -3.145 27.031 17.659 1.00 92.56 520 ASP A O 1
ATOM 4206 N N . ASP A 1 521 ? -1.859 25.678 18.919 1.00 90.31 521 ASP A N 1
ATOM 4207 C CA . ASP A 1 521 ? -0.583 26.268 18.522 1.00 90.31 521 ASP A CA 1
ATOM 4208 C C . ASP A 1 521 ? -0.090 25.712 17.178 1.00 90.31 521 ASP A C 1
ATOM 4210 O O . ASP A 1 521 ? 0.805 26.292 16.556 1.00 90.31 521 ASP A O 1
ATOM 4214 N N . TRP A 1 522 ? -0.668 24.605 16.699 1.00 91.75 522 TRP A N 1
ATOM 4215 C CA . TRP A 1 522 ? -0.274 24.008 15.432 1.00 91.75 522 TRP A CA 1
ATOM 4216 C C . TRP A 1 522 ? -0.935 24.725 14.256 1.00 91.75 522 TRP A C 1
ATOM 4218 O O . TRP A 1 522 ? -2.150 24.699 14.066 1.00 91.75 522 TRP A O 1
ATOM 4228 N N . LYS A 1 523 ? -0.098 25.377 13.448 1.00 87.50 523 LYS A N 1
ATOM 4229 C CA . LYS A 1 523 ? -0.505 26.159 12.281 1.00 87.50 523 LYS A CA 1
ATOM 4230 C C . LYS A 1 523 ? 0.241 25.630 11.055 1.00 87.50 523 LYS A C 1
ATOM 4232 O O . LYS A 1 523 ? 1.342 26.115 10.791 1.00 87.50 523 LYS A O 1
ATOM 4237 N N . PRO A 1 524 ? -0.291 24.610 10.359 1.00 86.44 524 PRO A N 1
ATOM 4238 C CA . PRO A 1 524 ? 0.321 24.136 9.125 1.00 86.44 524 PRO A CA 1
ATOM 4239 C C . PRO A 1 524 ? 0.330 25.251 8.071 1.00 86.44 524 PRO A C 1
ATOM 4241 O O . PRO A 1 524 ? -0.578 26.086 8.044 1.00 86.44 524 PRO A O 1
ATOM 4244 N N . ALA A 1 525 ? 1.376 25.271 7.242 1.00 82.56 525 ALA A N 1
ATOM 4245 C CA . ALA A 1 525 ? 1.565 26.259 6.183 1.00 82.56 525 ALA A CA 1
ATOM 4246 C C . ALA A 1 525 ? 0.408 26.229 5.185 1.00 82.56 525 ALA A C 1
ATOM 4248 O O . ALA A 1 525 ? -0.088 27.289 4.817 1.00 82.56 525 ALA A O 1
ATOM 4249 N N . GLU A 1 526 ? -0.062 25.025 4.838 1.00 78.44 526 GLU A N 1
ATOM 4250 C CA . GLU A 1 526 ? -1.277 24.829 4.060 1.00 78.44 526 GLU A CA 1
ATOM 4251 C C . GLU A 1 526 ? -2.224 23.837 4.723 1.00 78.44 526 GLU A C 1
ATOM 4253 O O . GLU A 1 526 ? -1.815 22.827 5.288 1.00 78.44 526 GLU A O 1
ATOM 4258 N N . THR A 1 527 ? -3.516 24.160 4.696 1.00 68.38 527 THR A N 1
ATOM 4259 C CA . THR A 1 527 ? -4.575 23.378 5.364 1.00 68.38 527 THR A CA 1
ATOM 4260 C C . THR A 1 527 ? -5.458 22.619 4.379 1.00 68.38 527 THR A C 1
ATOM 4262 O O . THR A 1 527 ? -6.120 21.659 4.762 1.00 68.38 527 THR A O 1
ATOM 4265 N N . TYR A 1 528 ? -5.463 23.005 3.103 1.00 69.06 528 TYR A N 1
ATOM 4266 C CA . TYR A 1 528 ? -6.296 22.378 2.075 1.00 69.06 528 TYR A CA 1
ATOM 4267 C C . TYR A 1 528 ? -5.709 21.086 1.494 1.00 69.06 528 TYR A C 1
ATOM 4269 O O . TYR A 1 528 ? -6.417 20.397 0.769 1.00 69.06 528 TYR A O 1
ATOM 4277 N N . SER A 1 529 ? -4.453 20.746 1.796 1.00 69.94 529 SER A N 1
ATOM 4278 C CA . SER A 1 529 ? -3.822 19.521 1.296 1.00 69.94 529 SER A CA 1
ATOM 4279 C C . SER A 1 529 ? -4.201 18.272 2.094 1.00 69.94 529 SER A C 1
ATOM 4281 O O . SER A 1 529 ? -4.131 17.184 1.544 1.00 69.94 529 SER A O 1
ATOM 4283 N N . TYR A 1 530 ? -4.583 18.398 3.373 1.00 84.31 530 TYR A N 1
ATOM 4284 C CA . TYR A 1 530 ? -4.795 17.246 4.257 1.00 84.31 530 TYR A CA 1
ATOM 4285 C C . TYR A 1 530 ? -6.117 16.522 3.985 1.00 84.31 530 TYR A C 1
ATOM 4287 O O . TYR A 1 530 ? -7.193 17.052 4.269 1.00 84.31 530 TYR A O 1
ATOM 4295 N N . ASP A 1 531 ? -6.014 15.263 3.568 1.00 90.38 531 ASP A N 1
ATOM 4296 C CA . ASP A 1 531 ? -7.122 14.313 3.468 1.00 90.38 531 ASP A CA 1
ATOM 4297 C C . ASP A 1 531 ? -7.250 13.473 4.749 1.00 90.38 531 ASP A C 1
ATOM 4299 O O . ASP A 1 531 ? -8.360 13.205 5.219 1.00 90.38 531 ASP A O 1
ATOM 4303 N N . TYR A 1 532 ? -6.123 13.080 5.351 1.00 92.81 532 TYR A N 1
ATOM 4304 C CA . TYR A 1 532 ? -6.082 12.193 6.514 1.00 92.81 532 TYR A CA 1
ATOM 4305 C C . TYR A 1 532 ? -5.096 12.688 7.567 1.00 92.81 532 TYR A C 1
ATOM 4307 O O . TYR A 1 532 ? -3.919 12.905 7.281 1.00 92.81 532 TYR A O 1
ATOM 4315 N N . ILE A 1 533 ? -5.567 12.813 8.808 1.00 95.81 533 ILE A N 1
ATOM 4316 C CA . ILE A 1 533 ? -4.731 13.153 9.961 1.00 95.81 533 ILE A CA 1
ATOM 4317 C C . ILE A 1 533 ? -5.017 12.166 11.095 1.00 95.81 533 ILE A C 1
ATOM 4319 O O . ILE A 1 533 ? -6.148 12.086 11.578 1.00 95.81 533 ILE A O 1
ATOM 4323 N N . ASP A 1 534 ? -3.986 11.456 11.551 1.00 97.69 534 ASP A N 1
ATOM 4324 C CA . ASP A 1 534 ? -4.024 10.628 12.758 1.00 97.69 534 ASP A CA 1
ATOM 4325 C C . ASP A 1 534 ? -2.966 11.080 13.772 1.00 97.69 534 ASP A C 1
ATOM 4327 O O . ASP A 1 534 ? -1.762 10.990 13.537 1.00 97.69 534 ASP A O 1
ATOM 4331 N N . LEU A 1 535 ? -3.430 11.565 14.920 1.00 97.50 535 LEU A N 1
ATOM 4332 C CA . LEU A 1 535 ? -2.631 12.039 16.048 1.00 97.50 535 LEU A CA 1
ATOM 4333 C C . LEU A 1 535 ? -2.971 11.279 17.345 1.00 97.50 535 LEU A C 1
ATOM 4335 O O . LEU A 1 535 ? -2.708 11.770 18.449 1.00 97.50 535 LEU A O 1
ATOM 4339 N N . SER A 1 536 ? -3.581 10.099 17.231 1.00 96.69 536 SER A N 1
ATOM 4340 C CA . SER A 1 536 ? -4.092 9.314 18.361 1.00 96.69 536 SER A CA 1
ATOM 4341 C C . SER A 1 536 ? -2.998 8.860 19.339 1.00 96.69 536 SER A C 1
ATOM 4343 O O . SER A 1 536 ? -1.822 8.797 18.997 1.00 96.69 536 SER A O 1
ATOM 4345 N N . GLU A 1 537 ? -3.377 8.512 20.568 1.00 94.56 537 GLU A N 1
ATOM 4346 C CA . GLU A 1 537 ? -2.502 7.904 21.581 1.00 94.56 537 GLU A CA 1
ATOM 4347 C C . GLU A 1 537 ? -1.251 8.747 21.891 1.00 94.56 537 GLU A C 1
ATOM 4349 O O . GLU A 1 537 ? -0.131 8.244 21.998 1.00 94.56 537 GLU A O 1
ATOM 4354 N N . ASN A 1 538 ? -1.435 10.060 22.015 1.00 94.56 538 ASN A N 1
ATOM 4355 C CA . ASN A 1 538 ? -0.393 11.014 22.381 1.00 94.56 538 ASN A CA 1
ATOM 4356 C C . ASN A 1 538 ? -0.792 11.768 23.665 1.00 94.56 538 ASN A C 1
ATOM 4358 O O . ASN A 1 538 ? -1.716 11.401 24.386 1.00 94.56 538 ASN A O 1
ATOM 4362 N N . LYS A 1 539 ? -0.059 12.829 24.003 1.00 95.62 539 LYS A N 1
ATOM 4363 C CA . LYS A 1 539 ? -0.361 13.730 25.121 1.00 95.62 539 LYS A CA 1
ATOM 4364 C C . LYS A 1 539 ? -0.721 15.129 24.604 1.00 95.62 539 LYS A C 1
ATOM 4366 O O . LYS A 1 539 ? -0.283 16.132 25.165 1.00 95.62 539 LYS A O 1
ATOM 4371 N N . ILE A 1 540 ? -1.482 15.201 23.514 1.00 97.50 540 ILE A N 1
ATOM 4372 C CA . ILE A 1 540 ? -1.901 16.465 22.898 1.00 97.50 540 ILE A CA 1
ATOM 4373 C C . ILE A 1 540 ? -3.039 17.073 23.720 1.00 97.50 540 ILE A C 1
ATOM 4375 O O . ILE A 1 540 ? -3.945 16.368 24.152 1.00 97.50 540 ILE A O 1
ATOM 4379 N N . SER A 1 541 ? -2.991 18.385 23.937 1.00 97.25 541 SER A N 1
ATOM 4380 C CA . SER A 1 541 ? -4.025 19.144 24.656 1.00 97.25 541 SER A CA 1
ATOM 4381 C C . SER A 1 541 ? -4.580 20.282 23.796 1.00 97.25 541 SER A C 1
ATOM 4383 O O . SER A 1 541 ? -4.141 20.472 22.663 1.00 97.25 541 SER A O 1
ATOM 4385 N N . GLY A 1 542 ? -5.542 21.046 24.314 1.00 96.25 542 GLY A N 1
ATOM 4386 C CA . GLY A 1 542 ? -6.124 22.185 23.596 1.00 96.25 542 GLY A CA 1
ATOM 4387 C C . GLY A 1 542 ? -7.284 21.807 22.672 1.00 96.25 542 GLY A C 1
ATOM 4388 O O . GLY A 1 542 ? -7.965 20.805 22.911 1.00 96.25 542 GLY A O 1
ATOM 4389 N N . SER A 1 543 ? -7.523 22.627 21.647 1.00 95.56 543 SER A N 1
ATOM 4390 C CA . SER A 1 543 ? -8.658 22.526 20.726 1.00 95.56 543 SER A CA 1
ATOM 4391 C C . SER A 1 543 ? -8.226 22.278 19.272 1.00 95.56 543 SER A C 1
ATOM 4393 O O . SER A 1 543 ? -7.340 22.964 18.764 1.00 95.56 543 SER A O 1
ATOM 4395 N N . PRO A 1 544 ? -8.880 21.348 18.547 1.00 94.00 544 PRO A N 1
ATOM 4396 C CA . PRO A 1 544 ? -8.689 21.167 17.110 1.00 94.00 544 PRO A CA 1
ATOM 4397 C C . PRO A 1 544 ? -9.463 22.194 16.268 1.00 94.00 544 PRO A C 1
ATOM 4399 O O . PRO A 1 544 ? -9.276 22.241 15.055 1.00 94.00 544 PRO A O 1
ATOM 4402 N N . VAL A 1 545 ? -10.345 23.002 16.870 1.00 92.56 545 VAL A N 1
ATOM 4403 C CA . VAL A 1 545 ? -11.250 23.920 16.152 1.00 92.56 545 VAL A CA 1
ATOM 4404 C C . VAL A 1 545 ? -10.511 24.862 15.186 1.00 92.56 545 VAL A C 1
ATOM 4406 O O . VAL A 1 545 ? -10.954 24.971 14.041 1.00 92.56 545 VAL A O 1
ATOM 4409 N N . PRO A 1 546 ? -9.379 25.505 15.553 1.00 90.19 546 PRO A N 1
ATOM 4410 C CA . PRO A 1 546 ? -8.653 26.377 14.625 1.00 90.19 546 PRO A CA 1
ATOM 4411 C C . PRO A 1 546 ? -8.165 25.664 13.355 1.00 90.19 546 PRO A C 1
ATOM 4413 O O . PRO A 1 546 ? -8.134 26.278 12.288 1.00 90.19 546 PRO A O 1
ATOM 4416 N N . LEU A 1 547 ? -7.807 24.382 13.469 1.00 89.19 547 LEU A N 1
ATOM 4417 C CA . LEU A 1 547 ? -7.352 23.541 12.363 1.00 89.19 547 LEU A CA 1
ATOM 4418 C C . LEU A 1 547 ? -8.538 23.037 11.533 1.00 89.19 547 LEU A C 1
ATOM 4420 O O . LEU A 1 547 ? -8.588 23.224 10.318 1.00 89.19 547 LEU A O 1
ATOM 4424 N N . LEU A 1 548 ? -9.517 22.415 12.192 1.00 88.44 548 LEU A N 1
ATOM 4425 C CA . LEU A 1 548 ? -10.640 21.761 11.521 1.00 88.44 548 LEU A CA 1
ATOM 4426 C C . LEU A 1 548 ? -11.561 22.757 10.811 1.00 88.44 548 LEU A C 1
ATOM 4428 O O . LEU A 1 548 ? -12.080 22.463 9.740 1.00 88.44 548 LEU A O 1
ATOM 4432 N N . ASN A 1 549 ? -11.672 23.989 11.313 1.00 86.31 549 ASN A N 1
ATOM 4433 C CA . ASN A 1 549 ? -12.464 25.020 10.641 1.00 86.31 549 ASN A CA 1
ATOM 4434 C C . ASN A 1 549 ? -11.837 25.521 9.325 1.00 86.31 549 ASN A C 1
ATOM 4436 O O . ASN A 1 549 ? -12.532 26.196 8.559 1.00 86.31 549 ASN A O 1
ATOM 4440 N N . ARG A 1 550 ? -10.558 25.206 9.068 1.00 84.38 550 ARG A N 1
ATOM 4441 C CA . ARG A 1 550 ? -9.784 25.637 7.889 1.00 84.38 550 ARG A CA 1
ATOM 4442 C C . ARG A 1 550 ? -9.463 24.505 6.904 1.00 84.38 550 ARG A C 1
ATOM 4444 O O . ARG A 1 550 ? -8.918 24.773 5.843 1.00 84.38 550 ARG A O 1
ATOM 4451 N N . THR A 1 551 ? -9.789 23.256 7.229 1.00 85.06 551 THR A N 1
ATOM 4452 C CA . THR A 1 551 ? -9.433 22.071 6.427 1.00 85.06 551 THR A CA 1
ATOM 4453 C C . THR A 1 551 ? -10.656 21.560 5.652 1.00 85.06 551 THR A C 1
ATOM 4455 O O . THR A 1 551 ? -11.322 20.608 6.044 1.00 85.06 551 THR A O 1
ATOM 4458 N N . ASP A 1 552 ? -10.990 22.205 4.527 1.00 85.56 552 ASP A N 1
ATOM 4459 C CA . ASP A 1 552 ? -12.206 21.875 3.755 1.00 85.56 552 ASP A CA 1
ATOM 4460 C C . ASP A 1 552 ? -12.140 20.523 3.006 1.00 85.56 552 ASP A C 1
ATOM 4462 O O . ASP A 1 552 ? -13.177 19.985 2.600 1.00 85.56 552 ASP A O 1
ATOM 4466 N N . TYR A 1 553 ? -10.938 19.967 2.831 1.00 87.44 553 TYR A N 1
ATOM 4467 C CA . TYR A 1 553 ? -10.685 18.725 2.090 1.00 87.44 553 TYR A CA 1
ATOM 4468 C C . TYR A 1 553 ? -10.603 17.479 2.978 1.00 87.44 553 TYR A C 1
ATOM 4470 O O . TYR A 1 553 ? -10.703 16.371 2.456 1.00 87.44 553 TYR A O 1
ATOM 4478 N N . LEU A 1 554 ? -10.530 17.658 4.302 1.00 91.25 554 LEU A N 1
ATOM 4479 C CA . LEU A 1 554 ? -10.289 16.580 5.253 1.00 91.25 554 LEU A CA 1
ATOM 4480 C C . LEU A 1 554 ? -11.369 15.494 5.178 1.00 91.25 554 LEU A C 1
ATOM 4482 O O . LEU A 1 554 ? -12.565 15.766 5.294 1.00 91.25 554 LEU A O 1
ATOM 4486 N N . VAL A 1 555 ? -10.924 14.248 5.024 1.00 94.44 555 VAL A N 1
ATOM 4487 C CA . VAL A 1 555 ? -11.756 13.042 4.926 1.00 94.44 555 VAL A CA 1
ATOM 4488 C C . VAL A 1 555 ? -11.742 12.259 6.238 1.00 94.44 555 VAL A C 1
ATOM 4490 O O . VAL A 1 555 ? -12.778 11.725 6.649 1.00 94.44 555 VAL A O 1
ATOM 4493 N N . GLY A 1 556 ? -10.598 12.196 6.924 1.00 95.94 556 GLY A N 1
ATOM 4494 C CA . GLY A 1 556 ? -10.449 11.465 8.182 1.00 95.94 556 GLY A CA 1
ATOM 4495 C C . GLY A 1 556 ? -9.635 12.210 9.231 1.00 95.94 556 GLY A C 1
ATOM 4496 O O . GLY A 1 556 ? -8.531 12.675 8.954 1.00 95.94 556 GLY A O 1
ATOM 4497 N N . PHE A 1 557 ? -10.172 12.276 10.449 1.00 96.69 557 PHE A N 1
ATOM 4498 C CA . PHE A 1 557 ? -9.506 12.862 11.607 1.00 96.69 557 PHE A CA 1
ATOM 4499 C C . PHE A 1 557 ? -9.572 11.919 12.812 1.00 96.69 557 PHE A C 1
ATOM 4501 O O . PHE A 1 557 ? -10.649 11.667 13.365 1.00 96.69 557 PHE A O 1
ATOM 4508 N N . TRP A 1 558 ? -8.416 11.410 13.235 1.00 98.31 558 TRP A N 1
ATOM 4509 C CA . TRP A 1 558 ? -8.269 10.533 14.395 1.00 98.31 558 TRP A CA 1
ATOM 4510 C C . TRP A 1 558 ? -7.362 11.190 15.431 1.00 98.31 558 TRP A C 1
ATOM 4512 O O . TRP A 1 558 ? -6.230 11.564 15.145 1.00 98.31 558 TRP A O 1
ATOM 4522 N N . VAL A 1 559 ? -7.866 11.366 16.650 1.00 97.12 559 VAL A N 1
ATOM 4523 C CA . VAL A 1 559 ? -7.102 11.969 17.754 1.00 97.12 559 VAL A CA 1
ATOM 4524 C C . VAL A 1 559 ? -7.492 11.349 19.098 1.00 97.12 559 VAL A C 1
ATOM 4526 O O . VAL A 1 559 ? -7.444 11.986 20.152 1.00 97.12 559 VAL A O 1
ATOM 4529 N N . SER A 1 560 ? -7.896 10.078 19.080 1.00 97.12 560 SER A N 1
ATOM 4530 C CA . SER A 1 560 ? -8.337 9.385 20.290 1.00 97.12 560 SER A CA 1
ATOM 4531 C C . SER A 1 560 ? -7.205 9.191 21.293 1.00 97.12 560 SER A C 1
ATOM 4533 O O . SER A 1 560 ? -6.057 9.071 20.880 1.00 97.12 560 SER A O 1
ATOM 4535 N N . GLY A 1 561 ? -7.504 9.108 22.589 1.00 91.56 561 GLY A N 1
ATOM 4536 C CA . GLY A 1 561 ? -6.490 8.844 23.618 1.00 91.56 561 GLY A CA 1
ATOM 4537 C C . GLY A 1 561 ? -5.519 10.011 23.795 1.00 91.56 561 GLY A C 1
ATOM 4538 O O . GLY A 1 561 ? -4.308 9.819 23.771 1.00 91.56 561 GLY A O 1
ATOM 4539 N N . ASN A 1 562 ? -6.056 11.225 23.917 1.00 96.38 562 ASN A N 1
ATOM 4540 C CA . ASN A 1 562 ? -5.310 12.465 24.141 1.00 96.38 562 ASN A CA 1
ATOM 4541 C C . ASN A 1 562 ? -5.943 13.251 25.313 1.00 96.38 562 ASN A C 1
ATOM 4543 O O . ASN A 1 562 ? -6.782 12.741 26.052 1.00 96.38 562 ASN A O 1
ATOM 4547 N N . MET A 1 563 ? -5.521 14.498 25.521 1.00 97.06 563 MET A N 1
ATOM 4548 C CA . MET A 1 563 ? -6.025 15.407 26.560 1.00 97.06 563 MET A CA 1
ATOM 4549 C C . MET A 1 563 ? -6.730 16.626 25.941 1.00 97.06 563 MET A C 1
ATOM 4551 O O . MET A 1 563 ? -6.641 17.739 26.472 1.00 97.06 563 MET A O 1
ATOM 4555 N N . LEU A 1 564 ? -7.380 16.456 24.783 1.00 97.31 564 LEU A N 1
ATOM 4556 C CA . LEU A 1 564 ? -8.093 17.549 24.122 1.00 97.31 564 LEU A CA 1
ATOM 4557 C C . LEU A 1 564 ? -9.271 18.003 24.975 1.00 97.31 564 LEU A C 1
ATOM 4559 O O . LEU A 1 564 ? -10.079 17.181 25.398 1.00 97.31 564 LEU A O 1
ATOM 4563 N N . LYS A 1 565 ? -9.392 19.314 25.180 1.00 97.06 565 LYS A N 1
ATOM 4564 C CA . LYS A 1 565 ? -10.469 19.923 25.963 1.00 97.06 565 LYS A CA 1
ATOM 4565 C C . LYS A 1 565 ? -11.031 21.113 25.204 1.00 97.06 565 LYS A C 1
ATOM 4567 O O . LYS A 1 565 ? -10.411 22.173 25.157 1.00 97.06 565 LYS A O 1
ATOM 4572 N N . PHE A 1 566 ? -12.209 20.935 24.623 1.00 96.69 566 PHE A N 1
ATOM 4573 C CA . PHE A 1 566 ? -12.901 21.961 23.849 1.00 96.69 566 PHE A CA 1
ATOM 4574 C C . PHE A 1 566 ? -14.400 21.665 23.777 1.00 96.69 566 PHE A C 1
ATOM 4576 O O . PHE A 1 566 ? -14.823 20.532 24.017 1.00 96.69 566 PHE A O 1
ATOM 4583 N N . ASN A 1 567 ? -15.187 22.688 23.434 1.00 96.94 567 ASN A N 1
ATOM 4584 C CA . ASN A 1 567 ? -16.610 22.525 23.166 1.00 96.94 567 ASN A CA 1
ATOM 4585 C C . ASN A 1 567 ? -16.812 21.992 21.738 1.00 96.94 567 ASN A C 1
ATOM 4587 O O . ASN A 1 567 ? -16.461 22.676 20.772 1.00 96.94 567 ASN A O 1
ATOM 4591 N N . ILE A 1 568 ? -17.392 20.799 21.597 1.00 95.12 568 ILE A N 1
ATOM 4592 C CA . ILE A 1 568 ? -17.630 20.166 20.294 1.00 95.12 568 ILE A CA 1
ATOM 4593 C C . ILE A 1 568 ? -18.625 20.940 19.414 1.00 95.12 568 ILE A C 1
ATOM 4595 O O . ILE A 1 568 ? -18.549 20.839 18.194 1.00 95.12 568 ILE A O 1
ATOM 4599 N N . GLU A 1 569 ? -19.505 21.763 19.991 1.00 93.75 569 GLU A N 1
ATOM 4600 C CA . GLU A 1 569 ? -20.449 22.604 19.233 1.00 93.75 569 GLU A CA 1
ATOM 4601 C C . GLU A 1 569 ? -19.730 23.645 18.368 1.00 93.75 569 GLU A C 1
ATOM 4603 O O . GLU A 1 569 ? -20.247 24.088 17.348 1.00 93.75 569 GLU A O 1
ATOM 4608 N N . SER A 1 570 ? -18.509 24.026 18.757 1.00 91.94 570 SER A N 1
ATOM 4609 C CA . SER A 1 570 ? -17.677 24.966 17.998 1.00 91.94 570 SER A CA 1
ATOM 4610 C C . SER A 1 570 ? -16.998 24.327 16.780 1.00 91.94 570 SER A C 1
ATOM 4612 O O . SER A 1 570 ? -16.306 25.020 16.031 1.00 91.94 570 SER A O 1
ATOM 4614 N N . LEU A 1 571 ? -17.153 23.014 16.586 1.00 89.88 571 LEU A N 1
ATOM 4615 C CA . LEU A 1 571 ? -16.503 22.270 15.518 1.00 89.88 571 LEU A CA 1
ATOM 4616 C C . LEU A 1 571 ? -17.289 22.361 14.203 1.00 89.88 571 LEU A C 1
ATOM 4618 O O . LEU A 1 571 ? -18.409 21.861 14.095 1.00 89.88 571 LEU A O 1
ATOM 4622 N N . ARG A 1 572 ? -16.672 22.921 13.155 1.00 88.38 572 ARG A N 1
ATOM 4623 C CA . ARG A 1 572 ? -17.218 22.867 11.793 1.00 88.38 572 ARG A CA 1
ATOM 4624 C C . ARG A 1 572 ? -16.912 21.506 11.162 1.00 88.38 572 ARG A C 1
ATOM 4626 O O . ARG A 1 572 ? -15.794 21.255 10.726 1.00 88.38 572 ARG A O 1
ATOM 4633 N N . ILE A 1 573 ? -17.920 20.642 11.065 1.00 88.62 573 ILE A N 1
ATOM 4634 C CA . ILE A 1 573 ? -17.826 19.367 10.337 1.00 88.62 573 ILE A CA 1
ATOM 4635 C C . ILE A 1 573 ? -18.142 19.620 8.860 1.00 88.62 573 ILE A C 1
ATOM 4637 O O . ILE A 1 573 ? -19.288 19.869 8.483 1.00 88.62 573 ILE A O 1
ATOM 4641 N N . VAL A 1 574 ? -17.111 19.593 8.016 1.00 87.94 574 VAL A N 1
ATOM 4642 C CA . VAL A 1 574 ? -17.251 19.767 6.563 1.00 87.94 574 VAL A CA 1
ATOM 4643 C C . VAL A 1 574 ? -17.850 18.517 5.911 1.00 87.94 574 VAL A C 1
ATOM 4645 O O . VAL A 1 574 ? -17.639 17.402 6.374 1.00 87.94 574 VAL A O 1
ATOM 4648 N N . LYS A 1 575 ? -18.573 18.677 4.793 1.00 87.69 575 LYS A N 1
ATOM 4649 C CA . LYS A 1 575 ? -19.275 17.566 4.107 1.00 87.69 575 LYS A CA 1
ATOM 4650 C C . LYS A 1 575 ? -18.356 16.426 3.646 1.00 87.69 575 LYS A C 1
ATOM 4652 O O . LYS A 1 575 ? -18.819 15.297 3.461 1.00 87.69 575 LYS A O 1
ATOM 4657 N N . ARG A 1 576 ? -17.083 16.742 3.389 1.00 91.38 576 ARG A N 1
ATOM 4658 C CA . ARG A 1 576 ? -16.063 15.772 2.974 1.00 91.38 576 ARG A CA 1
ATOM 4659 C C . ARG A 1 576 ? -15.588 14.886 4.121 1.00 91.38 576 ARG A C 1
ATOM 4661 O O . ARG A 1 576 ? -15.208 13.753 3.845 1.00 91.38 576 ARG A O 1
ATOM 4668 N N . LEU A 1 577 ? -15.679 15.349 5.369 1.00 93.25 577 LEU A N 1
ATOM 4669 C CA . LEU A 1 577 ? -15.262 14.567 6.525 1.00 93.25 577 LEU A CA 1
ATOM 4670 C C . LEU A 1 577 ? -16.170 13.345 6.646 1.00 93.25 577 LEU A C 1
ATOM 4672 O O . LEU A 1 577 ? -17.392 13.473 6.708 1.00 93.25 577 LEU A O 1
ATOM 4676 N N . LYS A 1 578 ? -15.566 12.156 6.643 1.00 94.94 578 LYS A N 1
ATOM 4677 C CA . LYS A 1 578 ? -16.258 10.865 6.748 1.00 94.94 578 LYS A CA 1
ATOM 4678 C C . LYS A 1 578 ? -15.944 10.153 8.048 1.00 94.94 578 LYS A C 1
ATOM 4680 O O . LYS A 1 578 ? -16.827 9.510 8.607 1.00 94.94 578 LYS A O 1
ATOM 4685 N N . ASN A 1 579 ? -14.717 10.277 8.541 1.00 96.19 579 ASN A N 1
ATOM 4686 C CA . ASN A 1 579 ? -14.266 9.563 9.728 1.00 96.19 579 ASN A CA 1
ATOM 4687 C C . ASN A 1 579 ? -13.823 10.553 10.801 1.00 96.19 579 ASN A C 1
ATOM 4689 O O . ASN A 1 579 ? -12.919 11.353 10.567 1.00 96.19 579 ASN A O 1
ATOM 4693 N N . LEU A 1 580 ? -14.434 10.469 11.981 1.00 96.56 580 LEU A N 1
ATOM 4694 C CA . LEU A 1 580 ? -14.063 11.283 13.133 1.00 96.56 580 LEU A CA 1
ATOM 4695 C C . LEU A 1 580 ? -13.934 10.410 14.378 1.00 96.56 580 LEU A C 1
ATOM 4697 O O . LEU A 1 580 ? -14.907 9.798 14.822 1.00 96.56 580 LEU A O 1
ATOM 4701 N N . ASN A 1 581 ? -12.741 10.380 14.966 1.00 97.62 581 ASN A N 1
ATOM 4702 C CA . ASN A 1 581 ? -12.500 9.703 16.233 1.00 97.62 581 ASN A CA 1
ATOM 4703 C C . ASN A 1 581 ? -11.907 10.668 17.267 1.00 97.62 581 ASN A C 1
ATOM 4705 O O . ASN A 1 581 ? -10.733 11.032 17.196 1.00 97.62 581 ASN A O 1
ATOM 4709 N N . LEU A 1 582 ? -12.736 11.043 18.240 1.00 97.12 582 LEU A N 1
ATOM 4710 C CA . LEU A 1 582 ? -12.405 11.899 19.381 1.00 97.12 582 LEU A CA 1
ATOM 4711 C C . LEU A 1 582 ? -12.404 11.116 20.704 1.00 97.12 582 LEU A C 1
ATOM 4713 O O . LEU A 1 582 ? -12.312 11.723 21.769 1.00 97.12 582 LEU A O 1
ATOM 4717 N N . SER A 1 583 ? -12.544 9.787 20.669 1.00 96.81 583 SER A N 1
ATOM 4718 C CA . SER A 1 583 ? -12.726 8.993 21.890 1.00 96.81 583 SER A CA 1
ATOM 4719 C C . SER A 1 583 ? -11.563 9.113 22.876 1.00 96.81 583 SER A C 1
ATOM 4721 O O . SER A 1 583 ? -10.429 9.359 22.470 1.00 96.81 583 SER A O 1
ATOM 4723 N N . ARG A 1 584 ? -11.824 8.925 24.173 1.00 96.69 584 ARG A N 1
ATOM 4724 C CA . ARG A 1 584 ? -10.813 9.045 25.241 1.00 96.69 584 ARG A CA 1
ATOM 4725 C C . ARG A 1 584 ? -10.111 10.412 25.217 1.00 96.69 584 ARG A C 1
ATOM 4727 O O . ARG A 1 584 ? -8.905 10.496 24.983 1.00 96.69 584 ARG A O 1
ATOM 4734 N N . ASN A 1 585 ? -10.884 11.477 25.408 1.00 96.75 585 ASN A N 1
ATOM 4735 C CA . ASN A 1 585 ? -10.410 12.859 25.545 1.00 96.75 585 ASN A CA 1
ATOM 4736 C C . ASN A 1 585 ? -11.225 13.578 26.644 1.00 96.75 585 ASN A C 1
ATOM 4738 O O . ASN A 1 585 ? -11.940 12.943 27.413 1.00 96.75 585 ASN A O 1
ATOM 4742 N N . LEU A 1 586 ? -11.104 14.904 26.744 1.00 96.62 586 LEU A N 1
ATOM 4743 C CA . LEU A 1 586 ? -11.848 15.760 27.676 1.00 96.62 586 LEU A CA 1
ATOM 4744 C C . LEU A 1 586 ? -12.821 16.694 26.926 1.00 96.62 586 LEU A C 1
ATOM 4746 O O . LEU A 1 586 ? -13.025 17.846 27.324 1.00 96.62 586 LEU A O 1
ATOM 4750 N N . VAL A 1 587 ? -13.368 16.240 25.793 1.00 97.75 587 VAL A N 1
ATOM 4751 C CA . VAL A 1 587 ? -14.267 17.033 24.939 1.00 97.75 587 VAL A CA 1
ATOM 4752 C C . VAL A 1 587 ? -15.626 17.183 25.614 1.00 97.75 587 VAL A C 1
ATOM 4754 O O . VAL A 1 587 ? -16.154 16.210 26.136 1.00 97.75 587 VAL A O 1
ATOM 4757 N N . PHE A 1 588 ? -16.206 18.382 25.587 1.00 97.62 588 PHE A N 1
ATOM 4758 C CA . PHE A 1 588 ? -17.476 18.681 26.253 1.00 97.62 588 PHE A CA 1
ATOM 4759 C C . PHE A 1 588 ? -18.466 19.403 25.330 1.00 97.62 588 PHE A C 1
ATOM 4761 O O . PHE A 1 588 ? -18.127 19.765 24.203 1.00 97.62 588 PHE A O 1
ATOM 4768 N N . GLY A 1 589 ? -19.694 19.614 25.810 1.00 96.50 589 GLY A N 1
ATOM 4769 C CA . GLY A 1 589 ? -20.776 20.263 25.059 1.00 96.50 589 GLY A CA 1
ATOM 4770 C C . GLY A 1 589 ? -21.727 19.273 24.383 1.00 96.50 589 GLY A C 1
ATOM 4771 O O . GLY A 1 589 ? -21.704 18.074 24.681 1.00 96.50 589 GLY A O 1
ATOM 4772 N N . LYS A 1 590 ? -22.592 19.780 23.498 1.00 95.88 590 LYS A N 1
ATOM 4773 C CA . LYS A 1 590 ? -23.599 18.982 22.781 1.00 95.88 590 LYS A CA 1
ATOM 4774 C C . LYS A 1 590 ? -23.115 18.569 21.398 1.00 95.88 590 LYS A C 1
ATOM 4776 O O . LYS A 1 590 ? -22.515 19.357 20.678 1.00 95.88 590 LYS A O 1
ATOM 4781 N N . LEU A 1 591 ? -23.418 17.341 20.986 1.00 94.62 591 LEU A N 1
ATOM 4782 C CA . LEU A 1 591 ? -23.073 16.878 19.640 1.00 94.62 591 LEU A CA 1
ATOM 4783 C C . LEU A 1 591 ? -23.814 17.708 18.570 1.00 94.62 591 LEU A C 1
ATOM 4785 O O . LEU A 1 591 ? -25.043 17.767 18.612 1.00 94.62 591 LEU A O 1
ATOM 4789 N N . PRO A 1 592 ? -23.110 18.319 17.598 1.00 93.31 592 PRO A N 1
ATOM 4790 C CA . PRO A 1 592 ? -23.759 19.062 16.524 1.00 93.31 592 PRO A CA 1
ATOM 4791 C C . PRO A 1 592 ? -24.422 18.111 15.519 1.00 93.31 592 PRO A C 1
ATOM 4793 O O . PRO A 1 592 ? -23.876 17.056 15.209 1.00 93.31 592 PRO A O 1
ATOM 4796 N N . GLU A 1 593 ? -25.549 18.518 14.926 1.00 91.75 593 GLU A N 1
ATOM 4797 C CA . GLU A 1 593 ? -26.308 17.734 13.927 1.00 91.75 593 GLU A CA 1
ATOM 4798 C C . GLU A 1 593 ? -25.451 17.197 12.769 1.00 91.75 593 GLU A C 1
ATOM 4800 O O . GLU A 1 593 ? -25.676 16.097 12.260 1.00 91.75 593 GLU A O 1
ATOM 4805 N N . ALA A 1 594 ? -24.410 17.940 12.386 1.00 90.94 594 ALA A N 1
ATOM 4806 C CA . ALA A 1 594 ? -23.510 17.584 11.296 1.00 90.94 594 ALA A CA 1
ATOM 4807 C C . ALA A 1 594 ? -22.769 16.243 11.498 1.00 90.94 594 ALA A C 1
ATOM 4809 O O . ALA A 1 594 ? -22.340 15.645 10.511 1.00 90.94 594 ALA A O 1
ATOM 4810 N N . VAL A 1 595 ? -22.661 15.721 12.732 1.00 92.31 595 VAL A N 1
ATOM 4811 C CA . VAL A 1 595 ? -22.057 14.394 12.990 1.00 92.31 595 VAL A CA 1
ATOM 4812 C C . VAL A 1 595 ? -22.823 13.252 12.315 1.00 92.31 595 VAL A C 1
ATOM 4814 O O . VAL A 1 595 ? -22.244 12.205 12.041 1.00 92.31 595 VAL A O 1
ATOM 4817 N N . SER A 1 596 ? -24.109 13.448 12.011 1.00 90.00 596 SER A N 1
ATOM 4818 C CA . SER A 1 596 ? -24.950 12.467 11.312 1.00 90.00 596 SER A CA 1
ATOM 4819 C C . SER A 1 596 ? -24.473 12.162 9.884 1.00 90.00 596 SER A C 1
ATOM 4821 O O . SER A 1 596 ? -24.694 11.060 9.377 1.00 90.00 596 SER A O 1
ATOM 4823 N N . GLY A 1 597 ? -23.784 13.117 9.246 1.00 90.62 597 GLY A N 1
ATOM 4824 C CA . GLY A 1 597 ? -23.253 12.993 7.887 1.00 90.62 597 GLY A CA 1
ATOM 4825 C C . GLY A 1 597 ? -21.961 12.177 7.774 1.00 90.62 597 GLY A C 1
ATOM 4826 O O . GLY A 1 597 ? -21.522 11.897 6.658 1.00 90.62 597 GLY A O 1
ATOM 4827 N N . LEU A 1 598 ? -21.358 11.796 8.904 1.00 93.75 598 LEU A N 1
ATOM 4828 C CA . LEU A 1 598 ? -20.137 10.990 8.956 1.00 93.75 598 LEU A CA 1
ATOM 4829 C C . LEU A 1 598 ? -20.433 9.525 8.608 1.00 93.75 598 LEU A C 1
ATOM 4831 O O . LEU A 1 598 ? -21.541 9.038 8.820 1.00 93.75 598 LEU A O 1
ATOM 4835 N N . ASP A 1 599 ? -19.440 8.793 8.116 1.00 94.44 599 ASP A N 1
ATOM 4836 C CA . ASP A 1 599 ? -19.517 7.345 7.881 1.00 94.44 599 ASP A CA 1
ATOM 4837 C C . ASP A 1 599 ? -19.035 6.546 9.093 1.00 94.44 599 ASP A C 1
ATOM 4839 O O . ASP A 1 599 ? -19.563 5.469 9.371 1.00 94.44 599 ASP A O 1
ATOM 4843 N N . LYS A 1 600 ? -18.078 7.093 9.853 1.00 94.62 600 LYS A N 1
ATOM 4844 C CA . LYS A 1 600 ? -17.620 6.548 11.135 1.00 94.62 600 LYS A CA 1
ATOM 4845 C C . LYS A 1 600 ? -17.461 7.662 12.163 1.00 94.62 600 LYS A C 1
ATOM 4847 O O . LYS A 1 600 ? -16.791 8.663 11.908 1.00 94.62 600 LYS A O 1
ATOM 4852 N N . LEU A 1 601 ? -18.020 7.439 13.346 1.00 95.88 601 LEU A N 1
ATOM 4853 C CA . LEU A 1 601 ? -17.911 8.327 14.496 1.00 95.88 601 LEU A CA 1
ATOM 4854 C C . LEU A 1 601 ? -17.525 7.521 15.732 1.00 95.88 601 LEU A C 1
ATOM 4856 O O . LEU A 1 601 ? -18.100 6.464 15.986 1.00 95.88 601 LEU A O 1
ATOM 4860 N N . ASN A 1 602 ? -16.594 8.046 16.524 1.00 96.12 602 ASN A N 1
ATOM 4861 C CA . ASN A 1 602 ? -16.398 7.601 17.897 1.00 96.12 602 ASN A CA 1
ATOM 4862 C C . ASN A 1 602 ? -16.068 8.795 18.800 1.00 96.12 602 ASN A C 1
ATOM 4864 O O . ASN A 1 602 ? -15.057 9.471 18.612 1.00 96.12 602 ASN A O 1
ATOM 4868 N N . VAL A 1 603 ? -16.937 9.048 19.774 1.00 96.31 603 VAL A N 1
ATOM 4869 C CA . VAL A 1 603 ? -16.834 10.120 20.775 1.00 96.31 603 VAL A CA 1
ATOM 4870 C C . VAL A 1 603 ? -16.922 9.569 22.202 1.00 96.31 603 VAL A C 1
ATOM 4872 O O . VAL A 1 603 ? -17.115 10.328 23.150 1.00 96.31 603 VAL A O 1
ATOM 4875 N N . SER A 1 604 ? -16.781 8.253 22.370 1.00 94.56 604 SER A N 1
ATOM 4876 C CA . SER A 1 604 ? -16.842 7.591 23.675 1.00 94.56 604 SER A CA 1
ATOM 4877 C C . SER A 1 604 ? -15.765 8.095 24.639 1.00 94.56 604 SER A C 1
ATOM 4879 O O . SER A 1 604 ? -14.701 8.544 24.210 1.00 94.56 604 SER A O 1
ATOM 4881 N N . TYR A 1 605 ? -16.022 7.999 25.941 1.00 94.88 605 TYR A N 1
ATOM 4882 C CA . TYR A 1 605 ? -15.096 8.391 27.007 1.00 94.88 605 TYR A CA 1
ATOM 4883 C C . TYR A 1 605 ? -14.660 9.861 26.883 1.00 94.88 605 TYR A C 1
ATOM 4885 O O . TYR A 1 605 ? -13.499 10.161 26.599 1.00 94.88 605 TYR A O 1
ATOM 4893 N N . ASN A 1 606 ? -15.630 10.762 27.034 1.00 96.19 606 ASN A N 1
ATOM 4894 C CA . ASN A 1 606 ? -15.497 12.222 26.982 1.00 96.19 606 ASN A CA 1
ATOM 4895 C C . ASN A 1 606 ? -16.476 12.856 27.998 1.00 96.19 606 ASN A C 1
ATOM 4897 O O . ASN A 1 606 ? -17.046 12.158 28.828 1.00 96.19 606 ASN A O 1
ATOM 4901 N N . HIS A 1 607 ? -16.685 14.171 27.940 1.00 97.31 607 HIS A N 1
ATOM 4902 C CA . HIS A 1 607 ? -17.575 14.943 28.819 1.00 97.31 607 HIS A CA 1
ATOM 4903 C C . HIS A 1 607 ? -18.770 15.547 28.060 1.00 97.31 607 HIS A C 1
ATOM 4905 O O . HIS A 1 607 ? -19.169 16.696 28.269 1.00 97.31 607 HIS A O 1
ATOM 4911 N N . LEU A 1 608 ? -19.309 14.807 27.087 1.00 96.88 608 LEU A N 1
ATOM 4912 C CA . LEU A 1 608 ? -20.425 15.269 26.264 1.00 96.88 608 LEU A CA 1
ATOM 4913 C C . LEU A 1 608 ? -21.769 15.089 26.975 1.00 96.88 608 LEU A C 1
ATOM 4915 O O . LEU A 1 608 ? -21.973 14.167 27.768 1.00 96.88 608 LEU A O 1
ATOM 4919 N N . CYS A 1 609 ? -22.725 15.944 26.629 1.00 95.62 609 CYS A N 1
ATOM 4920 C CA . CYS A 1 609 ? -24.066 15.900 27.196 1.00 95.62 609 CYS A CA 1
ATOM 4921 C C . CYS A 1 609 ? -25.136 16.271 26.167 1.00 95.62 609 CYS A C 1
ATOM 4923 O O . CYS A 1 609 ? -24.863 16.966 25.191 1.00 95.62 609 CYS A O 1
ATOM 4925 N N . GLY A 1 610 ? -26.374 15.847 26.410 1.00 94.44 610 GLY A N 1
ATOM 4926 C CA . GLY A 1 610 ? -27.536 16.191 25.600 1.00 94.44 610 GLY A CA 1
ATOM 4927 C C . GLY A 1 610 ? -27.954 15.088 24.633 1.00 94.44 610 GLY A C 1
ATOM 4928 O O . GLY A 1 610 ? -27.446 13.967 24.651 1.00 94.44 610 GLY A O 1
ATOM 4929 N N . LYS A 1 611 ? -28.936 15.408 23.791 1.00 94.25 611 LYS A N 1
ATOM 4930 C CA . LYS A 1 611 ? -29.531 14.446 22.865 1.00 94.25 611 LYS A CA 1
ATOM 4931 C C . LYS A 1 611 ? -28.583 14.126 21.706 1.00 94.25 611 LYS A C 1
ATOM 4933 O O . LYS A 1 611 ? -28.000 15.033 21.118 1.00 94.25 611 LYS A O 1
ATOM 4938 N N . ILE A 1 612 ? -28.478 12.848 21.347 1.00 94.75 612 ILE A N 1
ATOM 4939 C CA . ILE A 1 612 ? -27.756 12.386 20.159 1.00 94.75 612 ILE A CA 1
ATOM 4940 C C . ILE A 1 612 ? -28.557 12.778 18.899 1.00 94.75 612 ILE A C 1
ATOM 4942 O O . ILE A 1 612 ? -29.727 12.402 18.794 1.00 94.75 612 ILE A O 1
ATOM 4946 N N . PRO A 1 613 ? -27.945 13.488 17.930 1.00 88.31 613 PRO A N 1
ATOM 4947 C CA . PRO A 1 613 ? -28.624 13.942 16.711 1.00 88.31 613 PRO A CA 1
ATOM 4948 C C . PRO A 1 613 ? -29.159 12.830 15.793 1.00 88.31 613 PRO A C 1
ATOM 4950 O O . PRO A 1 613 ? -30.229 12.964 15.206 1.00 88.31 613 PRO A O 1
ATOM 4953 N N . ALA A 1 614 ? -28.434 11.711 15.657 1.00 73.88 614 ALA A N 1
ATOM 4954 C CA . ALA A 1 614 ? -28.800 10.622 14.748 1.00 73.88 614 ALA A CA 1
ATOM 4955 C C . ALA A 1 614 ? -28.372 9.240 15.261 1.00 73.88 614 ALA A C 1
ATOM 4957 O O . ALA A 1 614 ? -27.211 9.027 15.610 1.00 73.88 614 ALA A O 1
ATOM 4958 N N . ALA A 1 615 ? -29.282 8.267 15.187 1.00 68.75 615 ALA A N 1
ATOM 4959 C CA . ALA A 1 615 ? -29.062 6.872 15.575 1.00 68.75 615 ALA A CA 1
ATOM 4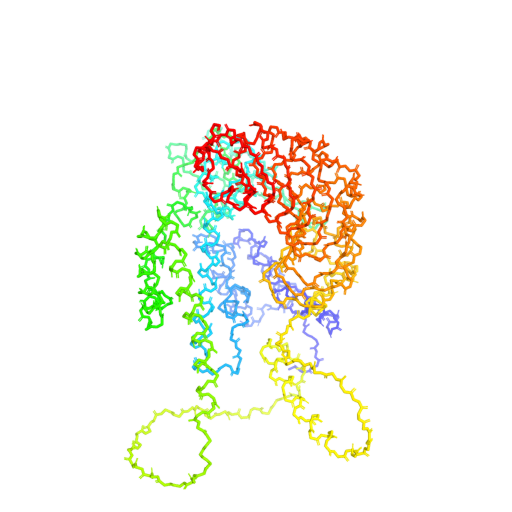960 C C . ALA A 1 615 ? -28.333 6.041 14.493 1.00 68.75 615 ALA A C 1
ATOM 4962 O O . ALA A 1 615 ? -28.724 4.914 14.202 1.00 68.75 615 ALA A O 1
ATOM 4963 N N . LYS A 1 616 ? -27.309 6.611 13.842 1.00 86.06 616 LYS A N 1
ATOM 4964 C CA . LYS A 1 616 ? -26.550 5.932 12.770 1.00 86.06 616 LYS A CA 1
ATOM 4965 C C . LYS A 1 616 ? -25.445 5.024 13.317 1.00 86.06 616 LYS A C 1
ATOM 4967 O O . LYS A 1 616 ? -25.113 4.017 12.697 1.00 86.06 616 LYS A O 1
ATOM 4972 N N . PHE A 1 617 ? -24.851 5.396 14.447 1.00 90.88 617 PHE A N 1
ATOM 4973 C CA . PHE A 1 617 ? -23.677 4.730 15.012 1.00 90.88 617 PHE A CA 1
ATOM 4974 C C . PHE A 1 617 ? -24.069 3.866 16.219 1.00 90.88 617 PHE A C 1
ATOM 4976 O O . PHE A 1 617 ? -25.074 4.165 16.863 1.00 90.88 617 PHE A O 1
ATOM 4983 N N . PRO A 1 618 ? -23.318 2.796 16.538 1.00 92.12 618 PRO A N 1
ATOM 4984 C CA . PRO A 1 618 ? -23.618 1.929 17.680 1.00 92.12 618 PRO A CA 1
ATOM 4985 C C . PRO A 1 618 ? -23.444 2.659 19.022 1.00 92.12 618 PRO A C 1
ATOM 4987 O O . PRO A 1 618 ? -22.703 3.636 19.113 1.00 92.12 618 PRO A O 1
ATOM 4990 N N . ALA A 1 619 ? -24.069 2.152 20.092 1.00 89.88 619 ALA A N 1
ATOM 4991 C CA . ALA A 1 619 ? -23.964 2.720 21.447 1.00 89.88 619 ALA A CA 1
ATOM 4992 C C . ALA A 1 619 ? -22.509 2.869 21.935 1.00 89.88 619 ALA A C 1
ATOM 4994 O O . ALA A 1 619 ? -22.166 3.837 22.616 1.00 89.88 619 ALA A O 1
ATOM 4995 N N . THR A 1 620 ? -21.628 1.963 21.506 1.00 92.38 620 THR A N 1
ATOM 4996 C CA . THR A 1 620 ? -20.187 1.994 21.791 1.00 92.38 620 THR A CA 1
ATOM 4997 C C . THR A 1 620 ? -19.484 3.250 21.270 1.00 92.38 620 THR A C 1
ATOM 4999 O O . THR A 1 620 ? -18.448 3.625 21.808 1.00 92.38 620 THR A O 1
ATOM 5002 N N . ALA A 1 621 ? -20.045 3.951 20.279 1.00 92.31 621 ALA A N 1
ATOM 5003 C CA . ALA A 1 621 ? -19.511 5.224 19.798 1.00 92.31 621 ALA A CA 1
ATOM 5004 C C . ALA A 1 621 ? -19.739 6.390 20.778 1.00 92.31 621 ALA A C 1
ATOM 5006 O O . ALA A 1 621 ? -19.100 7.429 20.624 1.00 92.31 621 ALA A O 1
ATOM 5007 N N . TYR A 1 622 ? -20.626 6.235 21.768 1.00 93.69 622 TYR A N 1
ATOM 5008 C CA . TYR A 1 622 ? -21.086 7.314 22.653 1.00 93.69 622 TYR A CA 1
ATOM 5009 C C . TYR A 1 622 ? -20.890 7.029 24.147 1.00 93.69 622 TYR A C 1
ATOM 5011 O O . TYR A 1 622 ? -21.033 7.942 24.959 1.00 93.69 622 TYR A O 1
ATOM 5019 N N . VAL A 1 623 ? -20.575 5.784 24.516 1.00 91.50 623 VAL A N 1
ATOM 5020 C CA . VAL A 1 623 ? -20.433 5.334 25.911 1.00 91.50 623 VAL A CA 1
ATOM 5021 C C . VAL A 1 623 ? -19.419 6.168 26.703 1.00 91.50 623 VAL A C 1
ATOM 5023 O O . VAL A 1 623 ? -18.461 6.683 26.136 1.00 91.50 623 VAL A O 1
ATOM 5026 N N . GLY A 1 624 ? -19.604 6.296 28.019 1.00 89.12 624 GLY A N 1
ATOM 5027 C CA . GLY A 1 624 ? -18.646 6.983 28.892 1.00 89.12 624 GLY A CA 1
ATOM 5028 C C . GLY A 1 624 ? -18.642 8.508 28.748 1.00 89.12 624 GLY A C 1
ATOM 5029 O O . GLY A 1 624 ? -17.595 9.120 28.913 1.00 89.12 624 GLY A O 1
ATOM 5030 N N . ASN A 1 625 ? -19.783 9.104 28.395 1.00 93.38 625 ASN A N 1
ATOM 5031 C CA . ASN A 1 625 ? -20.001 10.551 28.391 1.00 93.38 625 ASN A CA 1
ATOM 5032 C C . ASN A 1 625 ? -20.931 10.969 29.537 1.00 93.38 625 ASN A C 1
ATOM 5034 O O . ASN A 1 625 ? -21.753 10.165 29.972 1.00 93.38 625 ASN A O 1
ATOM 5038 N N . ASP A 1 626 ? -20.827 12.221 29.987 1.00 93.81 626 ASP A N 1
ATOM 5039 C CA . ASP A 1 626 ? -21.498 12.721 31.196 1.00 93.81 626 ASP A CA 1
ATOM 5040 C C . ASP A 1 626 ? -23.029 12.550 31.168 1.00 93.81 626 ASP A C 1
ATOM 5042 O O . ASP A 1 626 ? -23.625 12.102 32.147 1.00 93.81 626 ASP A O 1
ATOM 5046 N N . CYS A 1 627 ? -23.684 12.922 30.061 1.00 94.25 627 CYS A N 1
ATOM 5047 C CA . CYS A 1 627 ? -25.148 12.850 29.950 1.00 94.25 627 CYS A CA 1
ATOM 5048 C C . CYS A 1 627 ? -25.667 12.811 28.507 1.00 94.25 627 CYS A C 1
ATOM 5050 O O . CYS A 1 627 ? -26.640 13.487 28.163 1.00 94.25 627 CYS A O 1
ATOM 5052 N N . LEU A 1 628 ? -25.015 12.036 27.634 1.00 95.25 628 LEU A N 1
ATOM 5053 C CA . LEU A 1 628 ? -25.570 11.752 26.307 1.00 95.25 628 LEU A CA 1
ATOM 5054 C C . LEU A 1 628 ? -26.803 10.843 26.408 1.00 95.25 628 LEU A C 1
ATOM 5056 O O . LEU A 1 628 ? -26.803 9.859 27.145 1.00 95.25 628 LEU A O 1
ATOM 5060 N N . CYS A 1 629 ? -27.845 11.161 25.643 1.00 93.69 629 CYS A N 1
ATOM 5061 C CA . CYS A 1 629 ? -29.114 10.432 25.655 1.00 93.69 629 CYS A CA 1
ATOM 5062 C C . CYS A 1 629 ? -29.785 10.395 24.272 1.00 93.69 629 CYS A C 1
ATOM 5064 O O . CYS A 1 629 ? -29.444 11.162 23.373 1.00 93.69 629 CYS A O 1
ATOM 5066 N N . GLY A 1 630 ? -30.772 9.518 24.098 1.00 90.62 630 GLY A N 1
ATOM 5067 C CA . GLY A 1 630 ? -31.421 9.236 22.817 1.00 90.62 630 GLY A CA 1
ATOM 5068 C C . GLY A 1 630 ? -30.723 8.119 22.036 1.00 90.62 630 GLY A C 1
ATOM 5069 O O . GLY A 1 630 ? -29.548 7.838 22.254 1.00 90.62 630 GLY A O 1
ATOM 5070 N N . SER A 1 631 ? -31.460 7.468 21.131 1.00 89.44 631 SER A N 1
ATOM 5071 C CA . SER A 1 631 ? -30.986 6.298 20.375 1.00 89.44 631 SER A CA 1
ATOM 5072 C C . SER A 1 631 ? -29.625 6.558 19.702 1.00 89.44 631 SER A C 1
ATOM 5074 O O . SER A 1 631 ? -29.482 7.580 19.024 1.00 89.44 631 SER A O 1
ATOM 5076 N N . PRO A 1 632 ? -28.632 5.659 19.844 1.00 92.69 632 PRO A N 1
ATOM 5077 C CA . PRO A 1 632 ? -28.715 4.281 20.363 1.00 92.69 632 PRO A CA 1
ATOM 5078 C C . PRO A 1 632 ? -28.627 4.132 21.897 1.00 92.69 632 PRO A C 1
ATOM 5080 O O . PRO A 1 632 ? -28.619 3.007 22.388 1.00 92.69 632 PRO A O 1
ATOM 5083 N N . LEU A 1 633 ? -28.502 5.225 22.656 1.00 90.81 633 LEU A N 1
ATOM 5084 C CA . LEU A 1 633 ? -28.496 5.201 24.122 1.00 90.81 633 LEU A CA 1
ATOM 5085 C C . LEU A 1 633 ? -29.923 5.265 24.692 1.00 90.81 633 LEU A C 1
ATOM 5087 O O . LEU A 1 633 ? -30.910 5.366 23.959 1.00 90.81 633 LEU A O 1
ATOM 5091 N N . GLN A 1 634 ? -30.024 5.228 26.023 1.00 89.56 634 GLN A N 1
ATOM 5092 C CA . GLN A 1 634 ? -31.293 5.378 26.734 1.00 89.56 634 GLN A CA 1
ATOM 5093 C C . GLN A 1 634 ? -31.999 6.691 26.356 1.00 89.56 634 GLN A C 1
ATOM 5095 O O . GLN A 1 634 ? -31.321 7.703 26.140 1.00 89.56 634 GLN A O 1
ATOM 5100 N N . PRO A 1 635 ? -33.344 6.713 26.288 1.00 90.00 635 PRO A N 1
ATOM 5101 C CA . PRO A 1 635 ? -34.103 7.931 26.027 1.00 90.00 635 PRO A CA 1
ATOM 5102 C C . PRO A 1 635 ? -33.716 9.072 26.975 1.00 90.00 635 PRO A C 1
ATOM 5104 O O . PRO A 1 635 ? -33.395 8.848 28.143 1.00 90.00 635 PRO A O 1
ATOM 5107 N N . CYS A 1 636 ? -33.748 10.306 26.472 1.00 89.75 636 CYS A N 1
ATOM 5108 C CA . CYS A 1 636 ? -33.531 11.478 27.314 1.00 89.75 636 CYS A CA 1
ATOM 5109 C C . CYS A 1 636 ? -34.626 11.560 28.379 1.00 89.75 636 CYS A C 1
ATOM 5111 O O . CYS A 1 636 ? -35.804 11.421 28.057 1.00 89.75 636 CYS A O 1
ATOM 5113 N N . LYS A 1 637 ? -34.224 11.769 29.636 1.00 83.38 637 LYS A N 1
ATOM 5114 C CA . LYS A 1 637 ? -35.161 12.081 30.717 1.00 83.38 637 LYS A CA 1
ATOM 5115 C C . LYS A 1 637 ? -35.660 13.512 30.500 1.00 83.38 637 LYS A C 1
ATOM 5117 O O . LYS A 1 637 ? -34.832 14.384 30.234 1.00 83.38 637 LYS A O 1
ATOM 5122 N N . GLU A 1 638 ? -36.979 13.690 30.525 1.00 60.06 638 GLU A N 1
ATOM 5123 C CA . GLU A 1 638 ? -37.645 14.998 30.401 1.00 60.06 638 GLU A CA 1
ATOM 5124 C C . GLU A 1 638 ? -37.283 15.951 31.541 1.00 60.06 638 GLU A C 1
ATOM 5126 O O . GLU A 1 638 ? -37.113 15.468 32.689 1.00 60.06 638 GLU A O 1
#

pLDDT: mean 72.36, std 21.23, range [23.05, 98.31]

Solvent-accessible surface area (backbone atoms only — not comparable to full-atom values): 36424 Å² total; per-residue (Å²): 140,88,88,74,77,60,75,58,52,78,47,92,72,52,66,67,59,51,56,49,42,55,72,74,39,75,87,34,54,75,50,55,54,56,64,62,31,71,68,22,76,42,60,66,54,32,54,52,53,51,48,53,49,30,61,79,66,72,48,76,86,39,68,66,62,51,54,52,58,74,47,34,68,79,70,28,45,42,59,42,29,80,43,74,51,67,74,68,65,93,84,40,68,76,78,35,75,59,43,63,36,57,93,56,64,59,98,82,56,46,76,70,53,44,52,60,28,49,54,50,42,51,49,56,52,50,52,53,50,53,52,53,52,49,46,35,74,76,49,83,78,80,76,94,66,88,52,53,40,58,54,57,43,56,77,39,30,23,56,71,56,33,51,58,44,48,52,23,67,56,53,25,77,43,47,47,81,42,68,37,91,93,38,99,84,47,48,39,32,37,30,37,34,62,42,79,56,71,96,88,42,75,46,77,48,81,36,48,34,38,43,43,78,92,75,68,44,74,47,46,73,77,28,41,38,49,18,48,54,43,72,39,25,64,55,52,48,51,32,53,73,72,70,46,44,70,78,64,66,88,71,56,48,71,88,51,32,62,88,56,87,57,74,75,82,70,57,88,57,85,84,74,46,53,72,71,36,71,68,34,42,50,49,52,53,50,50,54,55,45,52,56,52,43,65,74,18,72,86,34,70,71,50,37,51,54,50,52,53,50,48,55,52,47,53,50,48,61,60,44,51,69,52,48,72,72,70,73,74,89,76,83,86,85,85,86,86,82,91,75,93,78,83,88,80,86,86,86,81,81,84,83,83,78,86,78,93,73,79,84,85,71,88,70,91,68,54,76,66,55,52,52,55,52,53,56,55,56,49,59,61,48,58,70,64,60,74,77,70,73,91,79,89,78,89,84,89,80,92,80,79,90,80,77,94,63,47,46,43,51,58,55,47,55,76,38,37,78,60,69,70,49,93,90,45,79,89,41,57,79,41,40,64,48,77,61,47,75,43,59,37,20,51,40,53,52,66,60,61,24,50,41,43,80,66,17,65,31,26,32,42,32,53,19,41,27,47,32,29,68,66,71,53,75,52,53,44,95,40,38,28,31,43,31,49,20,47,27,59,30,64,59,35,48,82,54,66,54,67,36,63,27,78,56,42,22,34,44,31,45,23,28,23,42,32,55,38,48,45,66,76,56,72,54,71,48,45,64,44,31,33,33,41,32,51,20,51,28,52,32,26,42,33,61,42,78,51,47,66,54,28,71,49,26,30,34,43,35,42,26,42,28,50,31,48,41,58,49,59,71,49,57,71,47,89,53,32,30,36,44,32,51,22,38,28,50,35,25,48,42,69,50,64,62,63,60,71,36,80,41,66,28,50,16,35,25,46,28,33,46,63,52,71,51,67,83,55,63,48,78,26,52,41,65,32,76,47,61,16,26,51,63,43,62,72,64,82,131